Protein AF-0000000084991068 (afdb_homodimer)

Sequence (518 aa):
MTVRHVALKVAYDGTAFSGFQRQPGLRTVQGVLEEALARLTKETCQVKGAGRTDAGVHAEGQVVSFRTASSIPTPRLVPALNGLLPPDVAVLAAAEVPEQFHPRYDAVSKVYRYTFFRRAVRCPLTRFYALHVPEPLDVERMREAAAYLGGRHDFRAFQNTGRPVKSSVRTVFSCRLEEAGPFLYFWIEADGFLYQMVRVIAGTLLEIGRGKLEPSVILAALEKGERQLLGPTAPPHGLCLVQVKYPQDPFGEDDAPCRMTVRHVALKVAYDGTAFSGFQRQPGLRTVQGVLEEALARLTKETCQVKGAGRTDAGVHAEGQVVSFRTASSIPTPRLVPALNGLLPPDVAVLAAAEVPEQFHPRYDAVSKVYRYTFFRRAVRCPLTRFYALHVPEPLDVERMREAAAYLGGRHDFRAFQNTGRPVKSSVRTVFSCRLEEAGPFLYFWIEADGFLYQMVRVIAGTLLEIGRGKLEPSVILAALEKGERQLLGPTAPPHGLCLVQVKYPQDPFGEDDAPCR

Foldseek 3Di:
DDKFKKKWWKWFQLQQFQKADDDPPGHHVQVLQQVLCCVQQVDRWRKAWQDIAHRLATAQTIMIMTIGPGPPDFQVCQVSSQVRGDPRMHTDFMFTDDPPDHNNPQFQKWKKKFKAFEDLDDDPVCVQAHHYDPDFFPVVQLFLLQVLLAAWFQLLLLADPDDDDPGSIKHKHDWGWDDDVRMIMTMTMIRDAHHLNVQQSVQQSRCRRVVNAGSCLSVVCRVVVHNVSGGDRHDNSRMYGFHTHGPDDRGDDPRGGPD/DDKFKKKWWKWFQLQQFQKADDDPPGHHVQVLQQVLCCVQQVDRWRKAWQDIAHRLATAQTIMIMTIGPGPPDFQVCQVSSQVRGDPRMHTDFMFTDDPPDHNNPQFQKWKKKFKAFEDLDDDPVCVQAHHYDPDFFPVVQLFLLQVVLAAWFQLLLLADPDDDDPGSIKHKHDWGWDDDVRMIMTMTMIRDHHHLNVQQSVQQSRCRRVVNAGSCLSVVCRVVVHNVSGGDRHDNSRMYGFHTHGPDDRGDDPRGGPD

Organism: Ammonifex degensii (strain DSM 10501 / KC4) (NCBI:txid429009)

Solvent-accessible surface area (backbone atoms only — not comparable to full-atom values): 26486 Å² total; per-residue (Å²): 115,76,70,41,34,39,35,35,32,32,24,28,41,17,73,82,25,66,12,27,57,66,44,91,96,50,57,14,50,46,42,54,50,31,52,35,46,23,70,72,58,73,41,90,38,68,74,43,52,41,65,76,45,52,50,22,26,27,27,38,25,40,35,31,30,34,58,42,53,56,80,71,53,52,76,53,45,28,64,56,45,44,71,59,39,58,76,45,39,27,48,71,38,46,25,74,45,62,83,80,65,41,51,44,82,54,33,54,28,38,32,37,38,36,30,36,32,55,39,78,54,74,44,27,80,41,60,69,53,26,40,72,37,53,65,80,62,42,60,67,49,27,45,57,27,38,52,67,57,51,40,77,43,47,45,55,20,39,36,59,89,88,66,93,69,95,65,50,62,36,40,27,78,42,49,50,72,46,79,55,88,50,32,38,36,40,38,39,30,20,54,56,78,56,59,60,20,68,31,22,49,52,22,25,40,49,35,25,17,62,64,77,41,61,43,64,45,51,57,49,23,48,72,70,42,43,47,84,70,50,40,59,69,38,74,37,37,16,32,30,38,39,36,62,39,41,91,66,60,72,73,51,90,82,76,68,45,65,117,118,77,70,41,34,39,35,36,32,32,22,30,42,17,73,83,26,67,14,27,56,67,46,92,95,50,57,14,51,47,45,55,52,31,52,35,44,22,70,71,58,72,41,90,40,67,72,43,52,40,65,77,45,51,49,23,25,28,27,39,24,40,35,30,30,35,57,41,54,56,79,72,52,52,78,53,45,28,63,55,44,44,71,60,40,58,78,45,38,28,48,72,38,45,26,74,45,61,86,82,65,41,52,43,81,53,35,54,31,37,30,37,39,36,31,34,32,54,40,81,53,73,44,27,82,40,60,70,54,26,40,72,36,54,66,80,61,42,59,66,50,28,46,57,27,38,53,68,57,51,41,77,44,48,46,55,21,40,36,58,88,90,65,94,68,96,65,50,62,37,40,26,79,42,45,50,71,45,81,55,87,51,31,40,36,40,37,40,28,21,53,55,78,56,59,61,19,69,30,22,50,50,20,24,38,50,35,24,16,62,66,76,40,62,45,64,45,52,58,48,23,48,72,68,42,41,48,84,71,51,39,58,68,39,73,38,35,16,32,29,37,40,36,63,38,40,93,67,59,71,72,50,88,82,76,67,46,65,115

Structure (mmCIF, N/CA/C/O backbone):
data_AF-0000000084991068-model_v1
#
loop_
_entity.id
_entity.type
_entity.pdbx_description
1 polymer 'tRNA pseudouridine synthase A'
#
loop_
_atom_site.group_PDB
_atom_site.id
_atom_site.type_symbol
_atom_site.label_atom_id
_atom_site.label_alt_id
_atom_site.label_comp_id
_atom_site.label_asym_id
_atom_site.label_entity_id
_atom_site.label_seq_id
_atom_site.pdbx_PDB_ins_code
_atom_site.Cartn_x
_atom_site.Cartn_y
_atom_site.Cartn_z
_atom_site.occupancy
_atom_site.B_iso_or_equiv
_atom_site.auth_seq_id
_atom_site.auth_comp_id
_atom_site.auth_asym_id
_atom_site.auth_atom_id
_atom_site.pdbx_PDB_model_num
ATOM 1 N N . MET A 1 1 ? -21.078 -38.656 -0.832 1 59.78 1 MET A N 1
ATOM 2 C CA . MET A 1 1 ? -21.125 -37.312 -1.342 1 59.78 1 MET A CA 1
ATOM 3 C C . MET A 1 1 ? -20.094 -37.094 -2.439 1 59.78 1 MET A C 1
ATOM 5 O O . MET A 1 1 ? -19 -37.656 -2.381 1 59.78 1 MET A O 1
ATOM 9 N N . THR A 1 2 ? -20.516 -36.656 -3.689 1 84.88 2 THR A N 1
ATOM 10 C CA . THR A 1 2 ? -19.641 -36.594 -4.852 1 84.88 2 THR A CA 1
ATOM 11 C C . THR A 1 2 ? -18.562 -35.531 -4.668 1 84.88 2 THR A C 1
ATOM 13 O O . THR A 1 2 ? -18.844 -34.406 -4.258 1 84.88 2 THR A O 1
ATOM 16 N N . VAL A 1 3 ? -17.344 -36.062 -4.625 1 93.19 3 VAL A N 1
ATOM 17 C CA . VAL A 1 3 ? -16.172 -35.188 -4.477 1 93.19 3 VAL A CA 1
ATOM 18 C C . VAL A 1 3 ? -16.047 -34.281 -5.688 1 93.19 3 VAL A C 1
ATOM 20 O O . VAL A 1 3 ? -16.109 -34.719 -6.832 1 93.19 3 VAL A O 1
ATOM 23 N N . ARG A 1 4 ? -16.062 -32.969 -5.434 1 95.5 4 ARG A N 1
ATOM 24 C CA . ARG A 1 4 ? -15.891 -32.031 -6.52 1 95.5 4 ARG A CA 1
ATOM 25 C C . ARG A 1 4 ? -14.523 -31.344 -6.438 1 95.5 4 ARG A C 1
ATOM 27 O O . ARG A 1 4 ? -13.859 -31.406 -5.402 1 95.5 4 ARG A O 1
ATOM 34 N N . HIS A 1 5 ? -14.094 -30.875 -7.566 1 97.81 5 HIS A N 1
ATOM 35 C CA . HIS A 1 5 ? -12.828 -30.156 -7.707 1 97.81 5 HIS A CA 1
ATOM 36 C C . HIS A 1 5 ? -13.062 -28.656 -7.863 1 97.81 5 HIS A C 1
ATOM 38 O O . HIS A 1 5 ? -13.805 -28.234 -8.75 1 97.81 5 HIS A O 1
ATOM 44 N N . VAL A 1 6 ? -12.469 -27.844 -6.926 1 97.94 6 VAL A N 1
ATOM 45 C CA . VAL A 1 6 ? -12.727 -26.422 -6.883 1 97.94 6 VAL A CA 1
ATOM 46 C C . VAL A 1 6 ? -11.414 -25.656 -7.027 1 97.94 6 VAL A C 1
ATOM 48 O O . VAL A 1 6 ? -10.398 -26.047 -6.457 1 97.94 6 VAL A O 1
ATOM 51 N N . ALA A 1 7 ? -11.43 -24.594 -7.836 1 98.12 7 ALA A N 1
ATOM 52 C CA . ALA A 1 7 ? -10.344 -23.625 -7.898 1 98.12 7 ALA A CA 1
ATOM 53 C C . ALA A 1 7 ? -10.719 -22.328 -7.188 1 98.12 7 ALA A C 1
ATOM 55 O O . ALA A 1 7 ? -11.875 -21.906 -7.234 1 98.12 7 ALA A O 1
ATOM 56 N N . LEU A 1 8 ? -9.766 -21.781 -6.492 1 97.94 8 LEU A N 1
ATOM 57 C CA . LEU A 1 8 ? -9.914 -20.469 -5.879 1 97.94 8 LEU A CA 1
ATOM 58 C C . LEU A 1 8 ? -8.875 -19.484 -6.43 1 97.94 8 LEU A C 1
ATOM 60 O O . LEU A 1 8 ? -7.723 -19.859 -6.645 1 97.94 8 LEU A O 1
ATOM 64 N N . LYS A 1 9 ? -9.258 -18.266 -6.727 1 97.56 9 LYS A N 1
ATOM 65 C CA . LYS A 1 9 ? -8.328 -17.156 -6.883 1 97.56 9 LYS A CA 1
ATOM 66 C C . LYS A 1 9 ? -8.055 -16.484 -5.543 1 97.56 9 LYS A C 1
ATOM 68 O O . LYS A 1 9 ? -8.984 -16.109 -4.824 1 97.56 9 LYS A O 1
ATOM 73 N N . VAL A 1 10 ? -6.797 -16.312 -5.223 1 98.12 10 VAL A N 1
ATOM 74 C CA . VAL A 1 10 ? -6.441 -15.898 -3.867 1 98.12 10 VAL A CA 1
ATOM 75 C C . VAL A 1 10 ? -5.457 -14.734 -3.922 1 98.12 10 VAL A C 1
ATOM 77 O O . VAL A 1 10 ? -4.52 -14.742 -4.723 1 98.12 10 VAL A O 1
ATOM 80 N N . ALA A 1 11 ? -5.711 -13.727 -3.107 1 98.44 11 ALA A N 1
ATOM 81 C CA . ALA A 1 11 ? -4.762 -12.641 -2.857 1 98.44 11 ALA A CA 1
ATOM 82 C C . ALA A 1 11 ? -4.23 -12.695 -1.429 1 98.44 11 ALA A C 1
ATOM 84 O O . ALA A 1 11 ? -4.934 -13.125 -0.513 1 98.44 11 ALA A O 1
ATOM 85 N N . TYR A 1 12 ? -2.977 -12.344 -1.263 1 98.75 12 TYR A N 1
ATOM 86 C CA . TYR A 1 12 ? -2.438 -12.305 0.092 1 98.75 12 TYR A CA 1
ATOM 87 C C . TYR A 1 12 ? -1.282 -11.312 0.187 1 98.75 12 TYR A C 1
ATOM 89 O O . TYR A 1 12 ? -0.557 -11.102 -0.788 1 98.75 12 TYR A O 1
ATOM 97 N N . ASP A 1 13 ? -1.207 -10.633 1.293 1 98.69 13 ASP A N 1
ATOM 98 C CA . ASP A 1 13 ? -0.021 -9.914 1.751 1 98.69 13 ASP A CA 1
ATOM 99 C C . ASP A 1 13 ? 1.003 -10.875 2.354 1 98.69 13 ASP A C 1
ATOM 101 O O . ASP A 1 13 ? 0.815 -11.375 3.465 1 98.69 13 ASP A O 1
ATOM 105 N N . GLY A 1 14 ? 2.084 -11.086 1.63 1 98.75 14 GLY A N 1
ATOM 106 C CA . GLY A 1 14 ? 3.045 -12.117 1.996 1 98.75 14 GLY A CA 1
ATOM 107 C C . GLY A 1 14 ? 3.973 -11.695 3.119 1 98.75 14 GLY A C 1
ATOM 108 O O . GLY A 1 14 ? 4.805 -12.477 3.572 1 98.75 14 GLY A O 1
ATOM 109 N N . THR A 1 15 ? 3.82 -10.555 3.703 1 98.44 15 THR A N 1
ATOM 110 C CA . THR A 1 15 ? 4.762 -9.93 4.625 1 98.44 15 THR A CA 1
ATOM 111 C C . THR A 1 15 ? 5.031 -10.836 5.82 1 98.44 15 THR A C 1
ATOM 113 O O . THR A 1 15 ? 6.18 -10.992 6.242 1 98.44 15 THR A O 1
ATOM 116 N N . ALA A 1 16 ? 4.027 -11.461 6.355 1 98.25 16 ALA A N 1
ATOM 117 C CA . ALA A 1 16 ? 4.168 -12.211 7.602 1 98.25 16 ALA A CA 1
ATOM 118 C C . ALA A 1 16 ? 4.105 -13.711 7.352 1 98.25 16 ALA A C 1
ATOM 120 O O . ALA A 1 16 ? 3.797 -14.484 8.258 1 98.25 16 ALA A O 1
ATOM 121 N N . PHE A 1 17 ? 4.34 -14.117 6.098 1 98.75 17 PHE A N 1
ATOM 122 C CA . PHE A 1 17 ? 4.27 -15.539 5.77 1 98.75 17 PHE A CA 1
ATOM 123 C C . PHE A 1 17 ? 5.66 -16.094 5.484 1 98.75 17 PHE A C 1
ATOM 125 O O . PHE A 1 17 ? 6.508 -15.406 4.91 1 98.75 17 PHE A O 1
ATOM 132 N N . SER A 1 18 ? 5.859 -17.297 5.816 1 98.56 18 SER A N 1
ATOM 133 C CA . SER A 1 18 ? 7.07 -18.047 5.484 1 98.56 18 SER A CA 1
ATOM 134 C C . SER A 1 18 ? 6.945 -18.734 4.125 1 98.56 18 SER A C 1
ATOM 136 O O . SER A 1 18 ? 7.348 -19.891 3.963 1 98.56 18 SER A O 1
ATOM 138 N N . GLY A 1 19 ? 6.277 -18.016 3.191 1 98.12 19 GLY A N 1
ATOM 139 C CA . GLY A 1 19 ? 6.082 -18.547 1.853 1 98.12 19 GLY A CA 1
ATOM 140 C C . GLY A 1 19 ? 4.703 -19.156 1.646 1 98.12 19 GLY A C 1
ATOM 141 O O . GLY A 1 19 ? 3.846 -19.078 2.527 1 98.12 19 GLY A O 1
ATOM 142 N N . PHE A 1 20 ? 4.516 -19.641 0.467 1 98.44 20 PHE A N 1
ATOM 143 C CA . PHE A 1 20 ? 3.225 -20.234 0.124 1 98.44 20 PHE A CA 1
ATOM 144 C C . PHE A 1 20 ? 3.1 -21.641 0.699 1 98.44 20 PHE A C 1
ATOM 146 O O . PHE A 1 20 ? 2.119 -21.953 1.374 1 98.44 20 PHE A O 1
ATOM 153 N N . GLN A 1 21 ? 4.09 -22.469 0.47 1 97.12 21 GLN A N 1
ATOM 154 C CA . GLN A 1 21 ? 4.039 -23.906 0.743 1 97.12 21 GLN A CA 1
ATOM 155 C C . GLN A 1 21 ? 4.012 -24.172 2.244 1 97.12 21 GLN A C 1
ATOM 157 O O . GLN A 1 21 ? 4.785 -23.578 3.002 1 97.12 21 GLN A O 1
ATOM 162 N N . ARG A 1 22 ? 3.17 -25.078 2.6 1 97 22 ARG A N 1
ATOM 163 C CA . ARG A 1 22 ? 3.037 -25.453 4.004 1 97 22 ARG A CA 1
ATOM 164 C C . ARG A 1 22 ? 4.355 -25.969 4.559 1 97 22 ARG A C 1
ATOM 166 O O . ARG A 1 22 ? 5.035 -26.781 3.908 1 97 22 ARG A O 1
ATOM 173 N N . GLN A 1 23 ? 4.754 -25.484 5.633 1 95.19 23 GLN A N 1
ATOM 174 C CA . GLN A 1 23 ? 5.914 -25.906 6.414 1 95.19 23 GLN A CA 1
ATOM 175 C C . GLN A 1 23 ? 5.551 -26.078 7.883 1 95.19 23 GLN A C 1
ATOM 177 O O . GLN A 1 23 ? 4.93 -25.203 8.484 1 95.19 23 GLN A O 1
ATOM 182 N N . PRO A 1 24 ? 5.941 -27.203 8.445 1 94.5 24 PRO A N 1
ATOM 183 C CA . PRO A 1 24 ? 5.578 -27.438 9.844 1 94.5 24 PRO A CA 1
ATOM 184 C C . PRO A 1 24 ? 6.031 -26.328 10.781 1 94.5 24 PRO A C 1
ATOM 186 O O . PRO A 1 24 ? 7.191 -25.906 10.727 1 94.5 24 PRO A O 1
ATOM 189 N N . GLY A 1 25 ? 5.059 -25.844 11.547 1 96.25 25 GLY A N 1
ATOM 190 C CA . GLY A 1 25 ? 5.371 -24.891 12.602 1 96.25 25 GLY A CA 1
ATOM 191 C C . GLY A 1 25 ? 5.484 -23.469 12.094 1 96.25 25 GLY A C 1
ATOM 192 O O . GLY A 1 25 ? 5.691 -22.531 12.883 1 96.25 25 GLY A O 1
ATOM 193 N N . LEU A 1 26 ? 5.367 -23.281 10.867 1 97.94 26 LEU A N 1
ATOM 194 C CA . LEU A 1 26 ? 5.516 -21.953 10.305 1 97.94 26 LEU A CA 1
ATOM 195 C C . LEU A 1 26 ? 4.203 -21.469 9.695 1 97.94 26 LEU A C 1
ATOM 197 O O . LEU A 1 26 ? 3.395 -22.266 9.234 1 97.94 26 LEU A O 1
ATOM 201 N N . ARG A 1 27 ? 3.984 -20.156 9.742 1 98.5 27 ARG A N 1
ATOM 202 C CA . ARG A 1 27 ? 2.812 -19.562 9.109 1 98.5 27 ARG A CA 1
ATOM 203 C C . ARG A 1 27 ? 3.002 -19.453 7.605 1 98.5 27 ARG A C 1
ATOM 205 O O . ARG A 1 27 ? 3.848 -18.688 7.133 1 98.5 27 ARG A O 1
ATOM 212 N N . THR A 1 28 ? 2.258 -20.234 6.848 1 98.75 28 THR A N 1
ATOM 213 C CA . THR A 1 28 ? 2.328 -20.234 5.391 1 98.75 28 THR A CA 1
ATOM 214 C C . THR A 1 28 ? 0.951 -19.984 4.781 1 98.75 28 THR A C 1
ATOM 216 O O . THR A 1 28 ? -0.07 -20.156 5.449 1 98.75 28 THR A O 1
ATOM 219 N N . VAL A 1 29 ? 0.877 -19.531 3.535 1 98.81 29 VAL A N 1
ATOM 220 C CA . VAL A 1 29 ? -0.391 -19.25 2.875 1 98.81 29 VAL A CA 1
ATOM 221 C C . VAL A 1 29 ? -1.204 -20.531 2.727 1 98.81 29 VAL A C 1
ATOM 223 O O . VAL A 1 29 ? -2.395 -20.562 3.049 1 98.81 29 VAL A O 1
ATOM 226 N N . GLN A 1 30 ? -0.504 -21.562 2.221 1 98.75 30 GLN A N 1
ATOM 227 C CA . GLN A 1 30 ? -1.157 -22.859 2.068 1 98.75 30 GLN A CA 1
ATOM 228 C C . GLN A 1 30 ? -1.759 -23.344 3.389 1 98.75 30 GLN A C 1
ATOM 230 O O . GLN A 1 30 ? -2.9 -23.797 3.426 1 98.75 30 GLN A O 1
ATOM 235 N N . GLY A 1 31 ? -0.967 -23.234 4.465 1 98.44 31 GLY A N 1
ATOM 236 C CA . GLY A 1 31 ? -1.454 -23.625 5.773 1 98.44 31 GLY A CA 1
ATOM 237 C C . GLY A 1 31 ? -2.705 -22.891 6.199 1 98.44 31 GLY A C 1
ATOM 238 O O . GLY A 1 31 ? -3.676 -23.5 6.648 1 98.44 31 GLY A O 1
ATOM 239 N N . VAL A 1 32 ? -2.711 -21.562 6.066 1 98.62 32 VAL A N 1
ATOM 240 C CA . VAL A 1 32 ? -3.832 -20.719 6.449 1 98.62 32 VAL A CA 1
ATOM 241 C C . VAL A 1 32 ? -5.066 -21.078 5.625 1 98.62 32 VAL A C 1
ATOM 243 O O . VAL A 1 32 ? -6.172 -21.156 6.16 1 98.62 32 VAL A O 1
ATOM 246 N N . LEU A 1 33 ? -4.906 -21.344 4.328 1 98.62 33 LEU A N 1
ATOM 247 C CA . LEU A 1 33 ? -6.008 -21.719 3.447 1 98.62 33 LEU A CA 1
ATOM 248 C C . LEU A 1 33 ? -6.586 -23.062 3.857 1 98.62 33 LEU A C 1
ATOM 250 O O . LEU A 1 33 ? -7.809 -23.219 3.953 1 98.62 33 LEU A O 1
ATOM 254 N N . GLU A 1 34 ? -5.707 -24.016 4.086 1 98.62 34 GLU A N 1
ATOM 255 C CA . GLU A 1 34 ? -6.152 -25.359 4.441 1 98.62 34 GLU A CA 1
ATOM 256 C C . GLU A 1 34 ? -6.867 -25.359 5.789 1 98.62 34 GLU A C 1
ATOM 258 O O . GLU A 1 34 ? -7.84 -26.094 5.98 1 98.62 34 GLU A O 1
ATOM 263 N N . GLU A 1 35 ? -6.375 -24.562 6.703 1 98.31 35 GLU A N 1
ATOM 264 C CA . GLU A 1 35 ? -7.043 -24.453 7.996 1 98.31 35 GLU A CA 1
ATOM 265 C C . GLU A 1 35 ? -8.445 -23.875 7.84 1 98.31 35 GLU A C 1
ATOM 267 O O . GLU A 1 35 ? -9.398 -24.375 8.445 1 98.31 35 GLU A O 1
ATOM 272 N N . ALA A 1 36 ? -8.578 -22.812 7.062 1 98.62 36 ALA A N 1
ATOM 273 C CA . ALA A 1 36 ? -9.891 -22.219 6.816 1 98.62 36 ALA A CA 1
ATOM 274 C C . ALA A 1 36 ? -10.828 -23.219 6.141 1 98.62 36 ALA A C 1
ATOM 276 O O . ALA A 1 36 ? -12.008 -23.312 6.496 1 98.62 36 ALA A O 1
ATOM 277 N N . LEU A 1 37 ? -10.336 -23.969 5.152 1 98.31 37 LEU A N 1
ATOM 278 C CA . LEU A 1 37 ? -11.125 -24.969 4.441 1 98.31 37 LEU A CA 1
ATOM 279 C C . LEU A 1 37 ? -11.594 -26.062 5.395 1 98.31 37 LEU A C 1
ATOM 281 O O . LEU A 1 37 ? -12.742 -26.5 5.316 1 98.31 37 LEU A O 1
ATOM 285 N N . ALA A 1 38 ? -10.664 -26.438 6.254 1 98.19 38 ALA A N 1
ATOM 286 C CA . ALA A 1 38 ? -11.008 -27.469 7.219 1 98.19 38 ALA A CA 1
ATOM 287 C C . ALA A 1 38 ? -12.141 -27.016 8.133 1 98.19 38 ALA A C 1
ATOM 289 O O . ALA A 1 38 ? -13.062 -27.781 8.43 1 98.19 38 ALA A O 1
ATOM 290 N N . ARG A 1 39 ? -12.055 -25.797 8.57 1 98.19 39 ARG A N 1
ATOM 291 C CA . ARG A 1 39 ? -13.094 -25.25 9.438 1 98.19 39 ARG A CA 1
ATOM 292 C C . ARG A 1 39 ? -14.43 -25.156 8.703 1 98.19 39 ARG A C 1
ATOM 294 O O . ARG A 1 39 ? -15.484 -25.406 9.289 1 98.19 39 ARG A O 1
ATOM 301 N N . LEU A 1 40 ? -14.352 -24.812 7.461 1 97.88 40 LEU A N 1
ATOM 302 C CA . LEU A 1 40 ? -15.562 -24.578 6.68 1 97.88 40 LEU A CA 1
ATOM 303 C C . LEU A 1 40 ? -16.219 -25.891 6.262 1 97.88 40 LEU A C 1
ATOM 305 O O . LEU A 1 40 ? -17.422 -26.062 6.391 1 97.88 40 LEU A O 1
ATOM 309 N N . THR A 1 41 ? -15.438 -26.891 5.777 1 96.62 41 THR A N 1
ATOM 310 C CA . THR A 1 41 ? -15.969 -28.094 5.141 1 96.62 41 THR A CA 1
ATOM 311 C C . THR A 1 41 ? -15.969 -29.266 6.113 1 96.62 41 THR A C 1
ATOM 313 O O . THR A 1 41 ? -16.594 -30.297 5.855 1 96.62 41 THR A O 1
ATOM 316 N N . LYS A 1 42 ? -15.172 -29.094 7.199 1 95.56 42 LYS A N 1
ATOM 317 C CA . LYS A 1 42 ? -15 -30.141 8.195 1 95.56 42 LYS A CA 1
ATOM 318 C C . LYS A 1 42 ? -14.242 -31.328 7.609 1 95.56 42 LYS A C 1
ATOM 320 O O . LYS A 1 42 ? -14.445 -32.469 8.031 1 95.56 42 LYS A O 1
ATOM 325 N N . GLU A 1 43 ? -13.469 -31 6.531 1 94.5 43 GLU A N 1
ATOM 326 C CA . GLU A 1 43 ? -12.578 -31.969 5.895 1 94.5 43 GLU A CA 1
ATOM 327 C C . GLU A 1 43 ? -11.156 -31.422 5.781 1 94.5 43 GLU A C 1
ATOM 329 O O . GLU A 1 43 ? -10.945 -30.203 5.875 1 94.5 43 GLU A O 1
ATOM 334 N N . THR A 1 44 ? -10.297 -32.375 5.738 1 94.19 44 THR A N 1
ATOM 335 C CA . THR A 1 44 ? -8.938 -31.969 5.402 1 94.19 44 THR A CA 1
ATOM 336 C C . THR A 1 44 ? -8.766 -31.859 3.889 1 94.19 44 THR A C 1
ATOM 338 O O . THR A 1 44 ? -8.859 -32.844 3.174 1 94.19 44 THR A O 1
ATOM 341 N N . CYS A 1 45 ? -8.641 -30.719 3.426 1 94.38 45 CYS A N 1
ATOM 342 C CA . CYS A 1 45 ? -8.43 -30.453 2.004 1 94.38 45 CYS A CA 1
ATOM 343 C C . CYS A 1 45 ? -6.98 -30.078 1.723 1 94.38 45 CYS A C 1
ATOM 345 O O . CYS A 1 45 ? -6.445 -29.156 2.334 1 94.38 45 CYS A O 1
ATOM 347 N N . GLN A 1 46 ? -6.367 -30.844 0.883 1 95.75 46 GLN A N 1
ATOM 348 C CA . GLN A 1 46 ? -5.035 -30.469 0.427 1 95.75 46 GLN A CA 1
ATOM 349 C C . GLN A 1 46 ? -5.105 -29.453 -0.698 1 95.75 46 GLN A C 1
ATOM 351 O O . GLN A 1 46 ? -5.75 -29.688 -1.722 1 95.75 46 GLN A O 1
ATOM 356 N N . VAL A 1 47 ? -4.457 -28.391 -0.515 1 97.69 47 VAL A N 1
ATOM 357 C CA . VAL A 1 47 ? -4.496 -27.281 -1.474 1 97.69 47 VAL A CA 1
ATOM 358 C C . VAL A 1 47 ? -3.264 -27.344 -2.373 1 97.69 47 VAL A C 1
ATOM 360 O O . VAL A 1 47 ? -2.141 -27.5 -1.89 1 97.69 47 VAL A O 1
ATOM 363 N N . LYS A 1 48 ? -3.48 -27.281 -3.658 1 98 48 LYS A N 1
ATOM 364 C CA . LYS A 1 48 ? -2.408 -27.141 -4.641 1 98 48 LYS A CA 1
ATOM 365 C C . LYS A 1 48 ? -2.363 -25.734 -5.211 1 98 48 LYS A C 1
ATOM 367 O O . LYS A 1 48 ? -3.402 -25.156 -5.551 1 98 48 LYS A O 1
ATOM 372 N N . GLY A 1 49 ? -1.244 -25.156 -5.293 1 98.06 49 GLY A N 1
ATOM 373 C CA . GLY A 1 49 ? -1.111 -23.812 -5.824 1 98.06 49 GLY A CA 1
ATOM 374 C C . GLY A 1 49 ? -0.51 -23.781 -7.219 1 98.06 49 GLY A C 1
ATOM 375 O O . GLY A 1 49 ? 0.194 -24.719 -7.617 1 98.06 49 GLY A O 1
ATOM 376 N N . ALA A 1 50 ? -0.809 -22.688 -7.934 1 97.69 50 ALA A N 1
ATOM 377 C CA . ALA A 1 50 ? -0.233 -22.484 -9.258 1 97.69 50 ALA A CA 1
ATOM 378 C C . ALA A 1 50 ? 1.25 -22.125 -9.164 1 97.69 50 ALA A C 1
ATOM 380 O O . ALA A 1 50 ? 1.998 -22.312 -10.133 1 97.69 50 ALA A O 1
ATOM 381 N N . GLY A 1 51 ? 1.603 -21.531 -8.078 1 93.94 51 GLY A N 1
ATOM 382 C CA . GLY A 1 51 ? 2.98 -21.156 -7.809 1 93.94 51 GLY A CA 1
ATOM 383 C C . GLY A 1 51 ? 3.316 -21.141 -6.328 1 93.94 51 GLY A C 1
ATOM 384 O O . GLY A 1 51 ? 2.441 -20.906 -5.492 1 93.94 51 GLY A O 1
ATOM 385 N N . ARG A 1 52 ? 4.586 -21.422 -6.004 1 93.69 52 ARG A N 1
ATOM 386 C CA . ARG A 1 52 ? 5.09 -21.375 -4.637 1 93.69 52 ARG A CA 1
ATOM 387 C C . ARG A 1 52 ? 5.887 -20.094 -4.398 1 93.69 52 ARG A C 1
ATOM 389 O O . ARG A 1 52 ? 7.109 -20.078 -4.57 1 93.69 52 ARG A O 1
ATOM 396 N N . THR A 1 53 ? 5.176 -19.094 -3.949 1 97.12 53 THR A N 1
ATOM 397 C CA . THR A 1 53 ? 5.84 -17.812 -3.697 1 97.12 53 THR A CA 1
ATOM 398 C C . THR A 1 53 ? 6.754 -17.906 -2.479 1 97.12 53 THR A C 1
ATOM 400 O O . THR A 1 53 ? 6.418 -18.578 -1.499 1 97.12 53 THR A O 1
ATOM 403 N N . ASP A 1 54 ? 7.898 -17.219 -2.523 1 96.44 54 ASP A N 1
ATOM 404 C CA . ASP A 1 54 ? 8.844 -17.141 -1.415 1 96.44 54 ASP A CA 1
ATOM 405 C C . ASP A 1 54 ? 8.242 -16.391 -0.225 1 96.44 54 ASP A C 1
ATOM 407 O O . ASP A 1 54 ? 7.215 -15.727 -0.36 1 96.44 54 ASP A O 1
ATOM 411 N N . ALA A 1 55 ? 8.953 -16.672 0.922 1 98.19 55 ALA A N 1
ATOM 412 C CA . ALA A 1 55 ? 8.641 -15.844 2.086 1 98.19 55 ALA A CA 1
ATOM 413 C C . ALA A 1 55 ? 8.703 -14.359 1.738 1 98.19 55 ALA A C 1
ATOM 415 O O . ALA A 1 55 ? 9.656 -13.906 1.095 1 98.19 55 ALA A O 1
ATOM 416 N N . GLY A 1 56 ? 7.633 -13.648 2.092 1 98.56 56 GLY A N 1
ATOM 417 C CA . GLY A 1 56 ? 7.633 -12.203 1.911 1 98.56 56 GLY A CA 1
ATOM 418 C C . GLY A 1 56 ? 7.039 -11.766 0.586 1 98.56 56 GLY A C 1
ATOM 419 O O . GLY A 1 56 ? 6.781 -10.578 0.375 1 98.56 56 GLY A O 1
ATOM 420 N N . VAL A 1 57 ? 6.82 -12.703 -0.349 1 98.88 57 VAL A N 1
ATOM 421 C CA . VAL A 1 57 ? 6.281 -12.367 -1.663 1 98.88 57 VAL A CA 1
ATOM 422 C C . VAL A 1 57 ? 4.758 -12.312 -1.599 1 98.88 57 VAL A C 1
ATOM 424 O O . VAL A 1 57 ? 4.129 -13.133 -0.925 1 98.88 57 VAL A O 1
ATOM 427 N N . HIS A 1 58 ? 4.203 -11.367 -2.299 1 98.81 58 HIS A N 1
ATOM 428 C CA . HIS A 1 58 ? 2.766 -11.125 -2.287 1 98.81 58 HIS A CA 1
ATOM 429 C C . HIS A 1 58 ? 2.086 -11.797 -3.48 1 98.81 58 HIS A C 1
ATOM 431 O O . HIS A 1 58 ? 2.76 -12.281 -4.395 1 98.81 58 HIS A O 1
ATOM 437 N N . ALA A 1 59 ? 0.748 -11.773 -3.416 1 98.69 59 ALA A N 1
ATOM 438 C CA . ALA A 1 59 ? -0.024 -12.203 -4.578 1 98.69 59 ALA A CA 1
ATOM 439 C C . ALA A 1 59 ? -1.341 -11.438 -4.68 1 98.69 59 ALA A C 1
ATOM 441 O O . ALA A 1 59 ? -1.993 -11.18 -3.664 1 98.69 59 ALA A O 1
ATOM 442 N N . GLU A 1 60 ? -1.701 -11.109 -5.887 1 97.88 60 GLU A N 1
ATOM 443 C CA . GLU A 1 60 ? -2.996 -10.508 -6.184 1 97.88 60 GLU A CA 1
ATOM 444 C C . GLU A 1 60 ? -3.896 -11.477 -6.945 1 97.88 60 GLU A C 1
ATOM 446 O O . GLU A 1 60 ? -5.105 -11.25 -7.055 1 97.88 60 GLU A O 1
ATOM 451 N N . GLY A 1 61 ? -3.25 -12.555 -7.449 1 97 61 GLY A N 1
ATOM 452 C CA . GLY A 1 61 ? -4.016 -13.492 -8.258 1 97 61 GLY A CA 1
ATOM 453 C C . GLY A 1 61 ? -3.432 -14.891 -8.266 1 97 61 GLY A C 1
ATOM 454 O O . GLY A 1 61 ? -3.25 -15.484 -9.328 1 97 61 GLY A O 1
ATOM 455 N N . GLN A 1 62 ? -3.029 -15.422 -7.125 1 97.88 62 GLN A N 1
ATOM 456 C CA . GLN A 1 62 ? -2.686 -16.828 -7.004 1 97.88 62 GLN A CA 1
ATOM 457 C C . GLN A 1 62 ? -3.898 -17.719 -7.277 1 97.88 62 GLN A C 1
ATOM 459 O O . GLN A 1 62 ? -5.039 -17.312 -7.047 1 97.88 62 GLN A O 1
ATOM 464 N N . VAL A 1 63 ? -3.672 -18.844 -7.871 1 98.06 63 VAL A N 1
ATOM 465 C CA . VAL A 1 63 ? -4.754 -19.797 -8.07 1 98.06 63 VAL A CA 1
ATOM 466 C C . VAL A 1 63 ? -4.43 -21.109 -7.34 1 98.06 63 VAL A C 1
ATOM 468 O O . VAL A 1 63 ? -3.314 -21.625 -7.449 1 98.06 63 VAL A O 1
ATOM 471 N N . VAL A 1 64 ? -5.359 -21.547 -6.598 1 98.56 64 VAL A N 1
ATOM 472 C CA . VAL A 1 64 ? -5.211 -22.828 -5.91 1 98.56 64 VAL A CA 1
ATOM 473 C C . VAL A 1 64 ? -6.383 -23.734 -6.258 1 98.56 64 VAL A C 1
ATOM 475 O O . VAL A 1 64 ? -7.41 -23.281 -6.762 1 98.56 64 VAL A O 1
ATOM 478 N N . SER A 1 65 ? -6.207 -25 -6.035 1 98.5 65 SER A N 1
ATOM 479 C CA . SER A 1 65 ? -7.301 -25.953 -6.203 1 98.5 65 SER A CA 1
ATOM 480 C C . SER A 1 65 ? -7.309 -27 -5.086 1 98.5 65 SER A C 1
ATOM 482 O O . SER A 1 65 ? -6.289 -27.203 -4.426 1 98.5 65 SER A O 1
ATOM 484 N N . PHE A 1 66 ? -8.422 -27.516 -4.855 1 98.12 66 PHE A N 1
ATOM 485 C CA . PHE A 1 66 ? -8.625 -28.578 -3.867 1 98.12 66 PHE A CA 1
ATOM 486 C C . PHE A 1 66 ? -9.867 -29.391 -4.191 1 98.12 66 PHE A C 1
ATOM 488 O O . PHE A 1 66 ? -10.672 -29 -5.035 1 98.12 66 PHE A O 1
ATOM 495 N N . ARG A 1 67 ? -9.93 -30.547 -3.654 1 97.38 67 ARG A N 1
ATOM 496 C CA . ARG A 1 67 ? -11.102 -31.406 -3.766 1 97.38 67 ARG A CA 1
ATOM 497 C C . ARG A 1 67 ? -11.898 -31.406 -2.465 1 97.38 67 ARG A C 1
ATOM 499 O O . ARG A 1 67 ? -11.32 -31.312 -1.378 1 97.38 67 ARG A O 1
ATOM 506 N N . THR A 1 68 ? -13.188 -31.484 -2.617 1 97.06 68 THR A N 1
ATOM 507 C CA . THR A 1 68 ? -14.039 -31.453 -1.435 1 97.06 68 THR A CA 1
ATOM 508 C C . THR A 1 68 ? -15.359 -32.188 -1.699 1 97.06 68 THR A C 1
ATOM 510 O O . THR A 1 68 ? -15.852 -32.188 -2.828 1 97.06 68 THR A O 1
ATOM 513 N N . ALA A 1 69 ? -15.867 -32.75 -0.645 1 95.94 69 ALA A N 1
ATOM 514 C CA . ALA A 1 69 ? -17.188 -33.375 -0.701 1 95.94 69 ALA A CA 1
ATOM 515 C C . ALA A 1 69 ? -18.266 -32.438 -0.145 1 95.94 69 ALA A C 1
ATOM 517 O O . ALA A 1 69 ? -19.438 -32.781 -0.1 1 95.94 69 ALA A O 1
ATOM 518 N N . SER A 1 70 ? -17.766 -31.203 0.255 1 95.19 70 SER A N 1
ATOM 519 C CA . SER A 1 70 ? -18.703 -30.25 0.841 1 95.19 70 SER A CA 1
ATOM 520 C C . SER A 1 70 ? -19.781 -29.844 -0.155 1 95.19 70 SER A C 1
ATOM 522 O O . SER A 1 70 ? -19.5 -29.656 -1.341 1 95.19 70 SER A O 1
ATOM 524 N N . SER A 1 71 ? -20.984 -29.641 0.324 1 94.25 71 SER A N 1
ATOM 525 C CA . SER A 1 71 ? -22.109 -29.281 -0.523 1 94.25 71 SER A CA 1
ATOM 526 C C . SER A 1 71 ? -22.281 -27.781 -0.62 1 94.25 71 SER A C 1
ATOM 528 O O . SER A 1 71 ? -23.172 -27.281 -1.304 1 94.25 71 SER A O 1
ATOM 530 N N . ILE A 1 72 ? -21.438 -27.078 0.068 1 95.31 72 ILE A N 1
ATOM 531 C CA . ILE A 1 72 ? -21.516 -25.625 -0.016 1 95.31 72 ILE A CA 1
ATOM 532 C C . ILE A 1 72 ? -21.406 -25.188 -1.474 1 95.31 72 ILE A C 1
ATOM 534 O O . ILE A 1 72 ? -20.453 -25.547 -2.162 1 95.31 72 ILE A O 1
ATOM 538 N N . PRO A 1 73 ? -22.391 -24.422 -1.916 1 96.25 73 PRO A N 1
ATOM 539 C CA . PRO A 1 73 ? -22.297 -23.953 -3.301 1 96.25 73 PRO A CA 1
ATOM 540 C C . PRO A 1 73 ? -21.031 -23.141 -3.566 1 96.25 73 PRO A C 1
ATOM 542 O O . PRO A 1 73 ? -20.594 -22.375 -2.703 1 96.25 73 PRO A O 1
ATOM 545 N N . THR A 1 74 ? -20.453 -23.281 -4.738 1 95.31 74 THR A N 1
ATOM 546 C CA . THR A 1 74 ? -19.156 -22.719 -5.094 1 95.31 74 THR A CA 1
ATOM 547 C C . THR A 1 74 ? -19.156 -21.203 -4.891 1 95.31 74 THR A C 1
ATOM 549 O O . THR A 1 74 ? -18.234 -20.656 -4.281 1 95.31 74 THR A O 1
ATOM 552 N N . PRO A 1 75 ? -20.25 -20.469 -5.324 1 92.94 75 PRO A N 1
ATOM 553 C CA . PRO A 1 75 ? -20.219 -19.016 -5.137 1 92.94 75 PRO A CA 1
ATOM 554 C C . PRO A 1 75 ? -20.203 -18.625 -3.664 1 92.94 75 PRO A C 1
ATOM 556 O O . PRO A 1 75 ? -19.766 -17.516 -3.326 1 92.94 75 PRO A O 1
ATOM 559 N N . ARG A 1 76 ? -20.656 -19.5 -2.836 1 97.06 76 ARG A N 1
ATOM 560 C CA . ARG A 1 76 ? -20.75 -19.188 -1.413 1 97.06 76 ARG A CA 1
ATOM 561 C C . ARG A 1 76 ? -19.422 -19.438 -0.71 1 97.06 76 ARG A C 1
ATOM 563 O O . ARG A 1 76 ? -19.234 -19.016 0.433 1 97.06 76 ARG A O 1
ATOM 570 N N . LEU A 1 77 ? -18.547 -20.094 -1.419 1 97.56 77 LEU A N 1
ATOM 571 C CA . LEU A 1 77 ? -17.234 -20.359 -0.843 1 97.56 77 LEU A CA 1
ATOM 572 C C . LEU A 1 77 ? -16.469 -19.062 -0.606 1 97.56 77 LEU A C 1
ATOM 574 O O . LEU A 1 77 ? -15.734 -18.953 0.376 1 97.56 77 LEU A O 1
ATOM 578 N N . VAL A 1 78 ? -16.672 -18.094 -1.452 1 97.44 78 VAL A N 1
ATOM 579 C CA . VAL A 1 78 ? -15.906 -16.859 -1.396 1 97.44 78 VAL A CA 1
ATOM 580 C C . VAL A 1 78 ? -16.234 -16.109 -0.099 1 97.44 78 VAL A C 1
ATOM 582 O O . VAL A 1 78 ? -15.352 -15.93 0.751 1 97.44 78 VAL A O 1
ATOM 585 N N . PRO A 1 79 ? -17.469 -15.781 0.156 1 97.88 79 PRO A N 1
ATOM 586 C CA . PRO A 1 79 ? -17.75 -15.086 1.415 1 97.88 79 PRO A CA 1
ATOM 587 C C . PRO A 1 79 ? -17.516 -15.969 2.639 1 97.88 79 PRO A C 1
ATOM 589 O O . PRO A 1 79 ? -17.109 -15.477 3.691 1 97.88 79 PRO A O 1
ATOM 592 N N . ALA A 1 80 ? -17.812 -17.25 2.537 1 98.44 80 ALA A N 1
ATOM 593 C CA . ALA A 1 80 ? -17.641 -18.156 3.672 1 98.44 80 ALA A CA 1
ATOM 594 C C . ALA A 1 80 ? -16.188 -18.25 4.094 1 98.44 80 ALA A C 1
ATOM 596 O O . ALA A 1 80 ? -15.859 -18.141 5.277 1 98.44 80 ALA A O 1
ATOM 597 N N . LEU A 1 81 ? -15.32 -18.438 3.125 1 98.69 81 LEU A N 1
ATOM 598 C CA . LEU A 1 81 ? -13.898 -18.547 3.43 1 98.69 81 LEU A CA 1
ATOM 599 C C . LEU A 1 81 ? -13.352 -17.203 3.922 1 98.69 81 LEU A C 1
ATOM 601 O O . LEU A 1 81 ? -12.555 -17.172 4.859 1 98.69 81 LEU A O 1
ATOM 605 N N . ASN A 1 82 ? -13.75 -16.125 3.295 1 98.5 82 ASN A N 1
ATOM 606 C CA . ASN A 1 82 ? -13.25 -14.812 3.68 1 98.5 82 ASN A CA 1
ATOM 607 C C . ASN A 1 82 ? -13.695 -14.43 5.09 1 98.5 82 ASN A C 1
ATOM 609 O O . ASN A 1 82 ? -13.055 -13.609 5.746 1 98.5 82 ASN A O 1
ATOM 613 N N . GLY A 1 83 ? -14.758 -15.023 5.539 1 98.38 83 GLY A N 1
ATOM 614 C CA . GLY A 1 83 ? -15.164 -14.859 6.926 1 98.38 83 GLY A CA 1
ATOM 615 C C . GLY A 1 83 ? -14.25 -15.57 7.902 1 98.38 83 GLY A C 1
ATOM 616 O O . GLY A 1 83 ? -14.195 -15.211 9.078 1 98.38 83 GLY A O 1
ATOM 617 N N . LEU A 1 84 ? -13.5 -16.531 7.449 1 98.62 84 LEU A N 1
ATOM 618 C CA . LEU A 1 84 ? -12.656 -17.359 8.297 1 98.62 84 LEU A CA 1
ATOM 619 C C . LEU A 1 84 ? -11.188 -16.984 8.141 1 98.62 84 LEU A C 1
ATOM 621 O O . LEU A 1 84 ? -10.367 -17.281 9.016 1 98.62 84 LEU A O 1
ATOM 625 N N . LEU A 1 85 ? -10.852 -16.406 7.039 1 98.81 85 LEU A N 1
ATOM 626 C CA . LEU A 1 85 ? -9.461 -16.094 6.727 1 98.81 85 LEU A CA 1
ATOM 627 C C . LEU A 1 85 ? -9.023 -14.82 7.449 1 98.81 85 LEU A C 1
ATOM 629 O O . LEU A 1 85 ? -9.836 -13.914 7.672 1 98.81 85 LEU A O 1
ATOM 633 N N . PRO A 1 86 ? -7.746 -14.781 7.84 1 98.69 86 PRO A N 1
ATOM 634 C CA . PRO A 1 86 ? -7.23 -13.523 8.391 1 98.69 86 PRO A CA 1
ATOM 635 C C . PRO A 1 86 ? -7.227 -12.391 7.367 1 98.69 86 PRO A C 1
ATOM 637 O O . PRO A 1 86 ? -7.391 -12.641 6.168 1 98.69 86 PRO A O 1
ATOM 640 N N . PRO A 1 87 ? -7.02 -11.125 7.785 1 98.25 87 PRO A N 1
ATOM 641 C CA . PRO A 1 87 ? -7.148 -9.977 6.887 1 98.25 87 PRO A CA 1
ATOM 642 C C . PRO A 1 87 ? -6.074 -9.945 5.805 1 98.25 87 PRO A C 1
ATOM 644 O O . PRO A 1 87 ? -6.219 -9.234 4.805 1 98.25 87 PRO A O 1
A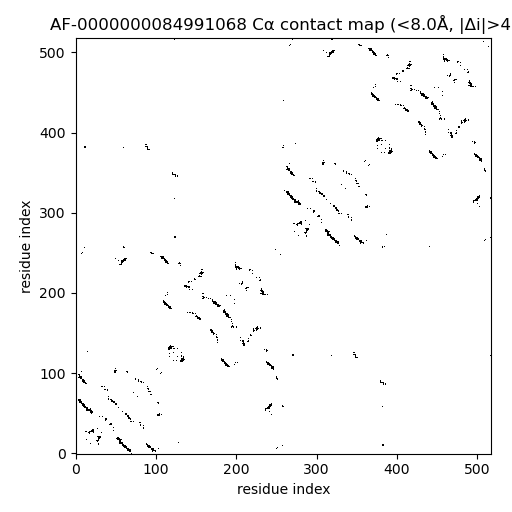TOM 647 N N . ASP A 1 88 ? -5.012 -10.711 6.027 1 98.69 88 ASP A N 1
ATOM 648 C CA . ASP A 1 88 ? -3.912 -10.648 5.066 1 98.69 88 ASP A CA 1
ATOM 649 C C . ASP A 1 88 ? -4.047 -11.734 4.004 1 98.69 88 ASP A C 1
ATOM 651 O O . ASP A 1 88 ? -3.119 -11.977 3.23 1 98.69 88 ASP A O 1
ATOM 655 N N . VAL A 1 89 ? -5.156 -12.422 3.918 1 98.81 89 VAL A N 1
ATOM 656 C CA . VAL A 1 89 ? -5.492 -13.375 2.863 1 98.81 89 VAL A CA 1
ATOM 657 C C . VAL A 1 89 ? -6.949 -13.188 2.449 1 98.81 89 VAL A C 1
ATOM 659 O O . VAL A 1 89 ? -7.824 -13 3.299 1 98.81 89 VAL A O 1
ATOM 662 N N . ALA A 1 90 ? -7.242 -13.281 1.144 1 98.44 90 ALA A N 1
ATOM 663 C CA . ALA A 1 90 ? -8.617 -13.188 0.664 1 98.44 90 ALA A CA 1
ATOM 664 C C . ALA A 1 90 ? -8.844 -14.094 -0.541 1 98.44 90 ALA A C 1
ATOM 666 O O . ALA A 1 90 ? -7.988 -14.188 -1.426 1 98.44 90 ALA A O 1
ATOM 667 N N . VAL A 1 91 ? -9.93 -14.781 -0.534 1 98 91 VAL A N 1
ATOM 668 C CA . VAL A 1 91 ? -10.414 -15.492 -1.715 1 98 91 VAL A CA 1
ATOM 669 C C . VAL A 1 91 ? -11.219 -14.539 -2.596 1 98 91 VAL A C 1
ATOM 671 O O . VAL A 1 91 ? -12.219 -13.969 -2.148 1 98 91 VAL A O 1
ATOM 674 N N . LEU A 1 92 ? -10.828 -14.43 -3.811 1 96.81 92 LEU A N 1
ATOM 675 C CA . LEU A 1 92 ? -11.422 -13.445 -4.711 1 96.81 92 LEU A CA 1
ATOM 676 C C . LEU A 1 92 ? -12.516 -14.086 -5.559 1 96.81 92 LEU A C 1
ATOM 678 O O . LEU A 1 92 ? -13.492 -13.422 -5.926 1 96.81 92 LEU A O 1
ATOM 682 N N . ALA A 1 93 ? -12.32 -15.305 -5.891 1 96.62 93 ALA A N 1
ATOM 683 C CA . ALA A 1 93 ? -13.25 -16.031 -6.746 1 96.62 93 ALA A CA 1
ATOM 684 C C . ALA A 1 93 ? -13.133 -17.547 -6.52 1 96.62 93 ALA A C 1
ATOM 686 O O . ALA A 1 93 ? -12.109 -18.031 -6.023 1 96.62 93 ALA A O 1
ATOM 687 N N . ALA A 1 94 ? -14.164 -18.234 -6.859 1 97.06 94 ALA A N 1
ATOM 688 C CA . ALA A 1 94 ? -14.211 -19.688 -6.785 1 97.06 94 ALA A CA 1
ATOM 689 C C . ALA A 1 94 ? -14.914 -20.266 -8.008 1 97.06 94 ALA A C 1
ATOM 691 O O . ALA A 1 94 ? -15.844 -19.672 -8.547 1 97.06 94 ALA A O 1
ATOM 692 N N . ALA A 1 95 ? -14.43 -21.391 -8.43 1 97.19 95 ALA A N 1
ATOM 693 C CA . ALA A 1 95 ? -15.039 -22.078 -9.57 1 97.19 95 ALA A CA 1
ATOM 694 C C . ALA A 1 95 ? -14.852 -23.578 -9.469 1 97.19 95 ALA A C 1
ATOM 696 O O . ALA A 1 95 ? -13.805 -24.062 -9.023 1 97.19 95 ALA A O 1
ATOM 697 N N . GLU A 1 96 ? -15.867 -24.281 -9.922 1 96.56 96 GLU A N 1
ATOM 698 C CA . GLU A 1 96 ? -15.656 -25.703 -10.133 1 96.56 96 GLU A CA 1
ATOM 699 C C . GLU A 1 96 ? -14.828 -25.969 -11.391 1 96.56 96 GLU A C 1
ATOM 701 O O . GLU A 1 96 ? -15.047 -25.312 -12.422 1 96.56 96 GLU A O 1
ATOM 706 N N . VAL A 1 97 ? -13.961 -26.859 -11.273 1 97.19 97 VAL A N 1
ATOM 707 C CA . VAL A 1 97 ? -13.078 -27.172 -12.391 1 97.19 97 VAL A CA 1
ATOM 708 C C . VAL A 1 97 ? -13.086 -28.672 -12.664 1 97.19 97 VAL A C 1
ATOM 710 O O . VAL A 1 97 ? -13.523 -29.453 -11.828 1 97.19 97 VAL A O 1
ATOM 713 N N . PRO A 1 98 ? -12.68 -29.062 -13.891 1 96.38 98 PRO A N 1
ATOM 714 C CA . PRO A 1 98 ? -12.602 -30.484 -14.195 1 96.38 98 PRO A CA 1
ATOM 715 C C . PRO A 1 98 ? -11.711 -31.25 -13.219 1 96.38 98 PRO A C 1
ATOM 717 O O . PRO A 1 98 ? -10.789 -30.672 -12.633 1 96.38 98 PRO A O 1
ATOM 720 N N . GLU A 1 99 ? -11.938 -32.5 -13.117 1 95.25 99 GLU A N 1
ATOM 721 C CA . GLU A 1 99 ? -11.203 -33.375 -12.195 1 95.25 99 GLU A CA 1
ATOM 722 C C . GLU A 1 99 ? -9.703 -33.344 -12.492 1 95.25 99 GLU A C 1
ATOM 724 O O . GLU A 1 99 ? -8.883 -33.438 -11.578 1 95.25 99 GLU A O 1
ATOM 729 N N . GLN A 1 100 ? -9.383 -33.188 -13.703 1 96.06 100 GLN A N 1
ATOM 730 C CA . GLN A 1 100 ? -7.988 -33.281 -14.125 1 96.06 100 GLN A CA 1
ATOM 731 C C . GLN A 1 100 ? -7.285 -31.938 -14.055 1 96.06 100 GLN A C 1
ATOM 733 O O . GLN A 1 100 ? -6.078 -31.844 -14.297 1 96.06 100 GLN A O 1
ATOM 738 N N . PHE A 1 101 ? -8.039 -30.938 -13.695 1 97.25 101 PHE A N 1
ATOM 739 C CA . PHE A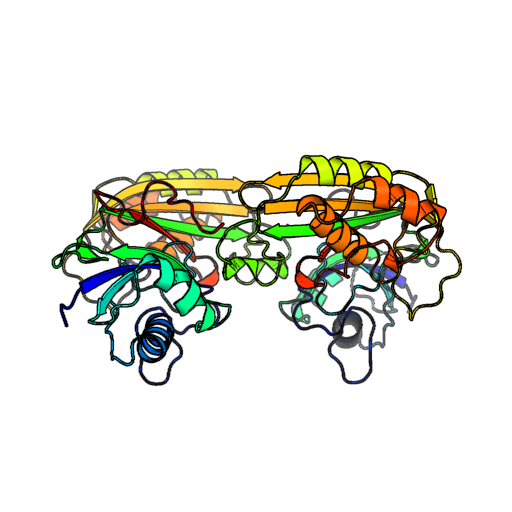 1 101 ? -7.469 -29.594 -13.633 1 97.25 101 PHE A CA 1
ATOM 740 C C . PHE A 1 101 ? -6.332 -29.531 -12.625 1 97.25 101 PHE A C 1
ATOM 742 O O . PHE A 1 101 ? -6.461 -30.031 -11.508 1 97.25 101 PHE A O 1
ATOM 749 N N . HIS A 1 102 ? -5.203 -29.031 -13.031 1 97.62 102 HIS A N 1
ATOM 750 C CA . HIS A 1 102 ? -4.078 -28.75 -12.148 1 97.62 102 HIS A CA 1
ATOM 751 C C . HIS A 1 102 ? -3.67 -27.281 -12.227 1 97.62 102 HIS A C 1
ATOM 753 O O . HIS A 1 102 ? -3.318 -26.781 -13.297 1 97.62 102 HIS A O 1
ATOM 759 N N . PRO A 1 103 ? -3.727 -26.562 -11.086 1 97.75 103 PRO A N 1
ATOM 760 C CA . PRO A 1 103 ? -3.482 -25.109 -11.133 1 97.75 103 PRO A CA 1
ATOM 761 C C . PRO A 1 103 ? -2.098 -24.766 -11.672 1 97.75 103 PRO A C 1
ATOM 763 O O . PRO A 1 103 ? -1.932 -23.75 -12.344 1 97.75 103 PRO A O 1
ATOM 766 N N . ARG A 1 104 ? -1.104 -25.547 -11.398 1 96.31 104 ARG A N 1
ATOM 767 C CA . ARG A 1 104 ? 0.266 -25.266 -11.812 1 96.31 104 ARG A CA 1
ATOM 768 C C . ARG A 1 104 ? 0.504 -25.688 -13.258 1 96.31 104 ARG A C 1
ATOM 770 O O . ARG A 1 104 ? 0.967 -24.891 -14.078 1 96.31 104 ARG A O 1
ATOM 777 N N . TYR A 1 105 ? 0.066 -26.922 -13.609 1 95.69 105 TYR A N 1
ATOM 778 C CA . TYR A 1 105 ? 0.482 -27.531 -14.867 1 95.69 105 TYR A CA 1
ATOM 779 C C . TYR A 1 105 ? -0.426 -27.109 -16.016 1 95.69 105 TYR A C 1
ATOM 781 O O . TYR A 1 105 ? -0.037 -27.172 -17.172 1 95.69 105 TYR A O 1
ATOM 789 N N . ASP A 1 106 ? -1.604 -26.703 -15.703 1 97.12 106 ASP A N 1
ATOM 790 C CA . ASP A 1 106 ? -2.539 -26.266 -16.734 1 97.12 106 ASP A CA 1
ATOM 791 C C . ASP A 1 106 ? -2.4 -24.766 -17.016 1 97.12 106 ASP A C 1
ATOM 793 O O . ASP A 1 106 ? -3.006 -24.25 -17.953 1 97.12 106 ASP A O 1
ATOM 797 N N . ALA A 1 107 ? -1.639 -24.094 -16.156 1 97.12 107 ALA A N 1
ATOM 798 C CA . ALA A 1 107 ? -1.41 -22.672 -16.391 1 97.12 107 ALA A CA 1
ATOM 799 C C . ALA A 1 107 ? -0.646 -22.453 -17.688 1 97.12 107 ALA A C 1
ATOM 801 O O . ALA A 1 107 ? 0.297 -23.172 -18 1 97.12 107 ALA A O 1
ATOM 802 N N . VAL A 1 108 ? -1.06 -21.438 -18.422 1 97.62 108 VAL A N 1
ATOM 803 C CA . VAL A 1 108 ? -0.394 -21.047 -19.672 1 97.62 108 VAL A CA 1
ATOM 804 C C . VAL A 1 108 ? 0.697 -20.016 -19.375 1 97.62 108 VAL A C 1
ATOM 806 O O . VAL A 1 108 ? 1.757 -20.031 -20 1 97.62 108 VAL A O 1
ATOM 809 N N . SER A 1 109 ? 0.429 -19.172 -18.484 1 97.94 109 SER A N 1
ATOM 810 C CA . SER A 1 109 ? 1.424 -18.172 -18.109 1 97.94 109 SER A CA 1
ATOM 811 C C . SER A 1 109 ? 1.157 -17.625 -16.719 1 97.94 109 SER A C 1
ATOM 813 O O . SER A 1 109 ? 0.077 -17.828 -16.156 1 97.94 109 SER A O 1
ATOM 815 N N . LYS A 1 110 ? 2.145 -17.078 -16.172 1 98 110 LYS A N 1
ATOM 816 C CA . LYS A 1 110 ? 2.104 -16.328 -14.922 1 98 110 LYS A CA 1
ATOM 817 C C . LYS A 1 110 ? 2.684 -14.93 -15.094 1 98 110 LYS A C 1
ATOM 819 O O . LYS A 1 110 ? 3.678 -14.75 -15.805 1 98 110 LYS A O 1
ATOM 824 N N . VAL A 1 111 ? 2.045 -14 -14.477 1 98.25 111 VAL A N 1
ATOM 825 C CA . VAL A 1 111 ? 2.479 -12.609 -14.547 1 98.25 111 VAL A CA 1
ATOM 826 C C . VAL A 1 111 ? 2.957 -12.141 -13.18 1 98.25 111 VAL A C 1
ATOM 828 O O . VAL A 1 111 ? 2.229 -12.25 -12.188 1 98.25 111 VAL A O 1
ATOM 831 N N . TYR A 1 112 ? 4.145 -11.672 -13.203 1 98.69 112 TYR A N 1
ATOM 832 C CA . TYR A 1 112 ? 4.703 -11.094 -11.992 1 98.69 112 TYR A CA 1
ATOM 833 C C . TYR A 1 112 ? 5.004 -9.609 -12.188 1 98.69 112 TYR A C 1
ATOM 835 O O . TYR A 1 112 ? 5.242 -9.164 -13.305 1 98.69 112 TYR A O 1
ATOM 843 N N . ARG A 1 113 ? 4.938 -8.883 -11.07 1 98.75 113 ARG A N 1
ATOM 844 C CA . ARG A 1 113 ? 5.363 -7.488 -11.016 1 98.75 113 ARG A CA 1
ATOM 845 C C . ARG A 1 113 ? 6.32 -7.25 -9.852 1 98.75 113 ARG A C 1
ATOM 847 O O . ARG A 1 113 ? 6.031 -7.641 -8.719 1 98.75 113 ARG A O 1
ATOM 854 N N . TYR A 1 114 ? 7.461 -6.758 -10.117 1 98.88 114 TYR A N 1
ATOM 855 C CA . TYR A 1 114 ? 8.352 -6.258 -9.078 1 98.88 114 TYR A CA 1
ATOM 856 C C . TYR A 1 114 ? 8.312 -4.734 -9.008 1 98.88 114 TYR A C 1
ATOM 858 O O . TYR A 1 114 ? 8.477 -4.059 -10.031 1 98.88 114 TYR A O 1
ATOM 866 N N . THR A 1 115 ? 8.133 -4.188 -7.812 1 98.81 115 THR A N 1
ATOM 867 C CA . THR A 1 115 ? 7.941 -2.75 -7.656 1 98.81 115 THR A CA 1
ATOM 868 C C . THR A 1 115 ? 9.164 -2.113 -6.996 1 98.81 115 THR A C 1
ATOM 870 O O . THR A 1 115 ? 9.562 -2.518 -5.906 1 98.81 115 THR A O 1
ATOM 873 N N . PHE A 1 116 ? 9.758 -1.138 -7.711 1 98.69 116 PHE A N 1
ATOM 874 C CA . PHE A 1 116 ? 10.812 -0.297 -7.16 1 98.69 116 PHE A CA 1
ATOM 875 C C . PHE A 1 116 ? 10.273 1.081 -6.793 1 98.69 116 PHE A C 1
ATOM 877 O O . PHE A 1 116 ? 9.461 1.652 -7.531 1 98.69 116 PHE A O 1
ATOM 884 N N . PHE A 1 117 ? 10.664 1.607 -5.684 1 98.44 117 PHE A N 1
ATOM 885 C CA . PHE A 1 117 ? 10.375 2.975 -5.266 1 98.44 117 PHE A CA 1
ATOM 886 C C . PHE A 1 117 ? 11.633 3.838 -5.336 1 98.44 117 PHE A C 1
ATOM 888 O O . PHE A 1 117 ? 12.586 3.623 -4.582 1 98.44 117 PHE A O 1
ATOM 895 N N . ARG A 1 118 ? 11.547 4.926 -6.277 1 96.88 118 ARG A N 1
ATOM 896 C CA . ARG A 1 118 ? 12.773 5.637 -6.633 1 96.88 118 ARG A CA 1
ATOM 897 C C . ARG A 1 118 ? 12.758 7.059 -6.086 1 96.88 118 ARG A C 1
ATOM 899 O O . ARG A 1 118 ? 12.445 8.008 -6.809 1 96.88 118 ARG A O 1
ATOM 906 N N . ARG A 1 119 ? 13.102 7.262 -4.84 1 95.25 119 ARG A N 1
ATOM 907 C CA . ARG A 1 119 ? 13.344 8.555 -4.203 1 95.25 119 ARG A CA 1
ATOM 908 C C . ARG A 1 119 ? 14.547 8.492 -3.268 1 95.25 119 ARG A C 1
ATOM 910 O O . ARG A 1 119 ? 14.961 7.406 -2.857 1 95.25 119 ARG A O 1
ATOM 917 N N . ALA A 1 120 ? 15.094 9.617 -2.992 1 94.06 120 ALA A N 1
ATOM 918 C CA . ALA A 1 120 ? 16.281 9.68 -2.148 1 94.06 120 ALA A CA 1
ATOM 919 C C . ALA A 1 120 ? 15.992 9.148 -0.749 1 94.06 120 ALA A C 1
ATOM 921 O O . ALA A 1 120 ? 16.859 8.547 -0.113 1 94.06 120 ALA A O 1
ATOM 922 N N . VAL A 1 121 ? 14.742 9.375 -0.315 1 95.69 121 VAL A N 1
ATOM 923 C CA . VAL A 1 121 ? 14.328 8.938 1.015 1 95.69 121 VAL A CA 1
ATOM 924 C C . VAL A 1 121 ? 13.211 7.902 0.896 1 95.69 121 VAL A C 1
ATOM 926 O O . VAL A 1 121 ? 12.352 8.008 0.015 1 95.69 121 VAL A O 1
ATOM 929 N N . ARG A 1 122 ? 13.211 6.945 1.785 1 96.81 122 ARG A N 1
ATOM 930 C CA . ARG A 1 122 ? 12.18 5.91 1.807 1 96.81 122 ARG A CA 1
ATOM 931 C C . ARG A 1 122 ? 10.805 6.512 2.07 1 96.81 122 ARG A C 1
ATOM 933 O O . ARG A 1 122 ? 10.695 7.602 2.635 1 96.81 122 ARG A O 1
ATOM 940 N N . CYS A 1 123 ? 9.789 5.812 1.657 1 96.81 123 CYS A N 1
ATOM 941 C CA . CYS A 1 123 ? 8.406 6.082 2.035 1 96.81 123 CYS A CA 1
ATOM 942 C C . CYS A 1 123 ? 7.867 4.98 2.941 1 96.81 123 CYS A C 1
ATOM 944 O O . CYS A 1 123 ? 7.734 3.832 2.52 1 96.81 123 CYS A O 1
ATOM 946 N N . PRO A 1 124 ? 7.555 5.367 4.168 1 98.19 124 PRO A N 1
ATOM 947 C CA . PRO A 1 124 ? 7.047 4.363 5.105 1 98.19 124 PRO A CA 1
ATOM 948 C C . PRO A 1 124 ? 5.824 3.621 4.574 1 98.19 124 PRO A C 1
ATOM 950 O O . PRO A 1 124 ? 5.613 2.449 4.902 1 98.19 124 PRO A O 1
ATOM 953 N N . LEU A 1 125 ? 5.02 4.23 3.732 1 97.81 125 LEU A N 1
ATOM 954 C CA . LEU A 1 125 ? 3.746 3.678 3.283 1 97.81 125 LEU A CA 1
ATOM 955 C C . LEU A 1 125 ? 3.955 2.67 2.158 1 97.81 125 LEU A C 1
ATOM 957 O O . LEU A 1 125 ? 3.029 1.942 1.791 1 97.81 125 LEU A O 1
ATOM 961 N N . THR A 1 126 ? 5.156 2.582 1.61 1 97.25 126 THR A N 1
ATOM 962 C CA . THR A 1 126 ? 5.426 1.659 0.514 1 97.25 126 THR A CA 1
ATOM 963 C C . THR A 1 126 ? 6.34 0.526 0.976 1 97.25 126 THR A C 1
ATOM 965 O O . THR A 1 126 ? 6.637 -0.391 0.207 1 97.25 126 THR A O 1
ATOM 968 N N . ARG A 1 127 ? 6.688 0.526 2.205 1 97.25 127 ARG A N 1
ATOM 969 C CA . ARG A 1 127 ? 7.809 -0.264 2.709 1 97.25 127 ARG A CA 1
ATOM 970 C C . ARG A 1 127 ? 7.523 -1.758 2.582 1 97.25 127 ARG A C 1
ATOM 972 O O . ARG A 1 127 ? 8.453 -2.566 2.508 1 97.25 127 ARG A O 1
ATOM 979 N N . PHE A 1 128 ? 6.293 -2.135 2.484 1 97.75 128 PHE A N 1
ATOM 980 C CA . PHE A 1 128 ? 5.965 -3.555 2.43 1 97.75 128 PHE A CA 1
ATOM 981 C C . PHE A 1 128 ? 5.805 -4.02 0.987 1 97.75 128 PHE A C 1
ATOM 983 O O . PHE A 1 128 ? 5.777 -5.219 0.715 1 97.75 128 PHE A O 1
ATOM 990 N N . TYR A 1 129 ? 5.797 -3.096 0.023 1 98.06 129 TYR A N 1
ATOM 991 C CA . TYR A 1 129 ? 5.293 -3.5 -1.285 1 98.06 129 TYR A CA 1
ATOM 992 C C . TYR A 1 129 ? 6.219 -3.018 -2.398 1 98.06 129 TYR A C 1
ATOM 994 O O . TYR A 1 129 ? 5.977 -3.295 -3.576 1 98.06 129 TYR A O 1
ATOM 1002 N N . ALA A 1 130 ? 7.258 -2.281 -2.027 1 98.56 130 ALA A N 1
ATOM 1003 C CA . ALA A 1 130 ? 8.203 -1.753 -3.006 1 98.56 130 ALA A CA 1
ATOM 1004 C C . ALA A 1 130 ? 9.625 -1.719 -2.434 1 98.56 130 ALA A C 1
ATOM 1006 O O . ALA A 1 130 ? 9.812 -1.405 -1.258 1 98.56 130 ALA A O 1
ATOM 1007 N N . LEU A 1 131 ? 10.539 -2.064 -3.256 1 98.75 131 LEU A N 1
ATOM 1008 C CA . LEU A 1 131 ? 11.938 -1.938 -2.863 1 98.75 131 LEU A CA 1
ATOM 1009 C C . LEU A 1 131 ? 12.422 -0.501 -3.033 1 98.75 131 LEU A C 1
ATOM 1011 O O . LEU A 1 131 ? 12.383 0.044 -4.137 1 98.75 131 LEU A O 1
ATOM 1015 N N . HIS A 1 132 ? 12.82 0.118 -1.979 1 98.38 132 HIS A N 1
ATOM 1016 C CA . HIS A 1 132 ? 13.367 1.472 -2.023 1 98.38 132 HIS A CA 1
ATOM 1017 C C . HIS A 1 132 ? 14.719 1.501 -2.721 1 98.38 132 HIS A C 1
ATOM 1019 O O . HIS A 1 132 ? 15.617 0.736 -2.369 1 98.38 132 HIS A O 1
ATOM 1025 N N . VAL A 1 133 ? 14.844 2.312 -3.703 1 98.12 133 VAL A N 1
ATOM 1026 C CA . VAL A 1 133 ? 16.062 2.488 -4.48 1 98.12 133 VAL A CA 1
ATOM 1027 C C . VAL A 1 133 ? 16.438 3.969 -4.543 1 98.12 133 VAL A C 1
ATOM 1029 O O . VAL A 1 133 ? 15.984 4.691 -5.434 1 98.12 133 VAL A O 1
ATOM 1032 N N . PRO A 1 134 ? 17.328 4.41 -3.645 1 96.12 134 PRO A N 1
ATOM 1033 C CA . PRO A 1 134 ? 17.625 5.844 -3.543 1 96.12 134 PRO A CA 1
ATOM 1034 C C . PRO A 1 134 ? 18.5 6.352 -4.68 1 96.12 134 PRO A C 1
ATOM 1036 O O . PRO A 1 134 ? 18.547 7.559 -4.941 1 96.12 134 PRO A O 1
ATOM 1039 N N . GLU A 1 135 ? 19.203 5.508 -5.387 1 95.44 135 GLU A N 1
ATOM 1040 C CA . GLU A 1 135 ? 20.141 5.906 -6.434 1 95.44 135 GLU A CA 1
ATOM 1041 C C . GLU A 1 135 ? 19.422 6.086 -7.773 1 95.44 135 GLU A C 1
ATOM 1043 O O . GLU A 1 135 ? 18.469 5.379 -8.07 1 95.44 135 GLU A O 1
ATOM 1048 N N . PRO A 1 136 ? 19.906 7.059 -8.539 1 96 136 PRO A N 1
ATOM 1049 C CA . PRO A 1 136 ? 19.359 7.156 -9.898 1 96 136 PRO A CA 1
ATOM 1050 C C . PRO A 1 136 ? 19.625 5.898 -10.727 1 96 136 PRO A C 1
ATOM 1052 O O . PRO A 1 136 ? 20.672 5.262 -10.586 1 96 136 PRO A O 1
ATOM 1055 N N . LEU A 1 137 ? 18.656 5.562 -11.531 1 98.25 137 LEU A N 1
ATOM 1056 C CA . LEU A 1 137 ? 18.766 4.383 -12.391 1 98.25 137 LEU A CA 1
ATOM 1057 C C . LEU A 1 137 ? 18.703 4.77 -13.859 1 98.25 137 LEU A C 1
ATOM 1059 O O . LEU A 1 137 ? 17.938 5.645 -14.242 1 98.25 137 LEU A O 1
ATOM 1063 N N . ASP A 1 138 ? 19.562 4.199 -14.648 1 98.62 138 ASP A N 1
ATOM 1064 C CA . ASP A 1 138 ? 19.391 4.27 -16.094 1 98.62 138 ASP A CA 1
ATOM 1065 C C . ASP A 1 138 ? 18.344 3.277 -16.594 1 98.62 138 ASP A C 1
ATOM 1067 O O . ASP A 1 138 ? 18.672 2.137 -16.922 1 98.62 138 ASP A O 1
ATOM 1071 N N . VAL A 1 139 ? 17.109 3.738 -16.703 1 98.75 139 VAL A N 1
ATOM 1072 C CA . VAL A 1 139 ? 15.969 2.869 -16.984 1 98.75 139 VAL A CA 1
ATOM 1073 C C . VAL A 1 139 ? 16.062 2.348 -18.422 1 98.75 139 VAL A C 1
ATOM 1075 O O . VAL A 1 139 ? 15.617 1.235 -18.703 1 98.75 139 VAL A O 1
ATOM 1078 N N . GLU A 1 140 ? 16.641 3.111 -19.312 1 98.56 140 GLU A N 1
ATOM 1079 C CA . GLU A 1 140 ? 16.781 2.67 -20.703 1 98.56 140 GLU A CA 1
ATOM 1080 C C . GLU A 1 140 ? 17.703 1.462 -20.797 1 98.56 140 GLU A C 1
ATOM 1082 O O . GLU A 1 140 ? 17.438 0.542 -21.578 1 98.56 140 GLU A O 1
ATOM 1087 N N . ARG A 1 141 ? 18.766 1.476 -20.031 1 98.69 141 ARG A N 1
ATOM 1088 C CA . ARG A 1 141 ? 19.641 0.309 -19.984 1 98.69 141 ARG A CA 1
ATOM 1089 C C . ARG A 1 141 ? 18.922 -0.902 -19.422 1 98.69 141 ARG A C 1
ATOM 1091 O O . ARG A 1 141 ? 19.109 -2.027 -19.891 1 98.69 141 ARG A O 1
ATOM 1098 N N . MET A 1 142 ? 18.125 -0.644 -18.422 1 98.88 142 MET A N 1
ATOM 1099 C CA . MET A 1 142 ? 17.312 -1.717 -17.859 1 98.88 142 MET A CA 1
ATOM 1100 C C . MET A 1 142 ? 16.344 -2.275 -18.891 1 98.88 142 MET A C 1
ATOM 1102 O O . MET A 1 142 ? 16.172 -3.49 -18.984 1 98.88 142 MET A O 1
ATOM 1106 N N . ARG A 1 143 ? 15.727 -1.35 -19.656 1 98.81 143 ARG A N 1
ATOM 1107 C CA . ARG A 1 143 ? 14.789 -1.749 -20.703 1 98.81 143 ARG A CA 1
ATOM 1108 C C . ARG A 1 143 ? 15.477 -2.6 -21.766 1 98.81 143 ARG A C 1
ATOM 1110 O O . ARG A 1 143 ? 14.93 -3.607 -22.203 1 98.81 143 ARG A O 1
ATOM 1117 N N . GLU A 1 144 ? 16.609 -2.17 -22.156 1 98.62 144 GLU A N 1
ATOM 1118 C CA . GLU A 1 144 ? 17.406 -2.936 -23.109 1 98.62 144 GLU A CA 1
ATOM 1119 C C . GLU A 1 144 ? 17.672 -4.348 -22.594 1 98.62 144 GLU A C 1
ATOM 1121 O O . GLU A 1 144 ? 17.453 -5.324 -23.312 1 98.62 144 GLU A O 1
ATOM 1126 N N . ALA A 1 145 ? 18.109 -4.453 -21.375 1 98.75 145 ALA A N 1
ATOM 1127 C CA . ALA A 1 145 ? 18.422 -5.746 -20.766 1 98.75 145 ALA A CA 1
ATOM 1128 C C . ALA A 1 145 ? 17.172 -6.625 -20.703 1 98.75 145 ALA A C 1
ATOM 1130 O O . ALA A 1 145 ? 17.219 -7.812 -21.031 1 98.75 145 ALA A O 1
ATOM 1131 N N . ALA A 1 146 ? 16.062 -6.039 -20.25 1 98.75 146 ALA A N 1
ATOM 1132 C CA . ALA A 1 146 ? 14.797 -6.766 -20.125 1 98.75 146 ALA A CA 1
ATOM 1133 C C . ALA A 1 146 ? 14.367 -7.359 -21.469 1 98.75 146 ALA A C 1
ATOM 1135 O O . ALA A 1 146 ? 13.82 -8.461 -21.516 1 98.75 146 ALA A O 1
ATOM 1136 N N . ALA A 1 147 ? 14.609 -6.648 -22.516 1 98.38 147 ALA A N 1
ATOM 1137 C CA . ALA A 1 147 ? 14.227 -7.086 -23.859 1 98.38 147 ALA A CA 1
ATOM 1138 C C . ALA A 1 147 ? 14.938 -8.383 -24.234 1 98.38 147 ALA A C 1
ATOM 1140 O O . ALA A 1 147 ? 14.398 -9.203 -24.969 1 98.38 147 ALA A O 1
ATOM 1141 N N . TYR A 1 148 ? 16.109 -8.594 -23.719 1 98.69 148 TYR A N 1
ATOM 1142 C CA . TYR A 1 148 ? 16.906 -9.773 -24.047 1 98.69 148 TYR A CA 1
ATOM 1143 C C . TYR A 1 148 ? 16.297 -11.031 -23.438 1 98.69 148 TYR A C 1
ATOM 1145 O O . TYR A 1 148 ? 16.625 -12.148 -23.828 1 98.69 148 TYR A O 1
ATOM 1153 N N . LEU A 1 149 ? 15.438 -10.836 -22.453 1 98.75 149 LEU A N 1
ATOM 1154 C CA . LEU A 1 149 ? 14.844 -11.961 -21.734 1 98.75 149 LEU A CA 1
ATOM 1155 C C . LEU A 1 149 ? 13.711 -12.586 -22.531 1 98.75 149 LEU A C 1
ATOM 1157 O O . LEU A 1 149 ? 13.281 -13.703 -22.25 1 98.75 149 LEU A O 1
ATOM 1161 N N . GLY A 1 150 ? 13.227 -11.82 -23.469 1 98.56 150 GLY A N 1
ATOM 1162 C CA . GLY A 1 150 ? 12.086 -12.273 -24.25 1 98.56 150 GLY A CA 1
ATOM 1163 C C . GLY A 1 150 ? 12.383 -13.5 -25.078 1 98.56 150 GLY A C 1
ATOM 1164 O O . GLY A 1 150 ? 13.445 -13.586 -25.703 1 98.56 150 GLY A O 1
ATOM 1165 N N . GLY A 1 151 ? 11.383 -14.492 -25.094 1 98.44 151 GLY A N 1
ATOM 1166 C CA . GLY A 1 151 ? 11.531 -15.695 -25.906 1 98.44 151 GLY A CA 1
ATOM 1167 C C . GLY A 1 151 ? 11.891 -16.922 -25.078 1 98.44 151 GLY A C 1
ATOM 1168 O O . GLY A 1 151 ? 11.75 -16.906 -23.859 1 98.44 151 GLY A O 1
ATOM 1169 N N . ARG A 1 152 ? 12.117 -18.016 -25.781 1 98.62 152 ARG A N 1
ATOM 1170 C CA . ARG A 1 152 ? 12.438 -19.297 -25.172 1 98.62 152 ARG A CA 1
ATOM 1171 C C . ARG A 1 152 ? 13.938 -19.438 -24.922 1 98.62 152 ARG A C 1
ATOM 1173 O O . ARG A 1 152 ? 14.734 -19.375 -25.859 1 98.62 152 ARG A O 1
ATOM 1180 N N . HIS A 1 153 ? 14.344 -19.516 -23.672 1 98.62 153 HIS A N 1
ATOM 1181 C CA . HIS A 1 153 ? 15.75 -19.609 -23.297 1 98.62 153 HIS A CA 1
ATOM 1182 C C . HIS A 1 153 ? 15.961 -20.609 -22.172 1 98.62 153 HIS A C 1
ATOM 1184 O O . HIS A 1 153 ? 14.992 -21.062 -21.547 1 98.62 153 HIS A O 1
ATOM 1190 N N . ASP A 1 154 ? 17.172 -21.078 -22.031 1 98.12 154 ASP A N 1
ATOM 1191 C CA . ASP A 1 154 ? 17.594 -21.766 -20.828 1 98.12 154 ASP A CA 1
ATOM 1192 C C . ASP A 1 154 ? 17.922 -20.781 -19.703 1 98.12 154 ASP A C 1
ATOM 1194 O O . ASP A 1 154 ? 18.906 -20.047 -19.781 1 98.12 154 ASP A O 1
ATOM 1198 N N . PHE A 1 155 ? 17.125 -20.75 -18.656 1 98.31 155 PHE A N 1
ATOM 1199 C CA . PHE A 1 155 ? 17.25 -19.75 -17.609 1 98.31 155 PHE A CA 1
ATOM 1200 C C . PHE A 1 155 ? 18 -20.312 -16.406 1 98.31 155 PHE A C 1
ATOM 1202 O O . PHE A 1 155 ? 17.812 -19.844 -15.281 1 98.31 155 PHE A O 1
ATOM 1209 N N . ARG A 1 156 ? 18.828 -21.297 -16.547 1 96.38 156 ARG A N 1
ATOM 1210 C CA . ARG A 1 156 ? 19.5 -21.984 -15.438 1 96.38 156 ARG A CA 1
ATOM 1211 C C . ARG A 1 156 ? 20.359 -21 -14.633 1 96.38 156 ARG A C 1
ATOM 1213 O O . ARG A 1 156 ? 20.547 -21.188 -13.43 1 96.38 156 ARG A O 1
ATOM 1220 N N . ALA A 1 157 ? 20.922 -19.906 -15.281 1 97.19 157 ALA A N 1
ATOM 1221 C CA . ALA A 1 157 ? 21.719 -18.922 -14.578 1 97.19 157 ALA A CA 1
ATOM 1222 C C . ALA A 1 157 ? 20.859 -18.078 -13.625 1 97.19 157 ALA A C 1
ATOM 1224 O O . ALA A 1 157 ? 21.375 -17.422 -12.727 1 97.19 157 ALA A O 1
ATOM 1225 N N . PHE A 1 158 ? 19.562 -18.062 -13.867 1 97.75 158 PHE A N 1
ATOM 1226 C CA . PHE A 1 158 ? 18.672 -17.156 -13.156 1 97.75 158 PHE A CA 1
ATOM 1227 C C . PHE A 1 158 ? 17.969 -17.875 -12.008 1 97.75 158 PHE A C 1
ATOM 1229 O O . PHE A 1 158 ? 16.953 -17.406 -11.492 1 97.75 158 PHE A O 1
ATOM 1236 N N . GLN A 1 159 ? 18.375 -18.969 -11.68 1 94.25 159 GLN A N 1
ATOM 1237 C CA . GLN A 1 159 ? 17.797 -19.75 -10.602 1 94.25 159 GLN A CA 1
ATOM 1238 C C . GLN A 1 159 ? 18.781 -19.875 -9.43 1 94.25 159 GLN A C 1
ATOM 1240 O O . GLN A 1 159 ? 19.984 -20.062 -9.633 1 94.25 159 GLN A O 1
ATOM 1245 N N . ASN A 1 160 ? 18.25 -19.672 -8.211 1 88.88 160 ASN A N 1
ATOM 1246 C CA . ASN A 1 160 ? 19.062 -19.984 -7.043 1 88.88 160 ASN A CA 1
ATOM 1247 C C . ASN A 1 160 ? 19.062 -21.484 -6.75 1 88.88 160 ASN A C 1
ATOM 1249 O O . ASN A 1 160 ? 18.172 -22.203 -7.215 1 88.88 160 ASN A O 1
ATOM 1253 N N . THR A 1 161 ? 20.203 -21.922 -6.078 1 77.06 161 THR A N 1
ATOM 1254 C CA . THR A 1 161 ? 20.375 -23.344 -5.809 1 77.06 161 THR A CA 1
ATOM 1255 C C . THR A 1 161 ? 19.375 -23.812 -4.754 1 77.06 161 THR A C 1
ATOM 1257 O O . THR A 1 161 ? 18.891 -23.016 -3.955 1 77.06 161 THR A O 1
ATOM 1260 N N . GLY A 1 162 ? 18.984 -25.062 -4.832 1 67.44 162 GLY A N 1
ATOM 1261 C CA . GLY A 1 162 ? 18.219 -25.656 -3.75 1 67.44 162 GLY A CA 1
ATOM 1262 C C . GLY A 1 162 ? 16.953 -26.344 -4.219 1 67.44 162 GLY A C 1
ATOM 1263 O O . GLY A 1 162 ? 16.344 -27.109 -3.475 1 67.44 162 GLY A O 1
ATOM 1264 N N . ARG A 1 163 ? 16.531 -26.016 -5.484 1 69.56 163 ARG A N 1
ATOM 1265 C CA . ARG A 1 163 ? 15.305 -26.672 -5.934 1 69.56 163 ARG A CA 1
ATOM 1266 C C . ARG A 1 163 ? 15.523 -27.375 -7.27 1 69.56 163 ARG A C 1
ATOM 1268 O O . ARG A 1 163 ? 15.617 -26.719 -8.312 1 69.56 163 ARG A O 1
ATOM 1275 N N . PRO A 1 164 ? 15.672 -28.703 -7.215 1 73.5 164 PRO A N 1
ATOM 1276 C CA . PRO A 1 164 ? 15.852 -29.438 -8.469 1 73.5 164 PRO A CA 1
ATOM 1277 C C . PRO A 1 164 ? 14.664 -29.281 -9.422 1 73.5 164 PRO A C 1
ATOM 1279 O O . PRO A 1 164 ? 13.523 -29.203 -8.969 1 73.5 164 PRO A O 1
ATOM 1282 N N . VAL A 1 165 ? 14.961 -28.906 -10.68 1 81 165 VAL A N 1
ATOM 1283 C CA . VAL A 1 165 ? 13.914 -28.766 -11.688 1 81 165 VAL A CA 1
ATOM 1284 C C . VAL A 1 165 ? 14.172 -29.734 -12.844 1 81 165 VAL A C 1
ATOM 1286 O O . VAL A 1 165 ? 15.312 -30.141 -13.062 1 81 165 VAL A O 1
ATOM 1289 N N . LYS A 1 166 ? 13.18 -30.094 -13.523 1 86.12 166 LYS A N 1
ATOM 1290 C CA . LYS A 1 166 ? 13.281 -30.969 -14.688 1 86.12 166 LYS A CA 1
ATOM 1291 C C . LYS A 1 166 ? 13.914 -30.234 -15.867 1 86.12 166 LYS A C 1
ATOM 1293 O O . LYS A 1 166 ? 14.703 -30.828 -16.625 1 86.12 166 LYS A O 1
ATOM 1298 N N . SER A 1 167 ? 13.555 -29.016 -16.062 1 93.44 167 SER A N 1
ATOM 1299 C CA . SER A 1 167 ? 14.07 -28.172 -17.141 1 93.44 167 SER A CA 1
ATOM 1300 C C . SER A 1 167 ? 14.156 -26.719 -16.703 1 93.44 167 SER A C 1
ATOM 1302 O O . SER A 1 167 ? 13.266 -26.219 -16.016 1 93.44 167 SER A O 1
ATOM 1304 N N . SER A 1 168 ? 15.172 -26.141 -17.078 1 96.12 168 SER A N 1
ATOM 1305 C CA . SER A 1 168 ? 15.352 -24.719 -16.781 1 96.12 168 SER A CA 1
ATOM 1306 C C . SER A 1 168 ? 14.93 -23.859 -17.969 1 96.12 168 SER A C 1
ATOM 1308 O O . SER A 1 168 ? 15.125 -22.641 -17.953 1 96.12 168 SER A O 1
ATOM 1310 N N . VAL A 1 169 ? 14.422 -24.531 -18.953 1 97.94 169 VAL A N 1
ATOM 1311 C CA . VAL A 1 169 ? 13.977 -23.812 -20.141 1 97.94 169 VAL A CA 1
ATOM 1312 C C . VAL A 1 169 ? 12.609 -23.188 -19.891 1 97.94 169 VAL A C 1
ATOM 1314 O O . VAL A 1 169 ? 11.703 -23.859 -19.391 1 97.94 169 VAL A O 1
ATOM 1317 N N . ARG A 1 170 ? 12.5 -21.922 -20.109 1 98.25 170 ARG A N 1
ATOM 1318 C CA . ARG A 1 170 ? 11.242 -21.188 -20.016 1 98.25 170 ARG A CA 1
ATOM 1319 C C . ARG A 1 170 ? 11.039 -20.297 -21.234 1 98.25 170 ARG A C 1
ATOM 1321 O O . ARG A 1 170 ? 12 -19.969 -21.938 1 98.25 170 ARG A O 1
ATOM 1328 N N . THR A 1 171 ? 9.812 -19.953 -21.484 1 98.75 171 THR A N 1
ATOM 1329 C CA . THR A 1 171 ? 9.469 -18.969 -22.516 1 98.75 171 THR A CA 1
ATOM 1330 C C . THR A 1 171 ? 8.898 -17.703 -21.875 1 98.75 171 THR A C 1
ATOM 1332 O O . THR A 1 171 ? 7.828 -17.734 -21.25 1 98.75 171 THR A O 1
ATOM 1335 N N . VAL A 1 172 ? 9.594 -16.609 -22.016 1 98.81 172 VAL A N 1
ATOM 1336 C CA . VAL A 1 172 ? 9.133 -15.312 -21.562 1 98.81 172 VAL A CA 1
ATOM 1337 C C . VAL A 1 172 ? 8.336 -14.625 -22.672 1 98.81 172 VAL A C 1
ATOM 1339 O O . VAL A 1 172 ? 8.867 -14.352 -23.75 1 98.81 172 VAL A O 1
ATOM 1342 N N . PHE A 1 173 ? 7.098 -14.352 -22.391 1 98.75 173 PHE A N 1
ATOM 1343 C CA . PHE A 1 173 ? 6.188 -13.781 -23.375 1 98.75 173 PHE A CA 1
ATOM 1344 C C . PHE A 1 173 ? 6.285 -12.258 -23.375 1 98.75 173 PHE A C 1
ATOM 1346 O O . PHE A 1 173 ? 6.125 -11.625 -24.422 1 98.75 173 PHE A O 1
ATOM 1353 N N . SER A 1 174 ? 6.465 -11.695 -22.266 1 98.5 174 SER A N 1
ATOM 1354 C CA . SER A 1 174 ? 6.574 -10.25 -22.141 1 98.5 174 SER A CA 1
ATOM 1355 C C . SER A 1 174 ? 7.441 -9.867 -20.938 1 98.5 174 SER A C 1
ATOM 1357 O O . SER A 1 174 ? 7.422 -10.547 -19.906 1 98.5 174 SER A O 1
ATOM 1359 N N . CYS A 1 175 ? 8.227 -8.891 -21.094 1 98.44 175 CYS A N 1
ATOM 1360 C CA . CYS A 1 175 ? 9.07 -8.305 -20.047 1 98.44 175 CYS A CA 1
ATOM 1361 C C . CYS A 1 175 ? 9.242 -6.805 -20.266 1 98.44 175 CYS A C 1
ATOM 1363 O O . CYS A 1 175 ? 9.836 -6.383 -21.266 1 98.44 175 CYS A O 1
ATOM 1365 N N . ARG A 1 176 ? 8.742 -6.031 -19.359 1 98.19 176 ARG A N 1
ATOM 1366 C CA . ARG A 1 176 ? 8.758 -4.594 -19.609 1 98.19 176 ARG A CA 1
ATOM 1367 C C . ARG A 1 176 ? 8.922 -3.807 -18.312 1 98.19 176 ARG A C 1
ATOM 1369 O O . ARG A 1 176 ? 8.633 -4.32 -17.234 1 98.19 176 ARG A O 1
ATOM 1376 N N . LEU A 1 177 ? 9.352 -2.602 -18.453 1 98.69 177 LEU A N 1
ATOM 1377 C CA . LEU A 1 177 ? 9.453 -1.634 -17.359 1 98.69 177 LEU A CA 1
ATOM 1378 C C . LEU A 1 177 ? 8.5 -0.465 -17.578 1 98.69 177 LEU A C 1
ATOM 1380 O O . LEU A 1 177 ? 8.359 0.026 -18.703 1 98.69 177 LEU A O 1
ATOM 1384 N N . GLU A 1 178 ? 7.816 -0.09 -16.531 1 98.31 178 GLU A N 1
ATOM 1385 C CA . GLU A 1 178 ? 6.883 1.031 -16.562 1 98.31 178 GLU A CA 1
ATOM 1386 C C . GLU A 1 178 ? 7.172 2.025 -15.445 1 98.31 178 GLU A C 1
ATOM 1388 O O . GLU A 1 178 ? 7.293 1.638 -14.281 1 98.31 178 GLU A O 1
ATOM 1393 N N . GLU A 1 179 ? 7.328 3.268 -15.891 1 97.62 179 GLU A N 1
ATOM 1394 C CA . GLU A 1 179 ? 7.52 4.316 -14.891 1 97.62 179 GLU A CA 1
ATOM 1395 C C . GLU A 1 179 ? 6.191 4.98 -14.531 1 97.62 179 GLU A C 1
ATOM 1397 O O . GLU A 1 179 ? 5.367 5.25 -15.406 1 97.62 179 GLU A O 1
ATOM 1402 N N . ALA A 1 180 ? 5.941 5.211 -13.25 1 95.75 180 ALA A N 1
ATOM 1403 C CA . ALA A 1 180 ? 4.805 5.961 -12.727 1 95.75 180 ALA A CA 1
ATOM 1404 C C . ALA A 1 180 ? 5.211 6.777 -11.5 1 95.75 180 ALA A C 1
ATOM 1406 O O . ALA A 1 180 ? 5.145 6.285 -10.367 1 95.75 180 ALA A O 1
ATOM 1407 N N . GLY A 1 181 ? 5.473 8.07 -11.742 1 93.5 181 GLY A N 1
ATOM 1408 C CA . GLY A 1 181 ? 5.992 8.859 -10.641 1 93.5 181 GLY A CA 1
ATOM 1409 C C . GLY A 1 181 ? 7.262 8.289 -10.039 1 93.5 181 GLY A C 1
ATOM 1410 O O . GLY A 1 181 ? 8.227 8.023 -10.758 1 93.5 181 GLY A O 1
ATOM 1411 N N . PRO A 1 182 ? 7.223 8.102 -8.734 1 95.44 182 PRO A N 1
ATOM 1412 C CA . PRO A 1 182 ? 8.414 7.543 -8.078 1 95.44 182 PRO A CA 1
ATOM 1413 C C . PRO A 1 182 ? 8.516 6.027 -8.234 1 95.44 182 PRO A C 1
ATOM 1415 O O . PRO A 1 182 ? 9.492 5.422 -7.773 1 95.44 182 PRO A O 1
ATOM 1418 N N . PHE A 1 183 ? 7.605 5.465 -8.906 1 97.75 183 PHE A N 1
ATOM 1419 C CA . PHE A 1 183 ? 7.582 4.012 -9.008 1 97.75 183 PHE A CA 1
ATOM 1420 C C . PHE A 1 183 ? 8.141 3.551 -10.344 1 97.75 183 PHE A C 1
ATOM 1422 O O . PHE A 1 183 ? 7.941 4.211 -11.367 1 97.75 183 PHE A O 1
ATOM 1429 N N . LEU A 1 184 ? 8.898 2.523 -10.297 1 98.56 184 LEU A N 1
ATOM 1430 C CA . LEU A 1 184 ? 9.305 1.74 -11.461 1 98.56 184 LEU A CA 1
ATOM 1431 C C . LEU A 1 184 ? 8.812 0.301 -11.344 1 98.56 184 LEU A C 1
ATOM 1433 O O . LEU A 1 184 ? 9.18 -0.412 -10.414 1 98.56 184 LEU A O 1
ATOM 1437 N N . TYR A 1 185 ? 7.973 -0.06 -12.234 1 98.69 185 TYR A N 1
ATOM 1438 C CA . TYR A 1 185 ? 7.41 -1.405 -12.242 1 98.69 185 TYR A CA 1
ATOM 1439 C C . TYR A 1 185 ? 8.125 -2.293 -13.25 1 98.69 185 TYR A C 1
ATOM 1441 O O . TYR A 1 185 ? 8.281 -1.92 -14.414 1 98.69 185 TYR A O 1
ATOM 1449 N N . PHE A 1 186 ? 8.609 -3.432 -12.797 1 98.81 186 PHE A N 1
ATOM 1450 C CA . PHE A 1 186 ? 9.125 -4.488 -13.656 1 98.81 186 PHE A CA 1
ATOM 1451 C C . PHE A 1 186 ? 8.094 -5.598 -13.82 1 98.81 186 PHE A C 1
ATOM 1453 O O . PHE A 1 186 ? 7.758 -6.293 -12.859 1 98.81 186 PHE A O 1
ATOM 1460 N N . TRP A 1 187 ? 7.574 -5.746 -15.047 1 98.81 187 TRP A N 1
ATOM 1461 C CA . TRP A 1 187 ? 6.582 -6.762 -15.375 1 98.81 187 TRP A CA 1
ATOM 1462 C C . TRP A 1 187 ? 7.215 -7.914 -16.156 1 98.81 187 TRP A C 1
ATOM 1464 O O . TRP A 1 187 ? 7.996 -7.688 -17.078 1 98.81 187 TRP A O 1
ATOM 1474 N N . ILE A 1 188 ? 6.793 -9.117 -15.812 1 98.88 188 ILE A N 1
ATOM 1475 C CA . ILE A 1 188 ? 7.262 -10.258 -16.594 1 98.88 188 ILE A CA 1
ATOM 1476 C C . ILE A 1 188 ? 6.168 -11.328 -16.656 1 98.88 188 ILE A C 1
ATOM 1478 O O . ILE A 1 188 ? 5.504 -11.602 -15.648 1 98.88 188 ILE A O 1
ATOM 1482 N N . GLU A 1 189 ? 5.918 -11.789 -17.812 1 98.81 189 GLU A N 1
ATOM 1483 C CA . GLU A 1 189 ? 5.004 -12.891 -18.062 1 98.81 189 GLU A CA 1
ATOM 1484 C C . GLU A 1 189 ? 5.719 -14.055 -18.75 1 98.81 189 GLU A C 1
ATOM 1486 O O . GLU A 1 189 ? 6.395 -13.867 -19.766 1 98.81 189 GLU A O 1
ATOM 1491 N N . ALA A 1 190 ? 5.602 -15.219 -18.234 1 98.75 190 ALA A N 1
ATOM 1492 C CA . ALA A 1 190 ? 6.242 -16.406 -18.812 1 98.75 190 ALA A CA 1
ATOM 1493 C C . ALA A 1 190 ? 5.41 -17.656 -18.547 1 98.75 190 ALA A C 1
ATOM 1495 O O . ALA A 1 190 ? 4.434 -17.609 -17.781 1 98.75 190 ALA A O 1
ATOM 1496 N N . ASP A 1 191 ? 5.793 -18.766 -19.172 1 98 191 ASP A N 1
ATOM 1497 C CA . ASP A 1 191 ? 5.098 -20.031 -19 1 98 191 ASP A CA 1
ATOM 1498 C C . ASP A 1 191 ? 5.395 -20.641 -17.625 1 98 191 ASP A C 1
ATOM 1500 O O . ASP A 1 191 ? 4.738 -21.594 -17.203 1 98 191 ASP A O 1
ATOM 1504 N N . GLY A 1 192 ? 6.316 -20.141 -17 1 96.88 192 GLY A N 1
ATOM 1505 C CA . GLY A 1 192 ? 6.742 -20.562 -15.68 1 96.88 192 GLY A CA 1
ATOM 1506 C C . GLY A 1 192 ? 8.016 -19.875 -15.211 1 96.88 192 GLY A C 1
ATOM 1507 O O . GLY A 1 192 ? 8.664 -19.172 -15.984 1 96.88 192 GLY A O 1
ATOM 1508 N N . PHE A 1 193 ? 8.297 -20.062 -14.016 1 97.31 193 PHE A N 1
ATOM 1509 C CA . PHE A 1 193 ? 9.492 -19.438 -13.453 1 97.31 193 PHE A CA 1
ATOM 1510 C C . PHE A 1 193 ? 10.242 -20.422 -12.57 1 97.31 193 PHE A C 1
ATOM 1512 O O . PHE A 1 193 ? 9.625 -21.25 -11.891 1 97.31 193 PHE A O 1
ATOM 1519 N N . LEU A 1 194 ? 11.508 -20.312 -12.609 1 96.69 194 LEU A N 1
ATOM 1520 C CA . LEU A 1 194 ? 12.367 -21.078 -11.711 1 96.69 194 LEU A CA 1
ATOM 1521 C C . LEU A 1 194 ? 12.414 -20.422 -10.328 1 96.69 194 LEU A C 1
ATOM 1523 O O . LEU A 1 194 ? 11.883 -19.328 -10.125 1 96.69 194 LEU A O 1
ATOM 1527 N N . TYR A 1 195 ? 13.039 -21.234 -9.352 1 95.81 195 TYR A N 1
ATOM 1528 C CA . TYR A 1 195 ? 13.156 -20.766 -7.98 1 95.81 195 TYR A CA 1
ATOM 1529 C C . TYR A 1 195 ? 13.867 -19.406 -7.934 1 95.81 195 TYR A C 1
ATOM 1531 O O . TYR A 1 195 ? 15.023 -19.297 -8.344 1 95.81 195 TYR A O 1
ATOM 1539 N N . GLN A 1 196 ? 13.188 -18.344 -7.457 1 97.56 196 GLN A N 1
ATOM 1540 C CA . GLN A 1 196 ? 13.664 -16.984 -7.227 1 97.56 196 GLN A CA 1
ATOM 1541 C C . GLN A 1 196 ? 14.078 -16.312 -8.531 1 97.56 196 GLN A C 1
ATOM 1543 O O . GLN A 1 196 ? 14.836 -15.336 -8.523 1 97.56 196 GLN A O 1
ATOM 1548 N N . MET A 1 197 ? 13.633 -16.859 -9.641 1 98.19 197 MET A N 1
ATOM 1549 C CA . MET A 1 197 ? 14.031 -16.391 -10.961 1 98.19 197 MET A CA 1
ATOM 1550 C C . MET A 1 197 ? 13.719 -14.906 -11.133 1 98.19 197 MET A C 1
ATOM 1552 O O . MET A 1 197 ? 14.594 -14.125 -11.516 1 98.19 197 MET A O 1
ATOM 1556 N N . VAL A 1 198 ? 12.484 -14.477 -10.812 1 98.81 198 VAL A N 1
ATOM 1557 C CA . VAL A 1 198 ? 12.062 -13.102 -11.023 1 98.81 198 VAL A CA 1
ATOM 1558 C C . VAL A 1 198 ? 12.891 -12.164 -10.148 1 98.81 198 VAL A C 1
ATOM 1560 O O . VAL A 1 198 ? 13.281 -11.078 -10.578 1 98.81 198 VAL A O 1
ATOM 1563 N N . ARG A 1 199 ? 13.18 -12.578 -8.961 1 98.81 199 ARG A N 1
ATOM 1564 C CA . ARG A 1 199 ? 13.953 -11.758 -8.031 1 98.81 199 ARG A CA 1
ATOM 1565 C C . ARG A 1 199 ? 15.398 -11.633 -8.484 1 98.81 199 ARG A C 1
ATOM 1567 O O . ARG A 1 199 ? 16.031 -10.586 -8.297 1 98.81 199 ARG A O 1
ATOM 1574 N N . VAL A 1 200 ? 15.945 -12.695 -9.039 1 98.69 200 VAL A N 1
ATOM 1575 C CA . VAL A 1 200 ? 17.281 -12.625 -9.617 1 98.69 200 VAL A CA 1
ATOM 1576 C C . VAL A 1 200 ? 17.297 -11.656 -10.789 1 98.69 200 VAL A C 1
ATOM 1578 O O . VAL A 1 200 ? 18.188 -10.812 -10.898 1 98.69 200 VAL A O 1
ATOM 1581 N N . ILE A 1 201 ? 16.281 -11.758 -11.617 1 98.88 201 ILE A N 1
ATOM 1582 C CA . ILE A 1 201 ? 16.172 -10.852 -12.75 1 98.88 201 ILE A CA 1
ATOM 1583 C C . ILE A 1 201 ? 16.062 -9.414 -12.258 1 98.88 201 ILE A C 1
ATOM 1585 O O . ILE A 1 201 ? 16.797 -8.539 -12.727 1 98.88 201 ILE A O 1
ATOM 1589 N N . ALA A 1 202 ? 15.203 -9.172 -11.305 1 98.88 202 ALA A N 1
ATOM 1590 C CA . ALA A 1 202 ? 15 -7.836 -10.758 1 98.88 202 ALA A CA 1
ATOM 1591 C C . ALA A 1 202 ? 16.297 -7.281 -10.18 1 98.88 202 ALA A C 1
ATOM 1593 O O . ALA A 1 202 ? 16.656 -6.125 -10.43 1 98.88 202 ALA A O 1
ATOM 1594 N N . GLY A 1 203 ? 16.969 -8.102 -9.375 1 98.81 203 GLY A N 1
ATOM 1595 C CA . GLY A 1 203 ? 18.25 -7.68 -8.812 1 98.81 203 GLY A CA 1
ATOM 1596 C C . GLY A 1 203 ? 19.281 -7.375 -9.875 1 98.81 203 GLY A C 1
ATOM 1597 O O . GLY A 1 203 ? 20.094 -6.445 -9.711 1 98.81 203 GLY A O 1
ATOM 1598 N N . THR A 1 204 ? 19.312 -8.141 -10.922 1 98.88 204 THR A N 1
ATOM 1599 C CA . THR A 1 204 ? 20.25 -7.926 -12.016 1 98.88 204 THR A CA 1
ATOM 1600 C C . THR A 1 204 ? 19.938 -6.629 -12.758 1 98.88 204 THR A C 1
ATOM 1602 O O . THR A 1 204 ? 20.828 -5.84 -13.047 1 98.88 204 THR A O 1
ATOM 1605 N N . LEU A 1 205 ? 18.656 -6.449 -13.07 1 98.88 205 LEU A N 1
ATOM 1606 C CA . LEU A 1 205 ? 18.25 -5.215 -13.727 1 98.88 205 LEU A CA 1
ATOM 1607 C C . LEU A 1 205 ? 18.641 -3.998 -12.898 1 98.88 205 LEU A C 1
ATOM 1609 O O . LEU A 1 205 ? 19.062 -2.977 -13.453 1 98.88 205 LEU A O 1
ATOM 1613 N N . LEU A 1 206 ? 18.516 -4.105 -11.617 1 98.75 206 LEU A N 1
ATOM 1614 C CA . LEU A 1 206 ? 18.906 -3.018 -10.727 1 98.75 206 LEU A CA 1
ATOM 1615 C C . LEU A 1 206 ? 20.391 -2.689 -10.875 1 98.75 206 LEU A C 1
ATOM 1617 O O . LEU A 1 206 ? 20.766 -1.521 -11.008 1 98.75 206 LEU A O 1
ATOM 1621 N N . GLU A 1 207 ? 21.234 -3.717 -10.906 1 98.69 207 GLU A N 1
ATOM 1622 C CA . GLU A 1 207 ? 22.672 -3.504 -11.07 1 98.69 207 GLU A CA 1
ATOM 1623 C C . GLU A 1 207 ? 22.984 -2.883 -12.422 1 98.69 207 GLU A C 1
ATOM 1625 O O . GLU A 1 207 ? 23.906 -2.074 -12.547 1 98.69 207 GLU A O 1
ATOM 1630 N N . ILE A 1 208 ? 22.234 -3.275 -13.383 1 98.88 208 ILE A N 1
ATOM 1631 C CA . ILE A 1 208 ? 22.391 -2.693 -14.711 1 98.88 208 ILE A CA 1
ATOM 1632 C C . ILE A 1 208 ? 21.984 -1.223 -14.688 1 98.88 208 ILE A C 1
ATOM 1634 O O . ILE A 1 208 ? 22.703 -0.364 -15.203 1 98.88 208 ILE A O 1
ATOM 1638 N N . GLY A 1 209 ? 20.844 -0.945 -14.148 1 98.75 209 GLY A N 1
ATOM 1639 C CA . GLY A 1 209 ? 20.406 0.435 -14.008 1 98.75 209 GLY A CA 1
ATOM 1640 C C . GLY A 1 209 ? 21.391 1.303 -13.258 1 98.75 209 GLY A C 1
ATOM 1641 O O . GLY A 1 209 ? 21.516 2.498 -13.531 1 98.75 209 GLY A O 1
ATOM 1642 N N . ARG A 1 210 ? 22.156 0.711 -12.336 1 98.25 210 ARG A N 1
ATOM 1643 C CA . ARG A 1 210 ? 23.141 1.411 -11.523 1 98.25 210 ARG A CA 1
ATOM 1644 C C . ARG A 1 210 ? 24.453 1.595 -12.281 1 98.25 210 ARG A C 1
ATOM 1646 O O . ARG A 1 210 ? 25.359 2.279 -11.812 1 98.25 210 ARG A O 1
ATOM 1653 N N . GLY A 1 211 ? 24.562 0.939 -13.391 1 98.06 211 GLY A N 1
ATOM 1654 C CA . GLY A 1 211 ? 25.75 1.026 -14.211 1 98.06 211 GLY A CA 1
ATOM 1655 C C . GLY A 1 211 ? 26.844 0.055 -13.789 1 98.06 211 GLY A C 1
ATOM 1656 O O . GLY A 1 211 ? 27.984 0.148 -14.25 1 98.06 211 GLY A O 1
ATOM 1657 N N . LYS A 1 212 ? 26.5 -0.844 -12.938 1 98.19 212 LYS A N 1
ATOM 1658 C CA . LYS A 1 212 ? 27.484 -1.804 -12.438 1 98.19 212 LYS A CA 1
ATOM 1659 C C . LYS A 1 212 ? 27.625 -2.99 -13.383 1 98.19 212 LYS A C 1
ATOM 1661 O O . LYS A 1 212 ? 28.656 -3.68 -13.375 1 98.19 212 LYS A O 1
ATOM 1666 N N . LEU A 1 213 ? 26.594 -3.266 -14.117 1 98.56 213 LEU A N 1
ATOM 1667 C CA . LEU A 1 213 ? 26.578 -4.316 -15.133 1 98.56 213 LEU A CA 1
ATOM 1668 C C . LEU A 1 213 ? 26.141 -3.77 -16.484 1 98.56 213 LEU A C 1
ATOM 1670 O O . LEU A 1 213 ? 25.391 -2.793 -16.547 1 98.56 213 LEU A O 1
ATOM 1674 N N . GLU A 1 214 ? 26.641 -4.383 -17.5 1 98.56 214 GLU A N 1
ATOM 1675 C CA . GLU A 1 214 ? 26.156 -4.066 -18.844 1 98.56 214 GLU A CA 1
ATOM 1676 C C . GLU A 1 214 ? 24.922 -4.879 -19.188 1 98.56 214 GLU A C 1
ATOM 1678 O O . GLU A 1 214 ? 24.797 -6.035 -18.781 1 98.56 214 GLU A O 1
ATOM 1683 N N . PRO A 1 215 ? 23.984 -4.289 -19.984 1 98.69 215 PRO A N 1
ATOM 1684 C CA . PRO A 1 215 ? 22.797 -5.039 -20.391 1 98.69 215 PRO A CA 1
ATOM 1685 C C . PRO A 1 215 ? 23.125 -6.387 -21.031 1 98.69 215 PRO A C 1
ATOM 1687 O O . PRO A 1 215 ? 22.391 -7.359 -20.859 1 98.69 215 PRO A O 1
ATOM 1690 N N . SER A 1 216 ? 24.266 -6.504 -21.719 1 98.5 216 SER A N 1
ATOM 1691 C CA . SER A 1 216 ? 24.672 -7.695 -22.453 1 98.5 216 SER A CA 1
ATOM 1692 C C . SER A 1 216 ? 24.938 -8.867 -21.516 1 98.5 216 SER A C 1
ATOM 1694 O O . SER A 1 216 ? 25.047 -10.016 -21.953 1 98.5 216 SER A O 1
ATOM 1696 N N . VAL A 1 217 ? 25.016 -8.562 -20.234 1 98.56 217 VAL A N 1
ATOM 1697 C CA . VAL A 1 217 ? 25.234 -9.625 -19.266 1 98.56 217 VAL A CA 1
ATOM 1698 C C . VAL A 1 217 ? 24.078 -10.617 -19.312 1 98.56 217 VAL A C 1
ATOM 1700 O O . VAL A 1 217 ? 24.266 -11.812 -19.047 1 98.56 217 VAL A O 1
ATOM 1703 N N . ILE A 1 218 ? 22.906 -10.109 -19.641 1 98.75 218 ILE A N 1
ATOM 1704 C CA . ILE A 1 218 ? 21.719 -10.961 -19.766 1 98.75 218 ILE A CA 1
ATOM 1705 C C . ILE A 1 218 ? 21.953 -12.023 -20.844 1 98.75 218 ILE A C 1
ATOM 1707 O O . ILE A 1 218 ? 21.734 -13.211 -20.609 1 98.75 218 ILE A O 1
ATOM 1711 N N . LEU A 1 219 ? 22.438 -11.633 -21.984 1 98.56 219 LEU A N 1
ATOM 1712 C CA . LEU A 1 219 ? 22.719 -12.539 -23.094 1 98.56 219 LEU A CA 1
ATOM 1713 C C . LEU A 1 219 ? 23.797 -13.547 -22.703 1 98.56 219 LEU A C 1
ATOM 1715 O O . LEU A 1 219 ? 23.672 -14.742 -22.984 1 98.56 219 LEU A O 1
ATOM 1719 N N . ALA A 1 220 ? 24.797 -13.031 -22.078 1 98.62 220 ALA A N 1
ATOM 1720 C CA . ALA A 1 220 ? 25.891 -13.898 -21.625 1 98.62 220 ALA A CA 1
ATOM 1721 C C . ALA A 1 220 ? 25.391 -14.961 -20.656 1 98.62 220 ALA A C 1
ATOM 1723 O O . ALA A 1 220 ? 25.766 -16.125 -20.75 1 98.62 220 ALA A O 1
ATOM 1724 N N . ALA A 1 221 ? 24.594 -14.531 -19.719 1 98.44 221 ALA A N 1
ATOM 1725 C CA . ALA A 1 221 ? 24.062 -15.445 -18.719 1 98.44 221 ALA A CA 1
ATOM 1726 C C . ALA A 1 221 ? 23.172 -16.5 -19.359 1 98.44 221 ALA A C 1
ATOM 1728 O O . ALA A 1 221 ? 23.219 -17.672 -18.984 1 98.44 221 ALA A O 1
ATOM 1729 N N . LEU A 1 222 ? 22.328 -16.109 -20.312 1 98.12 222 LEU A N 1
ATOM 1730 C CA . LEU A 1 222 ? 21.469 -17.047 -21.031 1 98.12 222 LEU A CA 1
ATOM 1731 C C . LEU A 1 222 ? 22.297 -18.078 -21.797 1 98.12 222 LEU A C 1
ATOM 1733 O O . LEU A 1 222 ? 21.906 -19.234 -21.906 1 98.12 222 LEU A O 1
ATOM 1737 N N . GLU A 1 223 ? 23.391 -17.688 -22.281 1 97.75 223 GLU A N 1
ATOM 1738 C CA . GLU A 1 223 ? 24.266 -18.547 -23.078 1 97.75 223 GLU A CA 1
ATOM 1739 C C . GLU A 1 223 ? 25.094 -19.469 -22.188 1 97.75 223 GLU A C 1
ATOM 1741 O O . GLU A 1 223 ? 25.156 -20.672 -22.391 1 97.75 223 GLU A O 1
ATOM 1746 N N . LYS A 1 224 ? 25.703 -18.906 -21.141 1 97.44 224 LYS A N 1
ATOM 1747 C CA . LYS A 1 224 ? 26.703 -19.625 -20.359 1 97.44 224 LYS A CA 1
ATOM 1748 C C . LYS A 1 224 ? 26.047 -20.375 -19.203 1 97.44 224 LYS A C 1
ATOM 1750 O O . LYS A 1 224 ? 26.625 -21.312 -18.656 1 97.44 224 LYS A O 1
ATOM 1755 N N . GLY A 1 225 ? 24.938 -19.875 -18.734 1 96.5 225 GLY A N 1
ATOM 1756 C CA . GLY A 1 225 ? 24.234 -20.5 -17.625 1 96.5 225 GLY A CA 1
ATOM 1757 C C . GLY A 1 225 ? 24.938 -20.312 -16.297 1 96.5 225 GLY A C 1
ATOM 1758 O O . GLY A 1 225 ? 24.844 -21.156 -15.414 1 96.5 225 GLY A O 1
ATOM 1759 N N . GLU A 1 226 ? 25.672 -19.203 -16.141 1 96.19 226 GLU A N 1
ATOM 1760 C CA . GLU A 1 226 ? 26.453 -18.938 -14.938 1 96.19 226 GLU A CA 1
ATOM 1761 C C . GLU A 1 226 ? 25.781 -17.891 -14.047 1 96.19 226 GLU A C 1
ATOM 1763 O O . GLU A 1 226 ? 25.719 -16.719 -14.398 1 96.19 226 GLU A O 1
ATOM 1768 N N . ARG A 1 227 ? 25.391 -18.281 -12.852 1 96.44 227 ARG A N 1
ATOM 1769 C CA . ARG A 1 227 ? 24.656 -17.453 -11.906 1 96.44 227 ARG A CA 1
ATOM 1770 C C . ARG A 1 227 ? 25.5 -16.25 -11.461 1 96.44 227 ARG A C 1
ATOM 1772 O O . ARG A 1 227 ? 24.969 -15.164 -11.234 1 96.44 227 ARG A O 1
ATOM 1779 N N . GLN A 1 228 ? 26.812 -16.344 -11.414 1 96.44 228 GLN A N 1
ATOM 1780 C CA . GLN A 1 228 ? 27.719 -15.336 -10.875 1 96.44 228 GLN A CA 1
ATOM 1781 C C . GLN A 1 228 ? 27.797 -14.117 -11.781 1 96.44 228 GLN A C 1
ATOM 1783 O O . GLN A 1 228 ? 28.297 -13.062 -11.383 1 96.44 228 GLN A O 1
ATOM 1788 N N . LEU A 1 229 ? 27.297 -14.273 -13.008 1 97.5 229 LEU A N 1
ATOM 1789 C CA . LEU A 1 229 ? 27.297 -13.156 -13.938 1 97.5 229 LEU A CA 1
ATOM 1790 C C . LEU A 1 229 ? 26.219 -12.141 -13.578 1 97.5 229 LEU A C 1
ATOM 1792 O O . LEU A 1 229 ? 26.266 -10.992 -14.031 1 97.5 229 LEU A O 1
ATOM 1796 N N . LEU A 1 230 ? 25.266 -12.609 -12.844 1 98.25 230 LEU A N 1
ATOM 1797 C CA . LEU A 1 230 ? 24.062 -11.82 -12.594 1 98.25 230 LEU A CA 1
ATOM 1798 C C . LEU A 1 230 ? 24.141 -11.148 -11.227 1 98.25 230 LEU A C 1
ATOM 1800 O O . LEU A 1 230 ? 25.078 -11.383 -10.453 1 98.25 230 LEU A O 1
ATOM 1804 N N . GLY A 1 231 ? 23.219 -10.242 -11.016 1 97.81 231 GLY A N 1
ATOM 1805 C CA . GLY A 1 231 ? 23.141 -9.5 -9.766 1 97.81 231 GLY A CA 1
ATOM 1806 C C . GLY A 1 231 ? 22.562 -10.305 -8.625 1 97.81 231 GLY A C 1
ATOM 1807 O O . GLY A 1 231 ? 22.188 -11.469 -8.805 1 97.81 231 GLY A O 1
ATOM 1808 N N . PRO A 1 232 ? 22.562 -9.703 -7.43 1 98.12 232 PRO A N 1
ATOM 1809 C CA . PRO A 1 232 ? 22 -10.375 -6.266 1 98.12 232 PRO A CA 1
ATOM 1810 C C . PRO A 1 232 ? 20.5 -10.633 -6.402 1 98.12 232 PRO A C 1
ATOM 1812 O O . PRO A 1 232 ? 19.844 -10.023 -7.254 1 98.12 232 PRO A O 1
ATOM 1815 N N . THR A 1 233 ? 19.953 -11.562 -5.633 1 98.38 233 THR A N 1
ATOM 1816 C CA . THR A 1 233 ? 18.516 -11.805 -5.555 1 98.38 233 THR A CA 1
ATOM 1817 C C . THR A 1 233 ? 17.812 -10.648 -4.852 1 98.38 233 THR A C 1
ATOM 1819 O O . THR A 1 233 ? 18.109 -10.344 -3.697 1 98.38 233 THR A O 1
ATOM 1822 N N . ALA A 1 234 ? 16.938 -9.992 -5.531 1 98.75 234 ALA A N 1
ATOM 1823 C CA . ALA A 1 234 ? 16.234 -8.844 -4.961 1 98.75 234 ALA A CA 1
ATOM 1824 C C . ALA A 1 234 ? 15.344 -9.266 -3.797 1 98.75 234 ALA A C 1
ATOM 1826 O O . ALA A 1 234 ? 14.852 -10.398 -3.76 1 98.75 234 ALA A O 1
ATOM 1827 N N . PRO A 1 235 ? 15.125 -8.367 -2.824 1 98.69 235 PRO A N 1
ATOM 1828 C CA . PRO A 1 235 ? 14.25 -8.672 -1.69 1 98.69 235 PRO A CA 1
ATOM 1829 C C . PRO A 1 235 ? 12.844 -9.078 -2.127 1 98.69 235 PRO A C 1
ATOM 1831 O O . PRO A 1 235 ? 12.367 -8.641 -3.176 1 98.69 235 PRO A O 1
ATOM 1834 N N . PRO A 1 236 ? 12.172 -9.883 -1.314 1 98.75 236 PRO A N 1
ATOM 1835 C CA . PRO A 1 236 ? 10.906 -10.484 -1.75 1 98.75 236 PRO A CA 1
ATOM 1836 C C . PRO A 1 236 ? 9.742 -9.5 -1.704 1 98.75 236 PRO A C 1
ATOM 1838 O O . PRO A 1 236 ? 8.766 -9.656 -2.445 1 98.75 236 PRO A O 1
ATOM 1841 N N . HIS A 1 237 ? 9.812 -8.492 -0.835 1 98.62 237 HIS A N 1
ATOM 1842 C CA . HIS A 1 237 ? 8.641 -7.676 -0.548 1 98.62 237 HIS A CA 1
ATOM 1843 C C . HIS A 1 237 ? 8.242 -6.84 -1.76 1 98.62 237 HIS A C 1
ATOM 1845 O O . HIS A 1 237 ? 7.125 -6.316 -1.817 1 98.62 237 HIS A O 1
ATOM 1851 N N . GLY A 1 238 ? 9.102 -6.652 -2.711 1 98.69 238 GLY A N 1
ATOM 1852 C CA . GLY A 1 238 ? 8.758 -5.934 -3.926 1 98.69 238 GLY A CA 1
ATOM 1853 C C . GLY A 1 238 ? 8.062 -6.801 -4.961 1 98.69 238 GLY A C 1
ATOM 1854 O O . GLY A 1 238 ? 7.559 -6.297 -5.965 1 98.69 238 GLY A O 1
ATOM 1855 N N . LEU A 1 239 ? 8.016 -8.078 -4.773 1 98.88 239 LEU A N 1
ATOM 1856 C CA . LEU A 1 239 ? 7.52 -9.016 -5.773 1 98.88 239 LEU A CA 1
ATOM 1857 C C . LEU A 1 239 ? 6.074 -9.406 -5.488 1 98.88 239 LEU A C 1
ATOM 1859 O O . LEU A 1 239 ? 5.715 -9.664 -4.336 1 98.88 239 LEU A O 1
ATOM 1863 N N . CYS A 1 240 ? 5.277 -9.453 -6.547 1 98.81 240 CYS A N 1
ATOM 1864 C CA . CYS A 1 240 ? 3.871 -9.828 -6.445 1 98.81 240 CYS A CA 1
ATOM 1865 C C . CYS A 1 240 ? 3.455 -10.711 -7.617 1 98.81 240 CYS A C 1
ATOM 1867 O O . CYS A 1 240 ? 3.709 -10.367 -8.773 1 98.81 240 CYS A O 1
ATOM 1869 N N . LEU A 1 241 ? 2.912 -11.883 -7.344 1 98.62 241 LEU A N 1
ATOM 1870 C CA . LEU A 1 241 ? 2.211 -12.656 -8.359 1 98.62 241 LEU A CA 1
ATOM 1871 C C . LEU A 1 241 ? 0.866 -12.023 -8.695 1 98.62 241 LEU A C 1
ATOM 1873 O O . LEU A 1 241 ? -0.075 -12.094 -7.906 1 98.62 241 LEU A O 1
ATOM 1877 N N . VAL A 1 242 ? 0.733 -11.539 -9.898 1 97.81 242 VAL A N 1
ATOM 1878 C CA . VAL A 1 242 ? -0.41 -10.688 -10.219 1 97.81 242 VAL A CA 1
ATOM 1879 C C . VAL A 1 242 ? -1.518 -11.531 -10.844 1 97.81 242 VAL A C 1
ATOM 1881 O O . VAL A 1 242 ? -2.701 -11.297 -10.594 1 97.81 242 VAL A O 1
ATOM 1884 N N . GLN A 1 243 ? -1.045 -12.492 -11.633 1 96.94 243 GLN A N 1
ATOM 1885 C CA . GLN A 1 243 ? -2.051 -13.227 -12.398 1 96.94 243 GLN A CA 1
ATOM 1886 C C . GLN A 1 243 ? -1.518 -14.586 -12.844 1 96.94 243 GLN A C 1
ATOM 1888 O O . GLN A 1 243 ? -0.332 -14.719 -13.156 1 96.94 243 GLN A O 1
ATOM 1893 N N . VAL A 1 244 ? -2.344 -15.531 -12.844 1 97.5 244 VAL A N 1
ATOM 1894 C CA . VAL A 1 244 ? -2.129 -16.828 -13.492 1 97.5 244 VAL A CA 1
ATOM 1895 C C . VAL A 1 244 ? -3.158 -17.031 -14.594 1 97.5 244 VAL A C 1
ATOM 1897 O O . VAL A 1 244 ? -4.359 -16.875 -14.375 1 97.5 244 VAL A O 1
ATOM 1900 N N . LYS A 1 245 ? -2.654 -17.359 -15.734 1 96.75 245 LYS A N 1
ATOM 1901 C CA . LYS A 1 245 ? -3.547 -17.469 -16.891 1 96.75 245 LYS A CA 1
ATOM 1902 C C . LYS A 1 245 ? -3.699 -18.922 -17.328 1 96.75 245 LYS A C 1
ATOM 1904 O O . LYS A 1 245 ? -2.73 -19.688 -17.312 1 96.75 245 LYS A O 1
ATOM 1909 N N . TYR A 1 246 ? -4.855 -19.25 -17.797 1 96.81 246 TYR A N 1
ATOM 1910 C CA . TYR A 1 246 ? -5.215 -20.578 -18.281 1 96.81 246 TYR A CA 1
ATOM 1911 C C . TYR A 1 246 ? -5.832 -20.5 -19.672 1 96.81 246 TYR A C 1
ATOM 1913 O O . TYR A 1 246 ? -6.289 -19.422 -20.094 1 96.81 246 TYR A O 1
ATOM 1921 N N . PRO A 1 247 ? -5.789 -21.641 -20.391 1 94.88 247 PRO A N 1
ATOM 1922 C CA . PRO A 1 247 ? -6.449 -21.594 -21.688 1 94.88 247 PRO A CA 1
ATOM 1923 C C . PRO A 1 247 ? -7.879 -21.062 -21.609 1 94.88 247 PRO A C 1
ATOM 1925 O O . PRO A 1 247 ? -8.266 -20.188 -22.391 1 94.88 247 PRO A O 1
ATOM 1928 N N . GLN A 1 248 ? -8.586 -21.531 -20.656 1 91.69 248 GLN A N 1
ATOM 1929 C CA . GLN A 1 248 ? -9.898 -21.016 -20.281 1 91.69 248 GLN A CA 1
ATOM 1930 C C . GLN A 1 248 ? -9.906 -20.578 -18.812 1 91.69 248 GLN A C 1
ATOM 1932 O O . GLN A 1 248 ? -9.75 -21.406 -17.906 1 91.69 248 GLN A O 1
ATOM 1937 N N . ASP A 1 249 ? -10.086 -19.312 -18.609 1 92.12 249 ASP A N 1
ATOM 1938 C CA . ASP A 1 249 ? -10.109 -18.812 -17.234 1 92.12 249 ASP A CA 1
ATOM 1939 C C . ASP A 1 249 ? -11.242 -19.469 -16.438 1 92.12 249 ASP A C 1
ATOM 1941 O O . ASP A 1 249 ? -12.406 -19.375 -16.812 1 92.12 249 ASP A O 1
ATOM 1945 N N . PRO A 1 250 ? -10.883 -20.031 -15.406 1 93.12 250 PRO A N 1
ATOM 1946 C CA . PRO A 1 250 ? -11.93 -20.734 -14.656 1 93.12 250 PRO A CA 1
ATOM 1947 C C . PRO A 1 250 ? -12.906 -19.781 -13.969 1 93.12 250 PRO A C 1
ATOM 1949 O O . PRO A 1 250 ? -14.023 -20.172 -13.625 1 93.12 250 PRO A O 1
ATOM 1952 N N . PHE A 1 251 ? -12.484 -18.578 -13.711 1 92.56 251 PHE A N 1
ATOM 1953 C CA . PHE A 1 251 ? -13.273 -17.672 -12.883 1 92.56 251 PHE A CA 1
ATOM 1954 C C . PHE A 1 251 ? -14.117 -16.75 -13.758 1 92.56 251 PHE A C 1
ATOM 1956 O O . PHE A 1 251 ? -14.93 -15.969 -13.242 1 92.56 251 PHE A O 1
ATOM 1963 N N . GLY A 1 252 ? -14.086 -16.828 -14.891 1 78.69 252 GLY A N 1
ATOM 1964 C CA . GLY A 1 252 ? -14.859 -15.984 -15.797 1 78.69 252 GLY A CA 1
ATOM 1965 C C . GLY A 1 252 ? -14.156 -14.695 -16.156 1 78.69 252 GLY A C 1
ATOM 1966 O O . GLY A 1 252 ? -12.969 -14.523 -15.883 1 78.69 252 GLY A O 1
ATOM 1967 N N . GLU A 1 253 ? -14.82 -13.703 -16.906 1 61.97 253 GLU A N 1
ATOM 1968 C CA . GLU A 1 253 ? -14.273 -12.57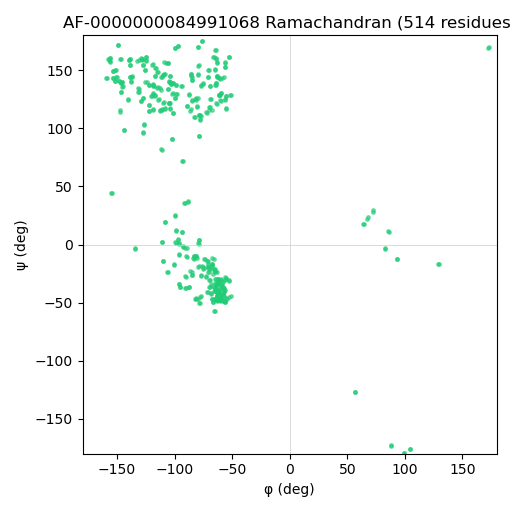 -17.641 1 61.97 253 GLU A CA 1
ATOM 1969 C C . GLU A 1 253 ? -13.633 -11.555 -16.703 1 61.97 253 GLU A C 1
ATOM 1971 O O . GLU A 1 253 ? -12.711 -10.836 -17.094 1 61.97 253 GLU A O 1
ATOM 1976 N N . ASP A 1 254 ? -13.938 -11.445 -15.383 1 59.62 254 ASP A N 1
ATOM 1977 C CA . ASP A 1 254 ? -13.352 -10.328 -14.648 1 59.62 254 ASP A CA 1
ATOM 1978 C C . ASP A 1 254 ? -12.047 -10.75 -13.969 1 59.62 254 ASP A C 1
ATOM 1980 O O . ASP A 1 254 ? -12.047 -11.117 -12.797 1 59.62 254 ASP A O 1
ATOM 1984 N N . ASP A 1 255 ? -10.969 -10.953 -14.758 1 63.72 255 ASP A N 1
ATOM 1985 C CA . ASP A 1 255 ? -9.711 -11.461 -14.211 1 63.72 255 ASP A CA 1
ATOM 1986 C C . ASP A 1 255 ? -8.789 -10.32 -13.797 1 63.72 255 ASP A C 1
ATOM 1988 O O . ASP A 1 255 ? -7.562 -10.445 -13.875 1 63.72 255 ASP A O 1
ATOM 1992 N N . ALA A 1 256 ? -9.438 -9.195 -13.266 1 70.62 256 ALA A N 1
ATOM 1993 C CA . ALA A 1 256 ? -8.586 -8.086 -12.875 1 70.62 256 ALA A CA 1
ATOM 1994 C C . ALA A 1 256 ? -7.887 -8.367 -11.547 1 70.62 256 ALA A C 1
ATOM 1996 O O . ALA A 1 256 ? -8.461 -9 -10.656 1 70.62 256 ALA A O 1
ATOM 1997 N N . PRO A 1 257 ? -6.637 -8.016 -11.586 1 74.56 257 PRO A N 1
ATOM 1998 C CA . PRO A 1 257 ? -5.941 -8.117 -10.297 1 74.56 257 PRO A CA 1
ATOM 1999 C C . PRO A 1 257 ? -6.664 -7.375 -9.172 1 74.56 257 PRO A C 1
ATOM 2001 O O . PRO A 1 257 ? -7.586 -6.602 -9.438 1 74.56 257 PRO A O 1
ATOM 2004 N N . CYS A 1 258 ? -6.305 -7.738 -8.008 1 79.31 258 CYS A N 1
ATOM 2005 C CA . CYS A 1 258 ? -6.941 -7.156 -6.832 1 79.31 258 CYS A CA 1
ATOM 2006 C C . CYS A 1 258 ? -6.797 -5.637 -6.832 1 79.31 258 CYS A C 1
ATOM 2008 O O . CYS A 1 258 ? -7.75 -4.922 -6.516 1 79.31 258 CYS A O 1
ATOM 2010 N N . ARG A 1 259 ? -5.645 -5.254 -7.211 1 76.88 259 ARG A N 1
ATOM 2011 C CA . ARG A 1 259 ? -5.434 -3.811 -7.27 1 76.88 259 ARG A CA 1
ATOM 2012 C C . ARG A 1 259 ? -5.145 -3.359 -8.695 1 76.88 259 ARG A C 1
ATOM 2014 O O . ARG A 1 259 ? -4.695 -4.152 -9.523 1 76.88 259 ARG A O 1
ATOM 2021 N N . MET B 1 1 ? 25.875 28.094 22.422 1 59.94 1 MET B N 1
ATOM 2022 C CA . MET B 1 1 ? 25.562 27.609 21.078 1 59.94 1 MET B CA 1
ATOM 2023 C C . MET B 1 1 ? 24.219 28.156 20.594 1 59.94 1 MET B C 1
ATOM 2025 O O . MET B 1 1 ? 23.297 28.312 21.391 1 59.94 1 MET B O 1
ATOM 2029 N N . THR B 1 2 ? 24.172 28.859 19.391 1 84.81 2 THR B N 1
ATOM 2030 C CA . THR B 1 2 ? 23 29.594 18.953 1 84.81 2 THR B CA 1
ATOM 2031 C C . THR B 1 2 ? 21.875 28.625 18.578 1 84.81 2 THR B C 1
ATOM 2033 O O . THR B 1 2 ? 22.094 27.641 17.875 1 84.81 2 THR B O 1
ATOM 2036 N N . VAL B 1 3 ? 20.812 28.719 19.359 1 93.12 3 VAL B N 1
ATOM 2037 C CA . VAL B 1 3 ? 19.625 27.891 19.156 1 93.12 3 VAL B CA 1
ATOM 2038 C C . VAL B 1 3 ? 19 28.219 17.797 1 93.12 3 VAL B C 1
ATOM 2040 O O . VAL B 1 3 ? 18.797 29.391 17.453 1 93.12 3 VAL B O 1
ATOM 2043 N N . ARG B 1 4 ? 18.906 27.219 16.953 1 95.5 4 ARG B N 1
ATOM 2044 C CA . ARG B 1 4 ? 18.266 27.406 15.656 1 95.5 4 ARG B CA 1
ATOM 2045 C C . ARG B 1 4 ? 16.906 26.719 15.609 1 95.5 4 ARG B C 1
ATOM 2047 O O . ARG B 1 4 ? 16.609 25.875 16.438 1 95.5 4 ARG B O 1
ATOM 2054 N N . HIS B 1 5 ? 16.094 27.219 14.734 1 97.81 5 HIS B N 1
ATOM 2055 C CA . HIS B 1 5 ? 14.75 26.688 14.492 1 97.81 5 HIS B CA 1
ATOM 2056 C C . HIS B 1 5 ? 14.695 25.906 13.188 1 97.81 5 HIS B C 1
ATOM 2058 O O . HIS B 1 5 ? 15.055 26.422 12.133 1 97.81 5 HIS B O 1
ATOM 2064 N N . VAL B 1 6 ? 14.305 24.594 13.297 1 97.94 6 VAL B N 1
ATOM 2065 C CA . VAL B 1 6 ? 14.352 23.688 12.148 1 97.94 6 VAL B CA 1
ATOM 2066 C C . VAL B 1 6 ? 12.953 23.125 11.891 1 97.94 6 VAL B C 1
ATOM 2068 O O . VAL B 1 6 ? 12.227 22.781 12.82 1 97.94 6 VAL B O 1
ATOM 2071 N N . ALA B 1 7 ? 12.57 23.078 10.617 1 98.12 7 ALA B N 1
ATOM 2072 C CA . ALA B 1 7 ? 11.383 22.359 10.172 1 98.12 7 ALA B CA 1
ATOM 2073 C C . ALA B 1 7 ? 11.766 21.047 9.477 1 98.12 7 ALA B C 1
ATOM 2075 O O . ALA B 1 7 ? 12.773 20.984 8.773 1 98.12 7 ALA B O 1
ATOM 2076 N N . LEU B 1 8 ? 11 20.031 9.758 1 97.88 8 LEU B N 1
ATOM 2077 C CA . LEU B 1 8 ? 11.133 18.766 9.055 1 97.88 8 LEU B CA 1
ATOM 2078 C C . LEU B 1 8 ? 9.844 18.422 8.32 1 97.88 8 LEU B C 1
ATOM 2080 O O . LEU B 1 8 ? 8.742 18.641 8.836 1 97.88 8 LEU B O 1
ATOM 2084 N N . LYS B 1 9 ? 9.938 17.922 7.098 1 97.56 9 LYS B N 1
ATOM 2085 C CA . LYS B 1 9 ? 8.852 17.203 6.445 1 97.56 9 LYS B CA 1
ATOM 2086 C C . LYS B 1 9 ? 8.898 15.719 6.777 1 97.56 9 LYS B C 1
ATOM 2088 O O . LYS B 1 9 ? 9.938 15.078 6.629 1 97.56 9 LYS B O 1
ATOM 2093 N N . VAL B 1 10 ? 7.789 15.18 7.219 1 98.06 10 VAL B N 1
ATOM 2094 C CA . VAL B 1 10 ? 7.809 13.836 7.785 1 98.06 10 VAL B CA 1
ATOM 2095 C C . VAL B 1 10 ? 6.695 12.992 7.168 1 98.06 10 VAL B C 1
ATOM 2097 O O . VAL B 1 10 ? 5.57 13.469 7.004 1 98.06 10 VAL B O 1
ATOM 2100 N N . ALA B 1 11 ? 7.031 11.781 6.781 1 98.44 11 ALA B N 1
ATOM 2101 C CA . ALA B 1 11 ? 6.059 10.766 6.383 1 98.44 11 ALA B CA 1
ATOM 2102 C C . ALA B 1 11 ? 6 9.633 7.406 1 98.44 11 ALA B C 1
ATOM 2104 O O . ALA B 1 11 ? 7.008 9.312 8.039 1 98.44 11 ALA B O 1
ATOM 2105 N N . TYR B 1 12 ? 4.828 9.109 7.613 1 98.75 12 TYR B N 1
ATOM 2106 C CA . TYR B 1 12 ? 4.727 7.965 8.516 1 98.75 12 TYR B CA 1
ATOM 2107 C C . TYR B 1 12 ? 3.521 7.102 8.172 1 98.75 12 TYR B C 1
ATOM 2109 O O . TYR B 1 12 ? 2.512 7.602 7.668 1 98.75 12 TYR B O 1
ATOM 2117 N N . ASP B 1 13 ? 3.682 5.805 8.312 1 98.69 13 ASP B N 1
ATOM 2118 C CA . ASP B 1 13 ? 2.6 4.828 8.391 1 98.69 13 ASP B CA 1
ATOM 2119 C C . ASP B 1 13 ? 1.965 4.82 9.781 1 98.69 13 ASP B C 1
ATOM 2121 O O . ASP B 1 13 ? 2.559 4.316 10.734 1 98.69 13 ASP B O 1
ATOM 2125 N N . GLY B 1 14 ? 0.758 5.355 9.859 1 98.75 14 GLY B N 1
ATOM 2126 C CA . GLY B 1 14 ? 0.123 5.582 11.148 1 98.75 14 GLY B CA 1
ATOM 2127 C C . GLY B 1 14 ? -0.474 4.32 11.75 1 98.75 14 GLY B C 1
ATOM 2128 O O . GLY B 1 14 ? -1.006 4.348 12.859 1 98.75 14 GLY B O 1
ATOM 2129 N N . THR B 1 15 ? -0.322 3.184 11.164 1 98.44 15 THR B N 1
ATOM 2130 C CA . THR B 1 15 ? -1.02 1.947 11.5 1 98.44 15 THR B CA 1
ATOM 2131 C C . THR B 1 15 ? -0.78 1.567 12.961 1 98.44 15 THR B C 1
ATOM 2133 O O . THR B 1 15 ? -1.711 1.176 13.664 1 98.44 15 THR B O 1
ATOM 2136 N N . ALA B 1 16 ? 0.424 1.695 13.438 1 98.25 16 ALA B N 1
ATOM 2137 C CA . ALA B 1 16 ? 0.777 1.192 14.766 1 98.25 16 ALA B CA 1
ATOM 2138 C C . ALA B 1 16 ? 0.983 2.34 15.75 1 98.25 16 ALA B C 1
ATOM 2140 O O . ALA B 1 16 ? 1.668 2.18 16.766 1 98.25 16 ALA B O 1
ATOM 2141 N N . PHE B 1 17 ? 0.443 3.52 15.414 1 98.75 17 PHE B N 1
ATOM 2142 C CA . PHE B 1 17 ? 0.619 4.676 16.281 1 98.75 17 PHE B CA 1
ATOM 2143 C C . PHE B 1 17 ? -0.691 5.035 16.984 1 98.75 17 PHE B C 1
ATOM 2145 O O . PHE B 1 17 ? -1.766 4.914 16.391 1 98.75 17 PHE B O 1
ATOM 2152 N N . SER B 1 18 ? -0.594 5.516 18.156 1 98.56 18 SER B N 1
ATOM 2153 C CA . SER B 1 18 ? -1.722 6.059 18.906 1 98.56 18 SER B CA 1
ATOM 2154 C C . SER B 1 18 ? -1.921 7.543 18.609 1 98.56 18 SER B C 1
ATOM 2156 O O . SER B 1 18 ? -2.178 8.336 19.516 1 98.56 18 SER B O 1
ATOM 2158 N N . GLY B 1 19 ? -1.686 7.906 17.328 1 98.06 19 GLY B N 1
ATOM 2159 C CA . GLY B 1 19 ? -1.833 9.289 16.906 1 98.06 19 GLY B CA 1
ATOM 2160 C C . GLY B 1 19 ? -0.512 10.031 16.828 1 98.06 19 GLY B C 1
ATOM 2161 O O . GLY B 1 19 ? 0.553 9.438 17 1 98.06 19 GLY B O 1
ATOM 2162 N N . PHE B 1 20 ? -0.624 11.266 16.469 1 98.44 20 PHE B N 1
ATOM 2163 C CA . PHE B 1 20 ? 0.571 12.086 16.328 1 98.44 20 PHE B CA 1
ATOM 2164 C C . PHE B 1 20 ? 1.072 12.555 17.688 1 98.44 20 PHE B C 1
ATOM 2166 O O . PHE B 1 20 ? 2.25 12.391 18 1 98.44 20 PHE B O 1
ATOM 2173 N N . GLN B 1 21 ? 0.199 13.102 18.484 1 97.06 21 GLN B N 1
ATOM 2174 C CA . GLN B 1 21 ? 0.542 13.805 19.719 1 97.06 21 GLN B CA 1
ATOM 2175 C C . GLN B 1 21 ? 1.064 12.844 20.766 1 97.06 21 GLN B C 1
ATOM 2177 O O . GLN B 1 21 ? 0.482 11.773 20.984 1 97.06 21 GLN B O 1
ATOM 2182 N N . ARG B 1 22 ? 2.098 13.25 21.406 1 96.94 22 ARG B N 1
ATOM 2183 C CA . ARG B 1 22 ? 2.709 12.438 22.453 1 96.94 22 ARG B CA 1
ATOM 2184 C C . ARG B 1 22 ? 1.715 12.156 23.578 1 96.94 22 ARG B C 1
ATOM 2186 O O . ARG B 1 22 ? 0.998 13.055 24.016 1 96.94 22 ARG B O 1
ATOM 2193 N N . GLN B 1 23 ? 1.604 10.969 23.938 1 95.12 23 GLN B N 1
ATOM 2194 C CA . GLN B 1 23 ? 0.812 10.453 25.062 1 95.12 23 GLN B CA 1
ATOM 2195 C C . GLN B 1 23 ? 1.633 9.508 25.922 1 95.12 23 GLN B C 1
ATOM 2197 O O . GLN B 1 23 ? 2.273 8.586 25.406 1 95.12 23 GLN B O 1
ATOM 2202 N N . PRO B 1 24 ? 1.598 9.734 27.219 1 94.44 24 PRO B N 1
ATOM 2203 C CA . PRO B 1 24 ? 2.408 8.883 28.094 1 94.44 24 PRO B CA 1
ATOM 2204 C C . PRO B 1 24 ? 2.107 7.398 27.906 1 94.44 24 PRO B C 1
ATOM 2206 O O . PRO B 1 24 ? 0.94 6.996 27.906 1 94.44 24 PRO B O 1
ATOM 2209 N N . GLY B 1 25 ? 3.191 6.656 27.672 1 96.25 25 GLY B N 1
ATOM 2210 C CA . GLY B 1 25 ? 3.084 5.207 27.641 1 96.25 25 GLY B CA 1
ATOM 2211 C C . GLY B 1 25 ? 2.609 4.672 26.297 1 96.25 25 GLY B C 1
ATOM 2212 O O . GLY B 1 25 ? 2.533 3.459 26.109 1 96.25 25 GLY B O 1
ATOM 2213 N N . LEU B 1 26 ? 2.307 5.512 25.438 1 97.94 26 LEU B N 1
ATOM 2214 C CA . LEU B 1 26 ? 1.796 5.07 24.141 1 97.94 26 LEU B CA 1
ATOM 2215 C C . LEU B 1 26 ? 2.768 5.426 23.016 1 97.94 26 LEU B C 1
ATOM 2217 O O . LEU B 1 26 ? 3.498 6.414 23.125 1 97.94 26 LEU B O 1
ATOM 2221 N N . ARG B 1 27 ? 2.803 4.598 21.984 1 98.5 27 ARG B N 1
ATOM 2222 C CA . ARG B 1 27 ? 3.619 4.879 20.812 1 98.5 27 ARG B CA 1
ATOM 2223 C C . ARG B 1 27 ? 2.961 5.93 19.922 1 98.5 27 ARG B C 1
ATOM 2225 O O . ARG B 1 27 ? 1.905 5.684 19.328 1 98.5 27 ARG B O 1
ATOM 2232 N N . THR B 1 28 ? 3.541 7.117 19.859 1 98.75 28 THR B N 1
ATOM 2233 C CA . THR B 1 28 ? 3.029 8.219 19.047 1 98.75 28 THR B CA 1
ATOM 2234 C C . THR B 1 28 ? 4.102 8.734 18.094 1 98.75 28 THR B C 1
ATOM 2236 O O . THR B 1 28 ? 5.289 8.484 18.281 1 98.75 28 THR B O 1
ATOM 2239 N N . VAL B 1 29 ? 3.723 9.398 17.016 1 98.81 29 VAL B N 1
ATOM 2240 C CA . VAL B 1 29 ? 4.668 9.906 16.031 1 98.81 29 VAL B CA 1
ATOM 2241 C C . VAL B 1 29 ? 5.578 10.953 16.672 1 98.81 29 VAL B C 1
ATOM 2243 O O . VAL B 1 29 ? 6.801 10.906 16.516 1 98.81 29 VAL B O 1
ATOM 2246 N N . GLN B 1 30 ? 4.922 11.891 17.391 1 98.75 30 GLN B N 1
ATOM 2247 C CA . GLN B 1 30 ? 5.684 12.922 18.094 1 98.75 30 GLN B CA 1
ATOM 2248 C C . GLN B 1 30 ? 6.723 12.297 19.016 1 98.75 30 GLN B C 1
ATOM 2250 O O . GLN B 1 30 ? 7.875 12.734 19.047 1 98.75 30 GLN B O 1
ATOM 2255 N N . GLY B 1 31 ? 6.289 11.297 19.781 1 98.44 31 GLY B N 1
ATOM 2256 C CA . GLY B 1 31 ? 7.203 10.625 20.688 1 98.44 31 GLY B CA 1
ATOM 2257 C C . GLY B 1 31 ? 8.406 10.016 19.984 1 98.44 31 GLY B C 1
ATOM 2258 O O . GLY B 1 31 ? 9.547 10.203 20.422 1 98.44 31 GLY B O 1
ATOM 2259 N N . VAL B 1 32 ? 8.164 9.281 18.906 1 98.62 32 VAL B N 1
ATOM 2260 C CA . VAL B 1 32 ? 9.211 8.617 18.141 1 98.62 32 VAL B CA 1
ATOM 2261 C C . VAL B 1 32 ? 10.18 9.656 17.562 1 98.62 32 VAL B C 1
ATOM 2263 O O . VAL B 1 32 ? 11.391 9.469 17.594 1 98.62 32 VAL B O 1
ATOM 2266 N N . LEU B 1 33 ? 9.672 10.789 17.078 1 98.62 33 LEU B N 1
ATOM 2267 C CA . LEU B 1 33 ? 10.492 11.867 16.531 1 98.62 33 LEU B CA 1
ATOM 2268 C C . LEU B 1 33 ? 11.367 12.492 17.609 1 98.62 33 LEU B C 1
ATOM 2270 O O . LEU B 1 33 ? 12.562 12.695 17.406 1 98.62 33 LEU B O 1
ATOM 2274 N N . GLU B 1 34 ? 10.75 12.781 18.734 1 98.62 34 GLU B N 1
ATOM 2275 C CA . GLU B 1 34 ? 11.477 13.422 19.828 1 98.62 34 GLU B CA 1
ATOM 2276 C C . GLU B 1 34 ? 12.555 12.5 20.375 1 98.62 34 GLU B C 1
ATOM 2278 O O . GLU B 1 34 ? 13.641 12.961 20.75 1 98.62 34 GLU B O 1
ATOM 2283 N N . GLU B 1 35 ? 12.258 11.234 20.438 1 98.31 35 GLU B N 1
ATOM 2284 C CA . GLU B 1 35 ? 13.258 10.273 20.891 1 98.31 35 GLU B CA 1
ATOM 2285 C C . GLU B 1 35 ? 14.445 10.242 19.922 1 98.31 35 GLU B C 1
ATOM 2287 O O . GLU B 1 35 ? 15.602 10.227 20.359 1 98.31 35 GLU B O 1
ATOM 2292 N N . ALA B 1 36 ? 14.18 10.188 18.641 1 98.62 36 ALA B N 1
ATOM 2293 C CA . ALA B 1 36 ? 15.25 10.195 17.656 1 98.62 36 ALA B CA 1
ATOM 2294 C C . ALA B 1 36 ? 16.078 11.477 17.734 1 98.62 36 ALA B C 1
ATOM 2296 O O . ALA B 1 36 ? 17.297 11.445 17.656 1 98.62 36 ALA B O 1
ATOM 2297 N N . LEU B 1 37 ? 15.414 12.625 17.891 1 98.31 37 LEU B N 1
ATOM 2298 C CA . LEU B 1 37 ? 16.094 13.914 18.016 1 98.31 37 LEU B CA 1
ATOM 2299 C C . LEU B 1 37 ? 16.984 13.945 19.25 1 98.31 37 LEU B C 1
ATOM 2301 O O . LEU B 1 37 ? 18.109 14.461 19.188 1 98.31 37 LEU B O 1
ATOM 2305 N N . ALA B 1 38 ? 16.422 13.391 20.312 1 98.19 38 ALA B N 1
ATOM 2306 C CA . ALA B 1 38 ? 17.188 13.367 21.547 1 98.19 38 ALA B CA 1
ATOM 2307 C C . ALA B 1 38 ? 18.469 12.547 21.375 1 98.19 38 ALA B C 1
ATOM 2309 O O . ALA B 1 38 ? 19.547 12.945 21.844 1 98.19 38 ALA B O 1
ATOM 2310 N N . ARG B 1 39 ? 18.344 11.438 20.719 1 98.12 39 ARG B N 1
ATOM 2311 C CA . ARG B 1 39 ? 19.5 10.578 20.469 1 98.12 39 ARG B CA 1
ATOM 2312 C C . ARG B 1 39 ? 20.531 11.281 19.578 1 98.12 39 ARG B C 1
ATOM 2314 O O . ARG B 1 39 ? 21.734 11.156 19.781 1 98.12 39 ARG B O 1
ATOM 2321 N N . LEU B 1 40 ? 20.016 12 18.641 1 97.81 40 LEU B N 1
ATOM 2322 C CA . LEU B 1 40 ? 20.875 12.625 17.641 1 97.81 40 LEU B CA 1
ATOM 2323 C C . LEU B 1 40 ? 21.562 13.875 18.203 1 97.81 40 LEU B C 1
ATOM 2325 O O . LEU B 1 40 ? 22.766 14.062 18.031 1 97.81 40 LEU B O 1
ATOM 2329 N N . THR B 1 41 ? 20.828 14.758 18.922 1 96.56 41 THR B N 1
ATOM 2330 C CA . THR B 1 41 ? 21.312 16.078 19.312 1 96.56 41 THR B CA 1
ATOM 2331 C C . THR B 1 41 ? 21.781 16.078 20.766 1 96.56 41 THR B C 1
ATOM 2333 O O . THR B 1 41 ? 22.438 17.016 21.203 1 96.56 41 THR B O 1
ATOM 2336 N N . LYS B 1 42 ? 21.344 15.008 21.5 1 95.44 42 LYS B N 1
ATOM 2337 C CA . LYS B 1 42 ? 21.641 14.875 22.922 1 95.44 42 LYS B CA 1
ATOM 2338 C C . LYS B 1 42 ? 20.922 15.953 23.734 1 95.44 42 LYS B C 1
ATOM 2340 O O . LYS B 1 42 ? 21.422 16.375 24.781 1 95.44 42 LYS B O 1
ATOM 2345 N N . GLU B 1 43 ? 19.828 16.484 23.109 1 94.38 43 GLU B N 1
ATOM 2346 C CA . GLU B 1 43 ? 18.938 17.438 23.781 1 94.38 43 GLU B CA 1
ATOM 2347 C C . GLU B 1 43 ? 17.484 16.984 23.688 1 94.38 43 GLU B C 1
ATOM 2349 O O . GLU B 1 43 ? 17.141 16.141 22.859 1 94.38 43 GLU B O 1
ATOM 2354 N N . THR B 1 44 ? 16.797 17.469 24.656 1 94.12 44 THR B N 1
ATOM 2355 C CA . THR B 1 44 ? 15.352 17.266 24.562 1 94.12 44 THR B CA 1
ATOM 2356 C C . THR B 1 44 ? 14.719 18.328 23.656 1 94.12 44 THR B C 1
ATOM 2358 O O . THR B 1 44 ? 14.734 19.516 23.984 1 94.12 44 THR B O 1
ATOM 2361 N N . CYS B 1 45 ? 14.289 17.953 22.562 1 94.31 45 CYS B N 1
ATOM 2362 C CA . CYS B 1 45 ? 13.617 18.844 21.625 1 94.31 45 CYS B CA 1
ATOM 2363 C C . CYS B 1 45 ? 12.117 18.609 21.609 1 94.31 45 CYS B C 1
ATOM 2365 O O . CYS B 1 45 ? 11.664 17.469 21.422 1 94.31 45 CYS B O 1
ATOM 2367 N N . GLN B 1 46 ? 11.398 19.625 21.906 1 95.56 46 GLN B N 1
ATOM 2368 C CA . GLN B 1 46 ? 9.953 19.547 21.781 1 95.56 46 GLN B CA 1
ATOM 2369 C C . GLN B 1 46 ? 9.523 19.766 20.328 1 95.56 46 GLN B C 1
ATOM 2371 O O . GLN B 1 46 ? 9.852 20.781 19.719 1 95.56 46 GLN B O 1
ATOM 2376 N N . VAL B 1 47 ? 8.812 18.859 19.812 1 97.62 47 VAL B N 1
ATOM 2377 C CA . VAL B 1 47 ? 8.391 18.906 18.422 1 97.62 47 VAL B CA 1
ATOM 2378 C C . VAL B 1 47 ? 6.965 19.453 18.328 1 97.62 47 VAL B C 1
ATOM 2380 O O . VAL B 1 47 ? 6.082 19.016 19.062 1 97.62 47 VAL B O 1
ATOM 2383 N N . LYS B 1 48 ? 6.77 20.422 17.484 1 98 48 LYS B N 1
ATOM 2384 C CA . LYS B 1 48 ? 5.441 20.922 17.141 1 98 48 LYS B CA 1
ATOM 2385 C C . LYS B 1 48 ? 5.016 20.469 15.75 1 98 48 LYS B C 1
ATOM 2387 O O . LYS B 1 48 ? 5.809 20.516 14.812 1 98 48 LYS B O 1
ATOM 2392 N N . GLY B 1 49 ? 3.854 20 15.609 1 98.06 49 GLY B N 1
ATOM 2393 C CA . GLY B 1 49 ? 3.367 19.531 14.32 1 98.06 49 GLY B CA 1
ATOM 2394 C C . GLY B 1 49 ? 2.367 20.484 13.688 1 98.06 49 GLY B C 1
ATOM 2395 O O . GLY B 1 49 ? 1.722 21.266 14.383 1 98.06 49 GLY B O 1
ATOM 2396 N N . ALA B 1 50 ? 2.271 20.375 12.352 1 97.69 50 ALA B N 1
ATOM 2397 C CA . ALA B 1 50 ? 1.293 21.172 11.617 1 97.69 50 ALA B CA 1
ATOM 2398 C C . ALA B 1 50 ? -0.124 20.656 11.859 1 97.69 50 ALA B C 1
ATOM 2400 O O . ALA B 1 50 ? -1.097 21.391 11.672 1 97.69 50 ALA B O 1
ATOM 2401 N N . GLY B 1 51 ? -0.214 19.422 12.148 1 93.81 51 GLY B N 1
ATOM 2402 C CA . GLY B 1 51 ? -1.484 18.766 12.43 1 93.81 51 GLY B CA 1
ATOM 2403 C C . GLY B 1 51 ? -1.353 17.578 13.359 1 93.81 51 GLY B C 1
ATOM 2404 O O . GLY B 1 51 ? -0.308 16.922 13.391 1 93.81 51 GLY B O 1
ATOM 2405 N N . ARG B 1 52 ? -2.408 17.312 14.148 1 93.62 52 ARG B N 1
ATOM 2406 C CA . ARG B 1 52 ? -2.469 16.156 15.039 1 93.62 52 ARG B CA 1
ATOM 2407 C C . ARG B 1 52 ? -3.336 15.055 14.445 1 93.62 52 ARG B C 1
ATOM 2409 O O . ARG B 1 52 ? -4.535 14.984 14.719 1 93.62 52 ARG B O 1
ATOM 2416 N N . THR B 1 53 ? -2.68 14.188 13.719 1 97.06 53 THR B N 1
ATOM 2417 C CA . THR B 1 53 ? -3.418 13.094 13.094 1 97.06 53 THR B CA 1
ATOM 2418 C C . THR B 1 53 ? -3.887 12.086 14.141 1 97.06 53 THR B C 1
ATOM 2420 O O . THR B 1 53 ? -3.17 11.812 15.109 1 97.06 53 THR B O 1
ATOM 2423 N N . ASP B 1 54 ? -5.074 11.508 13.938 1 96.5 54 ASP B N 1
ATOM 2424 C CA . ASP B 1 54 ? -5.637 10.477 14.797 1 96.5 54 ASP B CA 1
ATOM 2425 C C . ASP B 1 54 ? -4.816 9.188 14.727 1 96.5 54 ASP B C 1
ATOM 2427 O O . ASP B 1 54 ? -3.996 9.016 13.828 1 96.5 54 ASP B O 1
ATOM 2431 N N . ALA B 1 55 ? -5.09 8.375 15.812 1 98.25 55 ALA B N 1
ATOM 2432 C CA . ALA B 1 55 ? -4.562 7.016 15.75 1 98.25 55 ALA B CA 1
ATOM 2433 C C . ALA B 1 55 ? -4.957 6.336 14.438 1 98.25 55 ALA B C 1
ATOM 2435 O O . ALA B 1 55 ? -6.117 6.402 14.023 1 98.25 55 ALA B O 1
ATOM 2436 N N . GLY B 1 56 ? -3.943 5.777 13.766 1 98.56 56 GLY B N 1
ATOM 2437 C CA . GLY B 1 56 ? -4.219 5.008 12.57 1 98.56 56 GLY B CA 1
ATOM 2438 C C . GLY B 1 56 ? -4.125 5.832 11.297 1 98.56 56 GLY B C 1
ATOM 2439 O O . GLY B 1 56 ? -4.125 5.285 10.195 1 98.56 56 GLY B O 1
ATOM 2440 N N . VAL B 1 57 ? -4.07 7.168 11.398 1 98.88 57 VAL B N 1
ATOM 2441 C CA . VAL B 1 57 ? -4.016 8.039 10.234 1 98.88 57 VAL B CA 1
ATOM 2442 C C . VAL B 1 57 ? -2.566 8.188 9.766 1 98.88 57 VAL B C 1
ATOM 2444 O O . VAL B 1 57 ? -1.65 8.281 10.586 1 98.88 57 VAL B O 1
ATOM 2447 N N . HIS B 1 58 ? -2.398 8.211 8.477 1 98.81 58 HIS B N 1
ATOM 2448 C CA . HIS B 1 58 ? -1.078 8.266 7.855 1 98.81 58 HIS B CA 1
ATOM 2449 C C . HIS B 1 58 ? -0.707 9.695 7.477 1 98.81 58 HIS B C 1
ATOM 2451 O O . HIS B 1 58 ? -1.547 10.602 7.535 1 98.81 58 HIS B O 1
ATOM 2457 N N . ALA B 1 59 ? 0.575 9.836 7.086 1 98.69 59 ALA B N 1
ATOM 2458 C CA . ALA B 1 59 ? 1.011 11.109 6.516 1 98.69 59 ALA B CA 1
ATOM 2459 C C . ALA B 1 59 ? 2.107 10.898 5.477 1 98.69 59 ALA B C 1
ATOM 2461 O O . ALA B 1 59 ? 2.992 10.055 5.66 1 98.69 59 ALA B O 1
ATOM 2462 N N . GLU B 1 60 ? 2.031 11.656 4.426 1 97.81 60 GLU B N 1
ATOM 2463 C CA . GLU B 1 60 ? 3.07 11.695 3.402 1 97.81 60 GLU B CA 1
ATOM 2464 C C . GLU B 1 60 ? 3.826 13.023 3.432 1 97.81 60 GLU B C 1
ATOM 2466 O O . GLU B 1 60 ? 4.898 13.148 2.836 1 97.81 60 GLU B O 1
ATOM 2471 N N . GLY B 1 61 ? 3.213 13.992 4.16 1 96.94 61 GLY B N 1
ATOM 2472 C CA . GLY B 1 61 ? 3.826 15.312 4.176 1 96.94 61 GLY B CA 1
ATOM 2473 C C . GLY B 1 61 ? 3.479 16.109 5.418 1 96.94 61 GLY B C 1
ATOM 2474 O O . GLY B 1 61 ? 3.062 17.266 5.32 1 96.94 61 GLY B O 1
ATOM 2475 N N . GLN B 1 62 ? 3.525 15.523 6.602 1 97.94 62 GLN B N 1
ATOM 2476 C CA . GLN B 1 62 ? 3.451 16.266 7.855 1 97.94 62 GLN B CA 1
ATOM 2477 C C . GLN B 1 62 ? 4.641 17.219 8 1 97.94 62 GLN B C 1
ATOM 2479 O O . GLN B 1 62 ? 5.723 16.938 7.477 1 97.94 62 GLN B O 1
ATOM 2484 N N . VAL B 1 63 ? 4.418 18.328 8.586 1 98.06 63 VAL B N 1
ATOM 2485 C CA . VAL B 1 63 ? 5.516 19.25 8.875 1 98.06 63 VAL B CA 1
ATOM 2486 C C . VAL B 1 63 ? 5.625 19.469 10.383 1 98.06 63 VAL B C 1
ATOM 2488 O O . VAL B 1 63 ? 4.621 19.703 11.055 1 98.06 63 VAL B O 1
ATOM 2491 N N . VAL B 1 64 ? 6.793 19.312 10.852 1 98.56 64 VAL B N 1
ATOM 2492 C CA . VAL B 1 64 ? 7.051 19.578 12.266 1 98.56 64 VAL B CA 1
ATOM 2493 C C . VAL B 1 64 ? 8.188 20.594 12.406 1 98.56 64 VAL B C 1
ATOM 2495 O O . VAL B 1 64 ? 8.93 20.828 11.453 1 98.56 64 VAL B O 1
ATOM 2498 N N . SER B 1 65 ? 8.281 21.203 13.555 1 98.5 65 SER B N 1
ATOM 2499 C CA . SER B 1 65 ? 9.398 22.094 13.852 1 98.5 65 SER B CA 1
ATOM 2500 C C . SER B 1 65 ? 9.898 21.891 15.273 1 98.5 65 SER B C 1
ATOM 2502 O O . SER B 1 65 ? 9.18 21.375 16.125 1 98.5 65 SER B O 1
ATOM 2504 N N . PHE B 1 66 ? 11.094 22.203 15.469 1 98.06 66 PHE B N 1
ATOM 2505 C CA . PHE B 1 66 ? 11.734 22.141 16.781 1 98.06 66 PHE B CA 1
ATOM 2506 C C . PHE B 1 66 ? 12.93 23.094 16.844 1 98.06 66 PHE B C 1
ATOM 2508 O O . PHE B 1 66 ? 13.375 23.609 15.805 1 98.06 66 PHE B O 1
ATOM 2515 N N . ARG B 1 67 ? 13.32 23.422 18 1 97.38 67 ARG B N 1
ATOM 2516 C CA . ARG B 1 67 ? 14.523 24.219 18.234 1 97.38 67 ARG B CA 1
ATOM 2517 C C . ARG B 1 67 ? 15.672 23.344 18.734 1 97.38 67 ARG B C 1
ATOM 2519 O O . ARG B 1 67 ? 15.445 22.375 19.453 1 97.38 67 ARG B O 1
ATOM 2526 N N . THR B 1 68 ? 16.844 23.703 18.312 1 97.06 68 THR B N 1
ATOM 2527 C CA . THR B 1 68 ? 18 22.906 18.703 1 97.06 68 THR B CA 1
ATOM 2528 C C . THR B 1 68 ? 19.266 23.766 18.703 1 97.06 68 THR B C 1
ATOM 2530 O O . THR B 1 68 ? 19.391 24.703 17.906 1 97.06 68 THR B O 1
ATOM 2533 N N . ALA B 1 69 ? 20.156 23.391 19.578 1 95.88 69 ALA B N 1
ATOM 2534 C CA . ALA B 1 69 ? 21.469 24.031 19.609 1 95.88 69 ALA B CA 1
ATOM 2535 C C . ALA B 1 69 ? 22.516 23.172 18.891 1 95.88 69 ALA B C 1
ATOM 2537 O O . ALA B 1 69 ? 23.688 23.547 18.828 1 95.88 69 ALA B O 1
ATOM 2538 N N . SER B 1 70 ? 21.984 22.016 18.328 1 95.12 70 SER B N 1
ATOM 2539 C CA . SER B 1 70 ? 22.891 21.109 17.656 1 95.12 70 SER B CA 1
ATOM 2540 C C . SER B 1 70 ? 23.547 21.781 16.453 1 95.12 70 SER B C 1
ATOM 2542 O O . SER B 1 70 ? 22.891 22.516 15.711 1 95.12 70 SER B O 1
ATOM 2544 N N . SER B 1 71 ? 24.797 21.469 16.188 1 94.19 71 SER B N 1
ATOM 2545 C CA . SER B 1 71 ? 25.547 22.062 15.086 1 94.19 71 SER B CA 1
ATOM 2546 C C . SER B 1 71 ? 25.438 21.203 13.828 1 94.19 71 SER B C 1
ATOM 2548 O O . SER B 1 71 ? 26 21.547 12.789 1 94.19 71 SER B O 1
ATOM 2550 N N . ILE B 1 72 ? 24.766 20.109 13.953 1 95.25 72 ILE B N 1
ATOM 2551 C CA . ILE B 1 72 ? 24.609 19.266 12.773 1 95.25 72 ILE B CA 1
ATOM 2552 C C . ILE B 1 72 ? 23.984 20.078 11.641 1 95.25 72 ILE B C 1
ATOM 2554 O O . ILE B 1 72 ? 22.922 20.688 11.812 1 95.25 72 ILE B O 1
ATOM 2558 N N . PRO B 1 73 ? 24.656 20.109 10.516 1 96.12 73 PRO B N 1
ATOM 2559 C CA . PRO B 1 73 ? 24.062 20.844 9.398 1 96.12 73 PRO B CA 1
ATOM 2560 C C . PRO B 1 73 ? 22.672 20.344 9.016 1 96.12 73 PRO B C 1
ATOM 2562 O O . PRO B 1 73 ? 22.422 19.141 9.062 1 96.12 73 PRO B O 1
ATOM 2565 N N . THR B 1 74 ? 21.812 21.234 8.617 1 95.25 74 THR B N 1
ATOM 2566 C CA . THR B 1 74 ? 20.391 20.953 8.383 1 95.25 74 THR B CA 1
ATOM 2567 C C . THR B 1 74 ? 20.234 19.844 7.352 1 95.25 74 THR B C 1
ATOM 2569 O O . THR B 1 74 ? 19.469 18.891 7.57 1 95.25 74 THR B O 1
ATOM 2572 N N . PRO B 1 75 ? 21 19.875 6.219 1 92.88 75 PR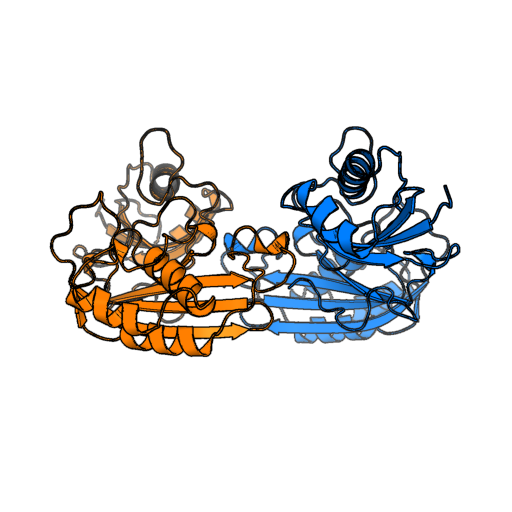O B N 1
ATOM 2573 C CA . PRO B 1 75 ? 20.828 18.812 5.227 1 92.88 75 PRO B CA 1
ATOM 2574 C C . PRO B 1 75 ? 21.203 17.438 5.77 1 92.88 75 PRO B C 1
ATOM 2576 O O . PRO B 1 75 ? 20.734 16.422 5.27 1 92.88 75 PRO B O 1
ATOM 2579 N N . ARG B 1 76 ? 22.031 17.422 6.77 1 97.06 76 ARG B N 1
ATOM 2580 C CA . ARG B 1 76 ? 22.516 16.156 7.32 1 97.06 76 ARG B CA 1
ATOM 2581 C C . ARG B 1 76 ? 21.516 15.578 8.32 1 97.06 76 ARG B C 1
ATOM 2583 O O . ARG B 1 76 ? 21.625 14.414 8.711 1 97.06 76 ARG B O 1
ATOM 2590 N N . LEU B 1 77 ? 20.578 16.406 8.688 1 97.5 77 LEU B N 1
ATOM 2591 C CA . LEU B 1 77 ? 19.547 15.945 9.625 1 97.5 77 LEU B CA 1
ATOM 2592 C C . LEU B 1 77 ? 18.719 14.836 9 1 97.5 77 LEU B C 1
ATOM 2594 O O . LEU B 1 77 ? 18.297 13.898 9.695 1 97.5 77 LEU B O 1
ATOM 2598 N N . VAL B 1 78 ? 18.5 14.898 7.723 1 97.44 78 VAL B N 1
ATOM 2599 C CA . VAL B 1 78 ? 17.609 13.961 7.039 1 97.44 78 VAL B CA 1
ATOM 2600 C C . VAL B 1 78 ? 18.203 12.547 7.117 1 97.44 78 VAL B C 1
ATOM 2602 O O . VAL B 1 78 ? 17.609 11.656 7.734 1 97.44 78 VAL B O 1
ATOM 2605 N N . PRO B 1 79 ? 19.406 12.336 6.637 1 97.88 79 PRO B N 1
ATOM 2606 C CA . PRO B 1 79 ? 19.938 10.977 6.742 1 97.88 79 PRO B CA 1
ATOM 2607 C C . PRO B 1 79 ? 20.234 10.562 8.188 1 97.88 79 PRO B C 1
ATOM 2609 O O . PRO B 1 79 ? 20.078 9.391 8.539 1 97.88 79 PRO B O 1
ATOM 2612 N N . ALA B 1 80 ? 20.656 11.484 9.008 1 98.44 80 ALA B N 1
ATOM 2613 C CA . ALA B 1 80 ? 20.984 11.172 10.398 1 98.44 80 ALA B CA 1
ATOM 2614 C C . ALA B 1 80 ? 19.75 10.695 11.156 1 98.44 80 ALA B C 1
ATOM 2616 O O . ALA B 1 80 ? 19.797 9.68 11.852 1 98.44 80 ALA B O 1
ATOM 2617 N N . LEU B 1 81 ? 18.672 11.422 11.008 1 98.62 81 LEU B N 1
ATOM 2618 C CA . LEU B 1 81 ? 17.438 11.047 11.695 1 98.62 81 LEU B CA 1
ATOM 2619 C C . LEU B 1 81 ? 16.875 9.75 11.125 1 98.62 81 LEU B C 1
ATOM 2621 O O . LEU B 1 81 ? 16.406 8.891 11.875 1 98.62 81 LEU B O 1
ATOM 2625 N N . ASN B 1 82 ? 16.891 9.602 9.82 1 98.44 82 ASN B N 1
ATOM 2626 C CA . ASN B 1 82 ? 16.344 8.406 9.195 1 98.44 82 ASN B CA 1
ATOM 2627 C C . ASN B 1 82 ? 17.141 7.16 9.578 1 98.44 82 ASN B C 1
ATOM 2629 O O . ASN B 1 82 ? 16.625 6.047 9.516 1 98.44 82 ASN B O 1
ATOM 2633 N N . GLY B 1 83 ? 18.375 7.352 9.961 1 98.38 83 GLY B N 1
ATOM 2634 C CA . GLY B 1 83 ? 19.156 6.246 10.5 1 98.38 83 GLY B CA 1
ATOM 2635 C C . GLY B 1 83 ? 18.703 5.812 11.875 1 98.38 83 GLY B C 1
ATOM 2636 O O . GLY B 1 83 ? 18.953 4.68 12.289 1 98.38 83 GLY B O 1
ATOM 2637 N N . LEU B 1 84 ? 17.984 6.66 12.578 1 98.62 84 LEU B N 1
ATOM 2638 C CA . LEU B 1 84 ? 17.578 6.406 13.953 1 98.62 84 LEU B CA 1
ATOM 2639 C C . LEU B 1 84 ? 16.094 6.078 14.023 1 98.62 84 LEU B C 1
ATOM 2641 O O . LEU B 1 84 ? 15.633 5.48 15 1 98.62 84 LEU B O 1
ATOM 2645 N N . LEU B 1 85 ? 15.359 6.5 13.062 1 98.81 85 LEU B N 1
ATOM 2646 C CA . LEU B 1 85 ? 13.906 6.328 13.062 1 98.81 85 LEU B CA 1
ATOM 2647 C C . LEU B 1 85 ? 13.531 4.91 12.641 1 98.81 85 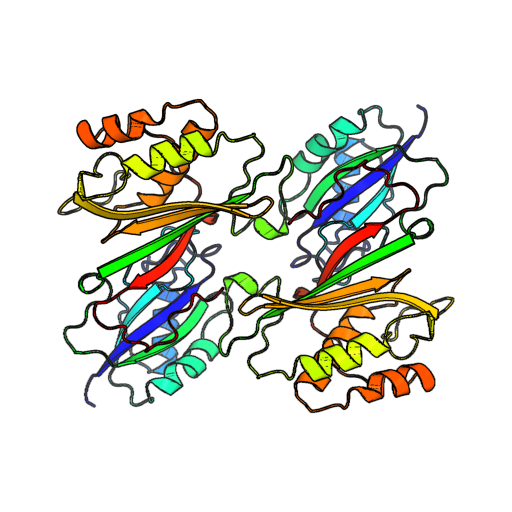LEU B C 1
ATOM 2649 O O . LEU B 1 85 ? 14.227 4.293 11.836 1 98.81 85 LEU B O 1
ATOM 2653 N N . PRO B 1 86 ? 12.438 4.402 13.227 1 98.69 86 PRO B N 1
ATOM 2654 C CA . PRO B 1 86 ? 11.938 3.115 12.742 1 98.69 86 PRO B CA 1
ATOM 2655 C C . PRO B 1 86 ? 11.453 3.18 11.297 1 98.69 86 PRO B C 1
ATOM 2657 O O . PRO B 1 86 ? 11.281 4.27 10.742 1 98.69 86 PRO B O 1
ATOM 2660 N N . PRO B 1 87 ? 11.203 2.023 10.633 1 98.25 87 PRO B N 1
ATOM 2661 C CA . PRO B 1 87 ? 10.891 2.002 9.203 1 98.25 87 PRO B CA 1
ATOM 2662 C C . PRO B 1 87 ? 9.547 2.654 8.883 1 98.25 87 PRO B C 1
ATOM 2664 O O . PRO B 1 87 ? 9.273 2.99 7.727 1 98.25 87 PRO B O 1
ATOM 2667 N N . ASP B 1 88 ? 8.719 2.814 9.914 1 98.69 88 ASP B N 1
ATOM 2668 C CA . ASP B 1 88 ? 7.379 3.344 9.648 1 98.69 88 ASP B CA 1
ATOM 2669 C C . ASP B 1 88 ? 7.344 4.859 9.828 1 98.69 88 ASP B C 1
ATOM 2671 O O . ASP B 1 88 ? 6.27 5.461 9.852 1 98.69 88 ASP B O 1
ATOM 2675 N N . VAL B 1 89 ? 8.461 5.527 9.969 1 98.81 89 VAL B N 1
ATOM 2676 C CA . VAL B 1 89 ? 8.602 6.98 9.992 1 98.81 89 VAL B CA 1
ATOM 2677 C C . VAL B 1 89 ? 9.82 7.398 9.172 1 98.81 89 VAL B C 1
ATOM 2679 O O . VAL B 1 89 ? 10.875 6.758 9.242 1 98.81 89 VAL B O 1
ATOM 2682 N N . ALA B 1 90 ? 9.703 8.492 8.406 1 98.44 90 ALA B N 1
ATOM 2683 C CA . ALA B 1 90 ? 10.836 9 7.641 1 98.44 90 ALA B CA 1
ATOM 2684 C C . ALA B 1 90 ? 10.812 10.523 7.578 1 98.44 90 ALA B C 1
ATOM 2686 O O . ALA B 1 90 ? 9.758 11.125 7.398 1 98.44 90 ALA B O 1
ATOM 2687 N N . VAL B 1 91 ? 11.945 11.109 7.773 1 98 91 VAL B N 1
ATOM 2688 C CA . VAL B 1 91 ? 12.141 12.523 7.492 1 98 91 VAL B CA 1
ATOM 2689 C C . VAL B 1 91 ? 12.492 12.719 6.016 1 98 91 VAL B C 1
ATOM 2691 O O . VAL B 1 91 ? 13.477 12.164 5.531 1 98 91 VAL B O 1
ATOM 2694 N N . LEU B 1 92 ? 11.734 13.508 5.355 1 96.75 92 LEU B N 1
ATOM 2695 C CA . LEU B 1 92 ? 11.875 13.664 3.912 1 96.75 92 LEU B CA 1
ATOM 2696 C C . LEU B 1 92 ? 12.734 14.875 3.58 1 96.75 92 LEU B C 1
ATOM 2698 O O . LEU B 1 92 ? 13.438 14.883 2.566 1 96.75 92 LEU B O 1
ATOM 2702 N N . ALA B 1 93 ? 12.633 15.867 4.383 1 96.56 93 ALA B N 1
ATOM 2703 C CA . ALA B 1 93 ? 13.352 17.125 4.168 1 96.56 93 ALA B CA 1
ATOM 2704 C C . ALA B 1 93 ? 13.539 17.875 5.48 1 96.56 93 ALA B C 1
ATOM 2706 O O . ALA B 1 93 ? 12.797 17.656 6.441 1 96.56 93 ALA B O 1
ATOM 2707 N N . ALA B 1 94 ? 14.508 18.719 5.492 1 97.06 94 ALA B N 1
ATOM 2708 C CA . ALA B 1 94 ? 14.789 19.594 6.625 1 97.06 94 ALA B CA 1
ATOM 2709 C C . ALA B 1 94 ? 15.156 21 6.156 1 97.06 94 ALA B C 1
ATOM 2711 O O . ALA B 1 94 ? 15.781 21.172 5.109 1 97.06 94 ALA B O 1
ATOM 2712 N N . ALA B 1 95 ? 14.734 21.953 6.918 1 97.19 95 ALA B N 1
ATOM 2713 C CA . ALA B 1 95 ? 15.062 23.344 6.598 1 97.19 95 ALA B CA 1
ATOM 2714 C C . ALA B 1 95 ? 15.141 24.188 7.863 1 97.19 95 ALA B C 1
ATOM 2716 O O . ALA B 1 95 ? 14.367 24 8.805 1 97.19 95 ALA B O 1
ATOM 2717 N N . GLU B 1 96 ? 16.062 25.125 7.832 1 96.5 96 GLU B N 1
ATOM 2718 C CA . GLU B 1 96 ? 16.016 26.156 8.867 1 96.5 96 GLU B CA 1
ATOM 2719 C C . GLU B 1 96 ? 14.891 27.156 8.594 1 96.5 96 GLU B C 1
ATOM 2721 O O . GLU B 1 96 ? 14.68 27.562 7.445 1 96.5 96 GLU B O 1
ATOM 2726 N N . VAL B 1 97 ? 14.25 27.5 9.609 1 97.19 97 VAL B N 1
ATOM 2727 C CA . VAL B 1 97 ? 13.125 28.422 9.469 1 97.19 97 VAL B CA 1
ATOM 2728 C C . VAL B 1 97 ? 13.266 29.578 10.453 1 97.19 97 VAL B C 1
ATOM 2730 O O . VAL B 1 97 ? 14.047 29.5 11.398 1 97.19 97 VAL B O 1
ATOM 2733 N N . PRO B 1 98 ? 12.57 30.688 10.188 1 96.38 98 PRO B N 1
ATOM 2734 C CA . PRO B 1 98 ? 12.609 31.812 11.125 1 96.38 98 PRO B CA 1
ATOM 2735 C C . PRO B 1 98 ? 12.18 31.422 12.531 1 96.38 98 PRO B C 1
ATOM 2737 O O . PRO B 1 98 ? 11.414 30.469 12.703 1 96.38 98 PRO B O 1
ATOM 2740 N N . GLU B 1 99 ? 12.609 32.156 13.477 1 95.19 99 GLU B N 1
ATOM 2741 C CA . GLU B 1 99 ? 12.328 31.906 14.883 1 95.19 99 GLU B CA 1
ATOM 2742 C C . GLU B 1 99 ? 10.828 31.891 15.148 1 95.19 99 GLU B C 1
ATOM 2744 O O . GLU B 1 99 ? 10.344 31.141 16 1 95.19 99 GLU B O 1
ATOM 2749 N N . GLN B 1 100 ? 10.125 32.656 14.422 1 96 100 GLN B N 1
ATOM 2750 C CA . GLN B 1 100 ? 8.703 32.844 14.688 1 96 100 GLN B CA 1
ATOM 2751 C C . GLN B 1 100 ? 7.859 31.828 13.914 1 96 100 GLN B C 1
ATOM 2753 O O . GLN B 1 100 ? 6.637 31.781 14.07 1 96 100 GLN B O 1
ATOM 2758 N N . PHE B 1 101 ? 8.539 31.031 13.125 1 97.19 101 PHE B N 1
ATOM 2759 C CA . PHE B 1 101 ? 7.82 30.062 12.312 1 97.19 101 PHE B CA 1
ATOM 2760 C C . PHE B 1 101 ? 7.051 29.078 13.195 1 97.19 101 PHE B C 1
ATOM 2762 O O . PHE B 1 101 ? 7.594 28.562 14.172 1 97.19 101 PHE B O 1
ATOM 2769 N N . HIS B 1 102 ? 5.793 28.922 12.922 1 97.56 102 HIS B N 1
ATOM 2770 C CA . HIS B 1 102 ? 4.965 27.906 13.555 1 97.56 102 HIS B CA 1
ATOM 2771 C C . HIS B 1 102 ? 4.336 26.969 12.523 1 97.56 102 HIS B C 1
ATOM 2773 O O . HIS B 1 102 ? 3.605 27.422 11.641 1 97.56 102 HIS B O 1
ATOM 2779 N N . PRO B 1 103 ? 4.633 25.656 12.609 1 97.75 103 PRO B N 1
ATOM 2780 C CA . PRO B 1 103 ? 4.172 24.734 11.555 1 97.75 103 PRO B CA 1
ATOM 2781 C C . PRO B 1 103 ? 2.654 24.734 11.406 1 97.75 103 PRO B C 1
ATOM 2783 O O . PRO B 1 103 ? 2.141 24.578 10.297 1 97.75 103 PRO B O 1
ATOM 2786 N N . ARG B 1 104 ? 1.921 24.875 12.453 1 96.31 104 ARG B N 1
ATOM 2787 C CA . ARG B 1 104 ? 0.464 24.812 12.414 1 96.31 104 ARG B CA 1
ATOM 2788 C C . ARG B 1 104 ? -0.136 26.141 11.992 1 96.31 104 ARG B C 1
ATOM 2790 O O . ARG B 1 104 ? -0.934 26.203 11.055 1 96.31 104 ARG B O 1
ATOM 2797 N N . TYR B 1 105 ? 0.344 27.25 12.602 1 95.69 105 TYR B N 1
ATOM 2798 C CA . TYR B 1 105 ? -0.338 28.547 12.477 1 95.69 105 TYR B CA 1
ATOM 2799 C C . TYR B 1 105 ? 0.104 29.266 11.211 1 95.69 105 TYR B C 1
ATOM 2801 O O . TYR B 1 105 ? -0.607 30.141 10.711 1 95.69 105 TYR B O 1
ATOM 2809 N N . ASP B 1 106 ? 1.251 28.953 10.711 1 97.12 106 ASP B N 1
ATOM 2810 C CA . ASP B 1 106 ? 1.75 29.609 9.508 1 97.12 106 ASP B CA 1
ATOM 2811 C C . ASP B 1 106 ? 1.311 28.859 8.25 1 97.12 106 ASP B C 1
ATOM 2813 O O . ASP B 1 106 ? 1.515 29.328 7.133 1 97.12 106 ASP B O 1
ATOM 2817 N N . ALA B 1 107 ? 0.752 27.672 8.469 1 97.12 107 ALA B N 1
ATOM 2818 C CA . ALA B 1 107 ? 0.255 26.906 7.324 1 97.12 107 ALA B CA 1
ATOM 2819 C C . ALA B 1 107 ? -0.894 27.641 6.637 1 97.12 107 ALA B C 1
ATOM 2821 O O . ALA B 1 107 ? -1.765 28.203 7.305 1 97.12 107 ALA B O 1
ATOM 2822 N N . VAL B 1 108 ? -0.885 27.609 5.312 1 97.62 108 VAL B N 1
ATOM 2823 C CA . VAL B 1 108 ? -1.947 28.219 4.516 1 97.62 108 VAL B CA 1
ATOM 2824 C C . VAL B 1 108 ? -3.035 27.188 4.23 1 97.62 108 VAL B C 1
ATOM 2826 O O . VAL B 1 108 ? -4.223 27.516 4.203 1 97.62 108 VAL B O 1
ATOM 2829 N N . SER B 1 109 ? -2.639 26.016 4.004 1 98 109 SER B N 1
ATOM 2830 C CA . SER B 1 109 ? -3.607 24.953 3.762 1 98 109 SER B CA 1
ATOM 2831 C C . SER B 1 109 ? -3.012 23.578 4.062 1 98 109 SER B C 1
ATOM 2833 O O . SER B 1 109 ? -1.795 23.453 4.207 1 98 109 SER B O 1
ATOM 2835 N N . LYS B 1 110 ? -3.852 22.688 4.277 1 98 110 LYS B N 1
ATOM 2836 C CA . LYS B 1 110 ? -3.541 21.281 4.41 1 98 110 LYS B CA 1
ATOM 2837 C C . LYS B 1 110 ? -4.348 20.438 3.418 1 98 110 LYS B C 1
ATOM 2839 O O . LYS B 1 110 ? -5.523 20.719 3.178 1 98 110 LYS B O 1
ATOM 2844 N N . VAL B 1 111 ? -3.693 19.469 2.871 1 98.25 111 VAL B N 1
ATOM 2845 C CA . VAL B 1 111 ? -4.328 18.594 1.898 1 98.25 111 VAL B CA 1
ATOM 2846 C C . VAL B 1 111 ? -4.43 17.172 2.471 1 98.25 111 VAL B C 1
ATOM 2848 O O . VAL B 1 111 ? -3.426 16.594 2.898 1 98.25 111 VAL B O 1
ATOM 2851 N N . TYR B 1 112 ? -5.621 16.734 2.465 1 98.69 112 TYR B N 1
ATOM 2852 C CA . TYR B 1 112 ? -5.867 15.352 2.883 1 98.69 112 TYR B CA 1
ATOM 2853 C C . TYR B 1 112 ? -6.426 14.523 1.733 1 98.69 112 TYR B C 1
ATOM 2855 O O . TYR B 1 112 ? -7.059 15.062 0.822 1 98.69 112 TYR B O 1
ATOM 2863 N N . ARG B 1 113 ? -6.129 13.219 1.798 1 98.75 113 ARG B N 1
ATOM 2864 C CA . ARG B 1 113 ? -6.719 12.234 0.895 1 98.75 113 ARG B CA 1
ATOM 2865 C C . ARG B 1 113 ? -7.301 11.055 1.671 1 98.75 113 ARG B C 1
ATOM 2867 O O . ARG B 1 113 ? -6.629 10.484 2.533 1 98.75 113 ARG B O 1
ATOM 2874 N N . TYR B 1 114 ? -8.531 10.781 1.485 1 98.88 114 TYR B N 1
ATOM 2875 C CA . TYR B 1 114 ? -9.133 9.539 1.97 1 98.88 114 TYR B CA 1
ATOM 2876 C C . TYR B 1 114 ? -9.297 8.539 0.836 1 98.88 114 TYR B C 1
ATOM 2878 O O . TYR B 1 114 ? -9.867 8.859 -0.208 1 98.88 114 TYR B O 1
ATOM 2886 N N . THR B 1 115 ? -8.836 7.301 1.046 1 98.81 115 THR B N 1
ATOM 2887 C CA . THR B 1 115 ? -8.828 6.305 -0.02 1 98.81 115 THR B CA 1
ATOM 2888 C C . THR B 1 115 ? -9.867 5.223 0.244 1 98.81 115 THR B C 1
ATOM 2890 O O . THR B 1 115 ? -9.859 4.586 1.3 1 98.81 115 THR B O 1
ATOM 2893 N N . PHE B 1 116 ? -10.789 5.066 -0.728 1 98.69 116 PHE B N 1
ATOM 2894 C CA . PHE B 1 116 ? -11.742 3.961 -0.732 1 98.69 116 PHE B CA 1
ATOM 2895 C C . PHE B 1 116 ? -11.32 2.895 -1.736 1 98.69 116 PHE B C 1
ATOM 2897 O O . PHE B 1 116 ? -10.867 3.213 -2.838 1 98.69 116 PHE B O 1
ATOM 2904 N N . PHE B 1 117 ? -11.438 1.65 -1.379 1 98.44 117 PHE B N 1
ATOM 2905 C CA . PHE B 1 117 ? -11.25 0.511 -2.268 1 98.44 117 PHE B CA 1
ATOM 2906 C C . PHE B 1 117 ? -12.578 -0.161 -2.586 1 98.44 117 PHE B C 1
ATOM 2908 O O . PHE B 1 117 ? -13.211 -0.744 -1.704 1 98.44 117 PHE B O 1
ATOM 2915 N N . ARG B 1 118 ? -12.945 -0.099 -3.979 1 96.94 118 ARG B N 1
ATOM 2916 C CA . ARG B 1 118 ? -14.312 -0.454 -4.348 1 96.94 118 ARG B CA 1
ATOM 2917 C C . ARG B 1 118 ? -14.352 -1.766 -5.125 1 96.94 118 ARG B C 1
ATOM 2919 O O . ARG B 1 118 ? -14.445 -1.762 -6.355 1 96.94 118 ARG B O 1
ATOM 2926 N N . ARG B 1 119 ? -14.312 -2.9 -4.453 1 95.31 119 ARG B N 1
ATOM 2927 C CA . ARG B 1 119 ? -14.531 -4.234 -5.004 1 95.31 119 ARG B CA 1
ATOM 2928 C C . ARG B 1 119 ? -15.367 -5.086 -4.055 1 95.31 119 ARG B C 1
ATOM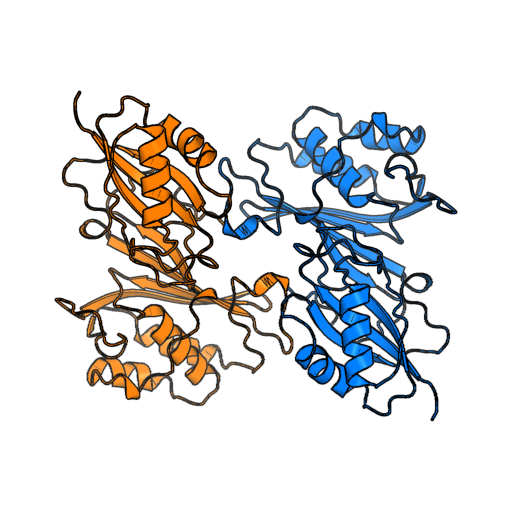 2930 O O . ARG B 1 119 ? -15.469 -4.781 -2.865 1 95.31 119 ARG B O 1
ATOM 2937 N N . ALA B 1 120 ? -15.961 -6.094 -4.59 1 94.12 120 ALA B N 1
ATOM 2938 C CA . ALA B 1 120 ? -16.828 -6.957 -3.793 1 94.12 120 ALA B CA 1
ATOM 2939 C C . ALA B 1 120 ? -16.047 -7.641 -2.676 1 94.12 120 ALA B C 1
ATOM 2941 O O . ALA B 1 120 ? -16.594 -7.887 -1.592 1 94.12 120 ALA B O 1
ATOM 2942 N N . VAL B 1 121 ? -14.773 -7.93 -2.975 1 95.75 121 VAL B N 1
ATOM 2943 C CA . VAL B 1 121 ? -13.914 -8.602 -2.01 1 95.75 121 VAL B CA 1
ATOM 2944 C C . VAL B 1 121 ? -12.742 -7.695 -1.63 1 95.75 121 VAL B C 1
ATOM 2946 O O . VAL B 1 121 ? -12.219 -6.965 -2.473 1 95.75 121 VAL B O 1
ATOM 2949 N N . ARG B 1 122 ? -12.328 -7.777 -0.395 1 96.94 122 ARG B N 1
ATOM 2950 C CA . ARG B 1 122 ? -11.195 -6.988 0.09 1 96.94 122 ARG B CA 1
ATOM 2951 C C . ARG B 1 122 ? -9.914 -7.367 -0.637 1 96.94 122 ARG B C 1
ATOM 2953 O O . ARG B 1 122 ? -9.797 -8.469 -1.18 1 96.94 122 ARG B O 1
ATOM 2960 N N . CYS B 1 123 ? -8.984 -6.465 -0.646 1 96.94 123 CYS B N 1
ATOM 2961 C CA . CYS B 1 123 ? -7.605 -6.723 -1.057 1 96.94 123 CYS B CA 1
ATOM 2962 C C . CYS B 1 123 ? -6.66 -6.645 0.135 1 96.94 123 CYS B C 1
ATOM 2964 O O . CYS B 1 123 ? -6.492 -5.582 0.733 1 96.94 123 CYS B O 1
ATOM 2966 N N . PRO B 1 124 ? -6.043 -7.77 0.438 1 98.19 124 PRO B N 1
ATOM 2967 C CA . PRO B 1 124 ? -5.133 -7.777 1.586 1 98.19 124 PRO B CA 1
ATOM 2968 C C . PRO B 1 124 ? -4.035 -6.723 1.477 1 98.19 124 PRO B C 1
ATOM 2970 O O . PRO B 1 124 ? -3.561 -6.215 2.496 1 98.19 124 PRO B O 1
ATOM 2973 N N . LEU B 1 125 ? -3.631 -6.34 0.286 1 97.81 125 LEU B N 1
ATOM 2974 C CA . LEU B 1 125 ? -2.488 -5.461 0.063 1 97.81 125 LEU B CA 1
ATOM 2975 C C . LEU B 1 125 ? -2.881 -4 0.256 1 97.81 125 LEU B C 1
ATOM 2977 O O . LEU B 1 125 ? -2.016 -3.125 0.321 1 97.81 125 LEU B O 1
ATOM 2981 N N . THR B 1 126 ? -4.172 -3.707 0.385 1 97.31 126 THR B N 1
ATOM 2982 C CA . THR B 1 126 ? -4.625 -2.332 0.548 1 97.31 126 THR B CA 1
ATOM 2983 C C . THR B 1 126 ? -5.18 -2.107 1.952 1 97.31 126 THR B C 1
ATOM 2985 O O . THR B 1 126 ? -5.562 -0.99 2.303 1 97.31 126 THR B O 1
ATOM 2988 N N . ARG B 1 127 ? -5.129 -3.096 2.756 1 97.31 127 ARG B N 1
ATOM 2989 C CA . ARG B 1 127 ? -5.906 -3.15 3.988 1 97.31 127 ARG B CA 1
ATOM 2990 C C . ARG B 1 127 ? -5.461 -2.07 4.969 1 97.31 127 ARG B C 1
ATOM 2992 O O . ARG B 1 127 ? -6.238 -1.643 5.824 1 97.31 127 ARG B O 1
ATOM 2999 N N . PHE B 1 128 ? -4.277 -1.573 4.82 1 97.75 128 PHE B N 1
ATOM 3000 C CA . PHE B 1 128 ? -3.779 -0.587 5.77 1 97.75 128 PHE B CA 1
ATOM 3001 C C . PHE B 1 128 ? -3.996 0.828 5.246 1 97.75 128 PHE B C 1
ATOM 3003 O O . PHE B 1 128 ? -3.865 1.799 5.992 1 97.75 128 PHE B O 1
ATOM 3010 N N . TYR B 1 129 ? -4.426 0.986 3.998 1 98.06 129 TYR B N 1
ATOM 3011 C CA . TYR B 1 129 ? -4.289 2.309 3.398 1 98.06 129 TYR B CA 1
ATOM 3012 C C . TYR B 1 129 ? -5.566 2.719 2.68 1 98.06 129 TYR B C 1
ATOM 3014 O O . TYR B 1 129 ? -5.66 3.826 2.148 1 98.06 129 TYR B O 1
ATOM 3022 N N . ALA B 1 130 ? -6.543 1.818 2.645 1 98.56 130 ALA B N 1
ATOM 3023 C CA . ALA B 1 130 ? -7.809 2.092 1.97 1 98.56 130 ALA B CA 1
ATOM 3024 C C . ALA B 1 130 ? -8.977 1.425 2.697 1 98.56 130 ALA B C 1
ATOM 3026 O O . ALA B 1 130 ? -8.844 0.301 3.189 1 98.56 130 ALA B O 1
ATOM 3027 N N . LEU B 1 131 ? -10.039 2.139 2.771 1 98.75 131 LEU B N 1
ATOM 3028 C CA . LEU B 1 131 ? -11.25 1.554 3.324 1 98.75 131 LEU B CA 1
ATOM 3029 C C . LEU B 1 131 ? -11.969 0.703 2.279 1 98.75 131 LEU B C 1
ATOM 3031 O O . LEU B 1 131 ? -12.352 1.204 1.222 1 98.75 131 LEU B O 1
ATOM 3035 N N . HIS B 1 132 ? -12.125 -0.555 2.533 1 98.38 132 HIS B N 1
ATOM 3036 C CA . HIS B 1 132 ? -12.844 -1.455 1.642 1 98.38 132 HIS B CA 1
ATOM 3037 C C . HIS B 1 132 ? -14.336 -1.143 1.634 1 98.38 132 HIS B C 1
ATOM 3039 O O . HIS B 1 132 ? -14.961 -1.055 2.693 1 98.38 132 HIS B O 1
ATOM 3045 N N . VAL B 1 133 ? -14.867 -0.922 0.489 1 98.12 133 VAL B N 1
ATOM 3046 C CA . VAL B 1 133 ? -16.281 -0.622 0.283 1 98.12 133 VAL B CA 1
ATOM 3047 C C . VAL B 1 133 ? -16.859 -1.565 -0.767 1 98.12 133 VAL B C 1
ATOM 3049 O O . VAL B 1 133 ? -16.812 -1.277 -1.965 1 98.12 133 VAL B O 1
ATOM 3052 N N . PRO B 1 134 ? -17.5 -2.66 -0.317 1 96.19 134 PRO B N 1
ATOM 3053 C CA . PRO B 1 134 ? -17.953 -3.682 -1.265 1 96.19 134 PRO B CA 1
ATOM 3054 C C . PRO B 1 134 ? -19.203 -3.262 -2.031 1 96.19 134 PRO B C 1
ATOM 3056 O O . PRO B 1 134 ? -19.516 -3.828 -3.084 1 96.19 134 PRO B O 1
ATOM 3059 N N . GLU B 1 135 ? -19.953 -2.297 -1.574 1 95.38 135 GLU B N 1
ATOM 3060 C CA . GLU B 1 135 ? -21.203 -1.882 -2.188 1 95.38 135 GLU B CA 1
ATOM 3061 C C . GLU B 1 135 ? -20.969 -0.876 -3.311 1 95.38 135 GLU B C 1
ATOM 3063 O O . GLU B 1 135 ? -20.047 -0.06 -3.236 1 95.38 135 GLU B O 1
ATOM 3068 N N . PRO B 1 136 ? -21.797 -0.979 -4.348 1 96 136 PRO B N 1
ATOM 3069 C CA . PRO B 1 136 ? -21.719 0.072 -5.363 1 96 136 PRO B CA 1
ATOM 3070 C C . PRO B 1 136 ? -22.031 1.459 -4.805 1 96 136 PRO B C 1
ATOM 3072 O O . PRO B 1 136 ? -22.875 1.597 -3.924 1 96 136 PRO B O 1
ATOM 3075 N N . LEU B 1 137 ? -21.328 2.436 -5.293 1 98.25 137 LEU B N 1
ATOM 3076 C CA . LEU B 1 137 ? -21.516 3.811 -4.848 1 98.25 137 LEU B CA 1
ATOM 3077 C C . LEU B 1 137 ? -21.953 4.699 -6.004 1 98.25 137 LEU B C 1
ATOM 3079 O O . LEU B 1 137 ? -21.469 4.555 -7.129 1 98.25 137 LEU B O 1
ATOM 3083 N N . ASP B 1 138 ? -22.906 5.535 -5.762 1 98.62 138 ASP B N 1
ATOM 3084 C CA . ASP B 1 138 ? -23.203 6.617 -6.691 1 98.62 138 ASP B CA 1
ATOM 3085 C C . ASP B 1 138 ? -22.219 7.766 -6.539 1 98.62 138 ASP B C 1
ATOM 3087 O O . ASP B 1 138 ? -22.453 8.695 -5.766 1 98.62 138 ASP B O 1
ATOM 3091 N N . VAL B 1 139 ? -21.172 7.75 -7.34 1 98.75 139 VAL B N 1
ATOM 3092 C CA . VAL B 1 139 ? -20.047 8.68 -7.188 1 98.75 139 VAL B CA 1
ATOM 3093 C C . VAL B 1 139 ? -20.484 10.086 -7.582 1 98.75 139 VAL B C 1
ATOM 3095 O O . VAL B 1 139 ? -20 11.078 -7.035 1 98.75 139 VAL B O 1
ATOM 3098 N N . GLU B 1 140 ? -21.422 10.203 -8.5 1 98.56 140 GLU B N 1
ATOM 3099 C CA . GLU B 1 140 ? -21.906 11.516 -8.914 1 98.56 140 GLU B CA 1
ATOM 3100 C C . GLU B 1 140 ? -22.625 12.227 -7.77 1 98.56 140 GLU B C 1
ATOM 3102 O O . GLU B 1 140 ? -22.484 13.438 -7.594 1 98.56 140 GLU B O 1
ATOM 3107 N N . ARG B 1 141 ? -23.406 11.469 -7.02 1 98.69 141 ARG B N 1
ATOM 3108 C CA . ARG B 1 141 ? -24.047 12.047 -5.84 1 98.69 141 ARG B CA 1
ATOM 3109 C C . ARG B 1 141 ? -23 12.484 -4.812 1 98.69 141 ARG B C 1
ATOM 3111 O O . ARG B 1 141 ? -23.172 13.516 -4.16 1 98.69 141 ARG B O 1
ATOM 3118 N N . MET B 1 142 ? -22 11.664 -4.672 1 98.88 142 MET B N 1
ATOM 3119 C CA . MET B 1 142 ? -20.906 12.031 -3.777 1 98.88 142 MET B CA 1
ATOM 3120 C C . MET B 1 142 ? -20.219 13.312 -4.242 1 98.88 142 MET B C 1
ATOM 3122 O O . MET B 1 142 ? -19.906 14.18 -3.424 1 98.88 142 MET B O 1
ATOM 3126 N N . ARG B 1 143 ? -20 13.398 -5.57 1 98.81 143 ARG B N 1
ATOM 3127 C CA . ARG B 1 143 ? -19.375 14.586 -6.148 1 98.81 143 ARG B CA 1
ATOM 3128 C C . ARG B 1 143 ? -20.219 15.828 -5.898 1 98.81 143 ARG B C 1
ATOM 3130 O O . ARG B 1 143 ? -19.688 16.891 -5.555 1 98.81 143 ARG B O 1
ATOM 3137 N N . GLU B 1 144 ? -21.469 15.695 -6.102 1 98.62 144 GLU B N 1
ATOM 3138 C CA . GLU B 1 144 ? -22.391 16.797 -5.828 1 98.62 144 GLU B CA 1
ATOM 3139 C C . GLU B 1 144 ? -22.281 17.25 -4.379 1 98.62 144 GLU B C 1
ATOM 3141 O O . GLU B 1 144 ? -22.156 18.453 -4.113 1 98.62 144 GLU B O 1
ATOM 3146 N N . ALA B 1 145 ? -22.312 16.328 -3.465 1 98.75 145 ALA B N 1
ATOM 3147 C CA . ALA B 1 145 ? -22.219 16.641 -2.039 1 98.75 145 ALA B CA 1
ATOM 3148 C C . ALA B 1 145 ? -20.906 17.312 -1.713 1 98.75 145 ALA B C 1
ATOM 3150 O O . ALA B 1 145 ? -20.875 18.312 -0.975 1 98.75 145 ALA B O 1
ATOM 3151 N N . ALA B 1 146 ? -19.812 16.766 -2.244 1 98.75 146 ALA B N 1
ATOM 3152 C CA . ALA B 1 146 ? -18.484 17.312 -1.999 1 98.75 146 ALA B CA 1
ATOM 3153 C C . ALA B 1 146 ? -18.391 18.781 -2.445 1 98.75 146 ALA B C 1
ATOM 3155 O O . ALA B 1 146 ? -17.734 19.594 -1.798 1 98.75 146 ALA B O 1
ATOM 3156 N N . ALA B 1 147 ? -19.047 19.094 -3.508 1 98.38 147 ALA B N 1
ATOM 3157 C CA . ALA B 1 147 ? -19.031 20.453 -4.055 1 98.38 147 ALA B CA 1
ATOM 3158 C C . ALA B 1 147 ? -19.625 21.453 -3.07 1 98.38 147 ALA B C 1
ATOM 3160 O O . ALA B 1 147 ? -19.219 22.609 -3.039 1 98.38 147 ALA B O 1
ATOM 3161 N N . TYR B 1 148 ? -20.547 21.016 -2.258 1 98.69 148 TYR B N 1
ATOM 3162 C CA . TYR B 1 148 ? -21.203 21.891 -1.307 1 98.69 148 TYR B CA 1
ATOM 3163 C C . TYR B 1 148 ? -20.266 22.297 -0.185 1 98.69 148 TYR B C 1
ATOM 3165 O O . TYR B 1 148 ? -20.547 23.266 0.546 1 98.69 148 TYR B O 1
ATOM 3173 N N . LEU B 1 149 ? -19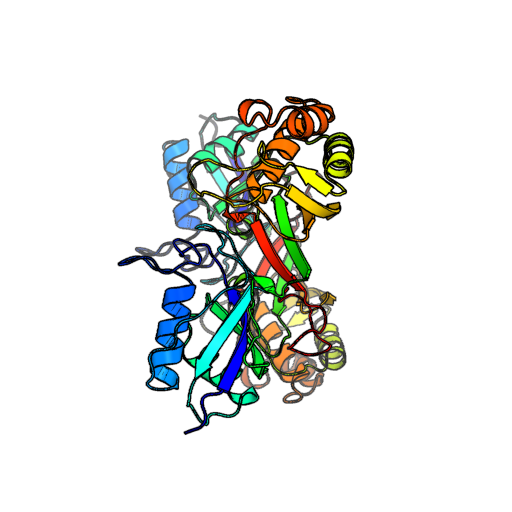.188 21.578 -0.03 1 98.75 149 LEU B N 1
ATOM 3174 C CA . LEU B 1 149 ? -18.25 21.812 1.058 1 98.75 149 LEU B CA 1
ATOM 3175 C C . LEU B 1 149 ? -17.328 22.984 0.725 1 98.75 149 LEU B C 1
ATOM 3177 O O . LEU B 1 149 ? -16.656 23.531 1.611 1 98.75 149 LEU B O 1
ATOM 3181 N N . GLY B 1 150 ? -17.266 23.281 -0.542 1 98.56 150 GLY B N 1
ATOM 3182 C CA . GLY B 1 150 ? -16.359 24.328 -0.987 1 98.56 150 GLY B CA 1
ATOM 3183 C C . GLY B 1 150 ? -16.719 25.703 -0.447 1 98.56 150 GLY B C 1
ATOM 3184 O O . GLY B 1 150 ? -17.891 26.078 -0.402 1 98.56 150 GLY B O 1
ATOM 3185 N N . GLY B 1 151 ? -15.641 26.484 0.009 1 98.44 151 GLY B N 1
ATOM 3186 C CA . GLY B 1 151 ? -15.844 27.844 0.51 1 98.44 151 GLY B CA 1
ATOM 3187 C C . GLY B 1 151 ? -15.75 27.938 2.021 1 98.44 151 GLY B C 1
ATOM 3188 O O . GLY B 1 151 ? -15.25 27.016 2.676 1 98.44 151 GLY B O 1
ATOM 3189 N N . ARG B 1 152 ? -16.016 29.141 2.52 1 98.62 152 ARG B N 1
ATOM 3190 C CA . ARG B 1 152 ? -15.945 29.438 3.945 1 98.62 152 ARG B CA 1
ATOM 3191 C C . ARG B 1 152 ? -17.25 29.094 4.645 1 98.62 152 ARG B C 1
ATOM 3193 O O . ARG B 1 152 ? -18.297 29.656 4.301 1 98.62 152 ARG B O 1
ATOM 3200 N N . HIS B 1 153 ? -17.25 28.156 5.559 1 98.62 153 HIS B N 1
ATOM 3201 C CA . HIS B 1 153 ? -18.438 27.703 6.266 1 98.62 153 HIS B CA 1
ATOM 3202 C C . HIS B 1 153 ? -18.156 27.453 7.742 1 98.62 153 HIS B C 1
ATOM 3204 O O . HIS B 1 153 ? -16.984 27.406 8.148 1 98.62 153 HIS B O 1
ATOM 3210 N N . ASP B 1 154 ? -19.172 27.469 8.547 1 98.12 154 ASP B N 1
ATOM 3211 C CA . ASP B 1 154 ? -19.109 26.922 9.891 1 98.12 154 ASP B CA 1
ATOM 3212 C C . ASP B 1 154 ? -19.219 25.391 9.867 1 98.12 154 ASP B C 1
ATOM 3214 O O . ASP B 1 154 ? -20.281 24.844 9.586 1 98.12 154 ASP B O 1
ATOM 3218 N N . PHE B 1 155 ? -18.156 24.688 10.203 1 98.31 155 PHE B N 1
ATOM 3219 C CA . PHE B 1 155 ? -18.109 23.25 10.078 1 98.31 155 PHE B CA 1
ATOM 3220 C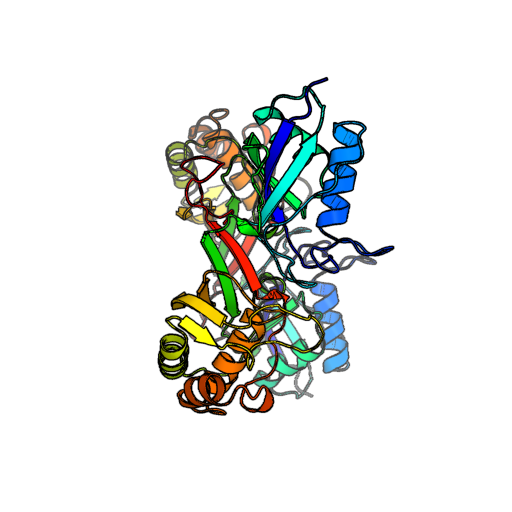 C . PHE B 1 155 ? -18.359 22.578 11.422 1 98.31 155 PHE B C 1
ATOM 3222 O O . PHE B 1 155 ? -17.906 21.453 11.656 1 98.31 155 PHE B O 1
ATOM 3229 N N . ARG B 1 156 ? -19.031 23.188 12.344 1 96.5 156 ARG B N 1
ATOM 3230 C CA . ARG B 1 156 ? -19.219 22.672 13.703 1 96.5 156 ARG B CA 1
ATOM 3231 C C . ARG B 1 156 ? -19.922 21.312 13.68 1 96.5 156 ARG B C 1
ATOM 3233 O O . ARG B 1 156 ? -19.703 20.484 14.555 1 96.5 156 ARG B O 1
ATOM 3240 N N . ALA B 1 157 ? -20.812 21.031 12.648 1 97.25 157 ALA B N 1
ATOM 3241 C CA . ALA B 1 157 ? -21.5 19.75 12.539 1 97.25 157 ALA B CA 1
ATOM 3242 C C . ALA B 1 157 ? -20.516 18.625 12.188 1 97.25 157 ALA B C 1
ATOM 3244 O O . ALA B 1 157 ? -20.828 17.453 12.367 1 97.25 157 ALA B O 1
ATOM 3245 N N . PHE B 1 158 ? -19.375 18.984 11.641 1 97.75 158 PHE B N 1
ATOM 3246 C CA . PHE B 1 158 ? -18.453 18 11.086 1 97.75 158 PHE B CA 1
ATOM 3247 C C . PHE B 1 158 ? -17.344 17.688 12.078 1 97.75 158 PHE B C 1
ATOM 3249 O O . PHE B 1 158 ? -16.297 17.141 11.703 1 97.75 158 PHE B O 1
ATOM 3256 N N . GLN B 1 159 ? -17.453 18.078 13.219 1 94.38 159 GLN B N 1
ATOM 3257 C CA . GLN B 1 159 ? -16.469 17.844 14.258 1 94.38 159 GLN B CA 1
ATOM 3258 C C . GLN B 1 159 ? -17 16.891 15.32 1 94.38 159 GLN B C 1
ATOM 3260 O O . GLN B 1 159 ? -18.172 16.969 15.711 1 94.38 159 GLN B O 1
ATOM 3265 N N . ASN B 1 160 ? -16.172 15.891 15.68 1 89.31 160 ASN B N 1
ATOM 3266 C CA . ASN B 1 160 ? -16.531 15.078 16.844 1 89.31 160 ASN B CA 1
ATOM 3267 C C . ASN B 1 160 ? -16.203 15.805 18.141 1 89.31 160 ASN B C 1
ATOM 3269 O O . ASN B 1 160 ? -15.414 16.75 18.156 1 89.31 160 ASN B O 1
ATOM 3273 N N . THR B 1 161 ? -17 15.391 19.219 1 77.75 161 THR B N 1
ATOM 3274 C CA . THR B 1 161 ? -16.859 16.062 20.516 1 77.75 161 THR B CA 1
ATOM 3275 C C . THR B 1 161 ? -15.531 15.695 21.172 1 77.75 161 THR B C 1
ATOM 3277 O O . THR B 1 161 ? -14.938 14.656 20.859 1 77.75 161 THR B O 1
ATOM 3280 N N . GLY B 1 162 ? -14.992 16.594 21.953 1 67.62 162 GLY B N 1
ATOM 3281 C CA . GLY B 1 162 ? -13.852 16.25 22.781 1 67.62 162 GLY B CA 1
ATOM 3282 C C . GLY B 1 162 ? -12.703 17.234 22.656 1 67.62 162 GLY B C 1
ATOM 3283 O O . GLY B 1 162 ? -11.789 17.25 23.484 1 67.62 162 GLY B O 1
ATOM 3284 N N . ARG B 1 163 ? -12.758 18.062 21.547 1 69.06 163 ARG B N 1
ATOM 3285 C CA . ARG B 1 163 ? -11.648 19 21.422 1 69.06 163 ARG B CA 1
ATOM 3286 C C . ARG B 1 163 ? -12.156 20.422 21.266 1 69.06 163 ARG B C 1
ATOM 3288 O O . ARG B 1 163 ? -12.656 20.797 20.203 1 69.06 163 ARG B O 1
ATOM 3295 N N . PRO B 1 164 ? -12.07 21.219 22.359 1 73.38 164 PRO B N 1
ATOM 3296 C CA . PRO B 1 164 ? -12.516 22.609 22.25 1 73.38 164 PRO B CA 1
ATOM 3297 C C . PRO B 1 164 ? -11.719 23.406 21.219 1 73.38 164 PRO B C 1
ATOM 3299 O O . PRO B 1 164 ? -10.516 23.188 21.062 1 73.38 164 PRO B O 1
ATOM 3302 N N . VAL B 1 165 ? -12.438 24.078 20.312 1 80.88 165 VAL B N 1
ATOM 3303 C CA . VAL B 1 165 ? -11.789 24.906 19.312 1 80.88 165 VAL B CA 1
ATOM 3304 C C . VAL B 1 165 ? -12.25 26.359 19.469 1 80.88 165 VAL B C 1
ATOM 3306 O O . VAL B 1 165 ? -13.328 26.625 20 1 80.88 165 VAL B O 1
ATOM 3309 N N . LYS B 1 166 ? -11.461 27.281 19.047 1 86.06 166 LYS B N 1
ATOM 3310 C CA . LYS B 1 166 ? -11.789 28.703 19.078 1 86.06 166 LYS B CA 1
ATOM 3311 C C . LYS B 1 166 ? -12.859 29.047 18.047 1 86.06 166 LYS B C 1
ATOM 3313 O O . LYS B 1 166 ? -13.734 29.875 18.297 1 86.06 166 LYS B O 1
ATOM 3318 N N . SER B 1 167 ? -12.758 28.469 16.891 1 93.44 167 SER B N 1
ATOM 3319 C CA . SER B 1 167 ? -13.695 28.672 15.789 1 93.44 167 SER B CA 1
ATOM 3320 C C . SER B 1 167 ? -13.867 27.406 14.953 1 93.44 167 SER B C 1
ATOM 3322 O O . SER B 1 167 ? -12.898 26.703 14.695 1 93.44 167 SER B O 1
ATOM 3324 N N . SER B 1 168 ? -15.031 27.188 14.609 1 96.19 168 SER B N 1
ATOM 3325 C CA . SER B 1 168 ? -15.328 26.047 13.75 1 96.19 168 SER B CA 1
ATOM 3326 C C . SER B 1 168 ? -15.422 26.469 12.289 1 96.19 168 SER B C 1
ATOM 3328 O O . SER B 1 168 ? -15.773 25.656 11.43 1 96.19 168 SER B O 1
ATOM 3330 N N . VAL B 1 169 ? -15.125 27.719 12.086 1 98 169 VAL B N 1
ATOM 3331 C CA . VAL B 1 169 ? -15.18 28.219 10.719 1 98 169 VAL B CA 1
ATOM 3332 C C . VAL B 1 169 ? -13.898 27.844 9.977 1 98 169 VAL B C 1
ATOM 3334 O O . VAL B 1 169 ? -12.797 28.031 10.492 1 98 169 VAL B O 1
ATOM 3337 N N . ARG B 1 170 ? -14.062 27.203 8.852 1 98.25 170 ARG B N 1
ATOM 3338 C CA . ARG B 1 170 ? -12.961 26.875 7.961 1 98.25 170 ARG B CA 1
ATOM 3339 C C . ARG B 1 170 ? -13.281 27.266 6.523 1 98.25 170 ARG B C 1
ATOM 3341 O O . ARG B 1 170 ? -14.453 27.438 6.168 1 98.25 170 ARG B O 1
ATOM 3348 N N . THR B 1 171 ? -12.25 27.422 5.738 1 98.75 171 THR B N 1
ATOM 3349 C CA . THR B 1 171 ? -12.383 27.625 4.301 1 98.75 171 THR B CA 1
ATOM 3350 C C . THR B 1 171 ? -11.836 26.422 3.529 1 98.75 171 THR B C 1
ATOM 3352 O O . THR B 1 171 ? -10.641 26.141 3.584 1 98.75 171 THR B O 1
ATOM 3355 N N . VAL B 1 172 ? -12.711 25.75 2.834 1 98.81 172 VAL B N 1
ATOM 3356 C CA . VAL B 1 172 ? -12.328 24.641 1.963 1 98.81 172 VAL B CA 1
ATOM 3357 C C . VAL B 1 172 ? -12.016 25.172 0.564 1 98.81 172 VAL B C 1
ATOM 3359 O O . VAL B 1 172 ? -12.883 25.75 -0.097 1 98.81 172 VAL B O 1
ATOM 3362 N N . PHE B 1 173 ? -10.805 24.969 0.141 1 98.75 173 PHE B N 1
ATOM 3363 C CA . PHE B 1 173 ? -10.336 25.5 -1.138 1 98.75 173 PHE B CA 1
ATOM 3364 C C . PHE B 1 173 ? -10.656 24.531 -2.27 1 98.75 173 PHE B C 1
ATOM 3366 O O . PHE B 1 173 ? -10.914 24.953 -3.398 1 98.75 173 PHE B O 1
ATOM 3373 N N . SER B 1 174 ? -10.57 23.297 -2.002 1 98.5 174 SER B N 1
ATOM 3374 C CA . SER B 1 174 ? -10.844 22.266 -2.994 1 98.5 174 SER B CA 1
ATOM 3375 C C . SER B 1 174 ? -11.352 20.984 -2.336 1 98.5 174 SER B C 1
ATOM 3377 O O . SER B 1 174 ? -10.914 20.625 -1.237 1 98.5 174 SER B O 1
ATOM 3379 N N . CYS B 1 175 ? -12.281 20.359 -2.926 1 98.44 175 CYS B N 1
ATOM 3380 C CA . CYS B 1 175 ? -12.859 19.078 -2.52 1 98.44 175 CYS B CA 1
ATOM 3381 C C . CYS B 1 175 ? -13.305 18.266 -3.73 1 98.44 175 CYS B C 1
ATOM 3383 O O . CYS B 1 175 ? -14.234 18.672 -4.438 1 98.44 175 CYS B O 1
ATOM 3385 N N . ARG B 1 176 ? -12.664 17.172 -3.961 1 98.25 176 ARG B N 1
ATOM 3386 C CA . ARG B 1 176 ? -12.969 16.453 -5.195 1 98.25 176 ARG B CA 1
ATOM 3387 C C . ARG B 1 176 ? -12.844 14.945 -5.008 1 98.25 176 ARG B C 1
ATOM 3389 O O . ARG B 1 176 ? -12.164 14.484 -4.086 1 98.25 176 ARG B O 1
ATOM 3396 N N . LEU B 1 177 ? -13.461 14.219 -5.871 1 98.69 177 LEU B N 1
ATOM 3397 C CA . LEU B 1 177 ? -13.367 12.766 -5.953 1 98.69 177 LEU B CA 1
ATOM 3398 C C . LEU B 1 177 ? -12.711 12.336 -7.262 1 98.69 177 LEU B C 1
ATOM 3400 O O . LEU B 1 177 ? -13 12.898 -8.32 1 98.69 177 LEU B O 1
ATOM 3404 N N . GLU B 1 178 ? -11.805 11.414 -7.164 1 98.31 178 GLU B N 1
ATOM 3405 C CA . GLU B 1 178 ? -11.102 10.867 -8.32 1 98.31 178 GLU B CA 1
ATOM 3406 C C . GLU B 1 178 ? -11.18 9.344 -8.352 1 98.31 178 GLU B C 1
ATOM 3408 O O . GLU B 1 178 ? -10.875 8.688 -7.352 1 98.31 178 GLU B O 1
ATOM 3413 N N . GLU B 1 179 ? -11.641 8.867 -9.5 1 97.62 179 GLU B N 1
ATOM 3414 C CA . GLU B 1 179 ? -11.672 7.418 -9.672 1 97.62 179 GLU B CA 1
ATOM 3415 C C . GLU B 1 179 ? -10.406 6.922 -10.367 1 97.62 179 GLU B C 1
ATOM 3417 O O . GLU B 1 179 ? -9.938 7.539 -11.328 1 97.62 179 GLU B O 1
ATOM 3422 N N . ALA B 1 180 ? -9.828 5.836 -9.883 1 95.75 180 ALA B N 1
ATOM 3423 C CA . ALA B 1 180 ? -8.703 5.129 -10.5 1 95.75 180 ALA B CA 1
ATOM 3424 C C . ALA B 1 180 ? -8.836 3.621 -10.297 1 95.75 180 ALA B C 1
ATOM 3426 O O . ALA B 1 180 ? -8.359 3.078 -9.297 1 95.75 180 ALA B O 1
ATOM 3427 N N . GLY B 1 181 ? -9.352 2.959 -11.336 1 93.56 181 GLY B N 1
ATOM 3428 C CA . GLY B 1 181 ? -9.625 1.543 -11.156 1 93.56 181 GLY B CA 1
ATOM 3429 C C . GLY B 1 181 ? -10.547 1.263 -9.984 1 93.56 181 GLY B C 1
ATOM 3430 O O . GLY B 1 181 ? -11.633 1.837 -9.883 1 93.56 181 GLY B O 1
ATOM 3431 N N . PRO B 1 182 ? -10.094 0.39 -9.109 1 95.5 182 PRO B N 1
ATOM 3432 C CA . PRO B 1 182 ? -10.922 0.067 -7.945 1 95.5 182 PRO B CA 1
ATOM 3433 C C . PRO B 1 182 ? -10.844 1.125 -6.848 1 95.5 182 PRO B C 1
ATOM 3435 O O . PRO B 1 182 ? -11.531 1.016 -5.828 1 95.5 182 PRO B O 1
ATOM 3438 N N . PHE B 1 183 ? -10.102 2.121 -7.09 1 97.81 183 PHE B N 1
ATOM 3439 C CA . PHE B 1 183 ? -9.898 3.117 -6.047 1 97.81 183 PHE B CA 1
ATOM 3440 C C . PHE B 1 183 ? -10.758 4.348 -6.293 1 97.81 183 PHE B C 1
ATOM 3442 O O . PHE B 1 183 ? -10.977 4.738 -7.441 1 97.81 183 PHE B O 1
ATOM 3449 N N . LEU B 1 184 ? -11.305 4.855 -5.254 1 98.56 184 LEU B N 1
ATOM 3450 C CA . LEU B 1 184 ? -11.93 6.172 -5.199 1 98.56 184 LEU B CA 1
ATOM 3451 C C . LEU B 1 184 ? -11.219 7.066 -4.188 1 98.56 184 LEU B C 1
ATOM 3453 O O . LEU B 1 184 ? -11.172 6.75 -2.996 1 98.56 184 LEU B O 1
ATOM 3457 N N . TYR B 1 185 ? -10.648 8.094 -4.668 1 98.69 185 TYR B N 1
ATOM 3458 C CA . TYR B 1 185 ? -9.922 9.031 -3.82 1 98.69 185 TYR B CA 1
ATOM 3459 C C . TYR B 1 185 ? -10.773 10.25 -3.502 1 98.69 185 TYR B C 1
ATOM 3461 O O . TYR B 1 185 ? -11.32 10.883 -4.406 1 98.69 185 TYR B O 1
ATOM 3469 N N . PHE B 1 186 ? -10.922 10.555 -2.227 1 98.81 186 PHE B N 1
ATOM 3470 C CA . PHE B 1 186 ? -11.516 11.805 -1.757 1 98.81 186 PHE B CA 1
ATOM 3471 C C . PHE B 1 186 ? -10.43 12.781 -1.32 1 98.81 186 PHE B C 1
ATOM 3473 O O . PHE B 1 186 ? -9.719 12.539 -0.342 1 98.81 186 PHE B O 1
ATOM 3480 N N . TRP B 1 187 ? -10.289 13.883 -2.072 1 98.81 187 TRP B N 1
ATOM 3481 C CA . TRP B 1 187 ? -9.305 14.922 -1.788 1 98.81 187 TRP B CA 1
ATOM 3482 C C . TRP B 1 187 ? -9.969 16.141 -1.164 1 98.81 187 TRP B C 1
ATOM 3484 O O . TRP B 1 187 ? -11.016 16.594 -1.627 1 98.81 187 TRP B O 1
ATOM 3494 N N . ILE B 1 188 ? -9.289 16.703 -0.178 1 98.88 188 ILE B N 1
ATOM 3495 C CA . ILE B 1 188 ? -9.797 17.953 0.391 1 98.88 188 ILE B CA 1
ATOM 3496 C C . ILE B 1 188 ? -8.633 18.828 0.836 1 98.88 188 ILE B C 1
ATOM 3498 O O . ILE B 1 188 ? -7.664 18.344 1.417 1 98.88 188 ILE B O 1
ATOM 3502 N N . GLU B 1 189 ? -8.68 20.031 0.444 1 98.81 189 GLU B N 1
ATOM 3503 C CA . GLU B 1 189 ? -7.73 21.062 0.862 1 98.81 189 GLU B CA 1
ATOM 3504 C C . GLU B 1 189 ? -8.438 22.219 1.577 1 98.81 189 GLU B C 1
ATOM 3506 O O . GLU B 1 189 ? -9.414 22.766 1.062 1 98.81 189 GLU B O 1
ATOM 3511 N N . ALA B 1 190 ? -7.996 22.578 2.719 1 98.75 190 ALA B N 1
ATOM 3512 C CA . ALA B 1 190 ? -8.594 23.656 3.49 1 98.75 190 ALA B CA 1
ATOM 3513 C C . ALA B 1 190 ? -7.551 24.375 4.34 1 98.75 190 ALA B C 1
ATOM 3515 O O . ALA B 1 190 ? -6.41 23.922 4.445 1 98.75 190 ALA B O 1
ATOM 3516 N N . ASP B 1 191 ? -7.945 25.484 4.949 1 98 191 ASP B N 1
ATOM 3517 C CA . ASP B 1 191 ? -7.051 26.266 5.801 1 98 191 ASP B CA 1
ATOM 3518 C C . ASP B 1 191 ? -6.824 25.562 7.141 1 98 191 ASP B C 1
ATOM 3520 O O . ASP B 1 191 ? -5.941 25.953 7.906 1 98 191 ASP B O 1
ATOM 3524 N N . GLY B 1 192 ? -7.57 24.625 7.391 1 96.88 192 GLY B N 1
ATOM 3525 C CA . GLY B 1 192 ? -7.508 23.828 8.602 1 96.88 192 GLY B CA 1
ATOM 3526 C C . GLY B 1 192 ? -8.664 22.859 8.734 1 96.88 192 GLY B C 1
ATOM 3527 O O . GLY B 1 192 ? -9.617 22.906 7.961 1 96.88 192 GLY B O 1
ATOM 3528 N N . PHE B 1 193 ? -8.539 22.016 9.641 1 97.38 193 PHE B N 1
ATOM 3529 C CA . PHE B 1 193 ? -9.586 21.031 9.859 1 97.38 193 PHE B CA 1
ATOM 3530 C C . PHE B 1 193 ? -9.875 20.859 11.344 1 97.38 193 PHE B C 1
ATOM 3532 O O . PHE B 1 193 ? -8.969 20.953 12.172 1 97.38 193 PHE B O 1
ATOM 3539 N N . LEU B 1 194 ? -11.094 20.625 11.625 1 96.75 194 LEU B N 1
ATOM 3540 C CA . LEU B 1 194 ? -11.516 20.297 12.984 1 96.75 194 LEU B CA 1
ATOM 3541 C C . LEU B 1 194 ? -11.234 18.828 13.297 1 96.75 194 LEU B C 1
ATOM 3543 O O . LEU B 1 194 ? -10.828 18.078 12.414 1 96.75 194 LEU B O 1
ATOM 3547 N N . TYR B 1 195 ? -11.398 18.5 14.648 1 95.88 195 TYR B N 1
ATOM 3548 C CA . TYR B 1 195 ? -11.156 17.141 15.109 1 95.88 195 TYR B CA 1
ATOM 3549 C C . TYR B 1 195 ? -12.008 16.141 14.328 1 95.88 195 TYR B C 1
ATOM 3551 O O . TYR B 1 195 ? -13.242 16.219 14.367 1 95.88 195 TYR B O 1
ATOM 3559 N N . GLN B 1 196 ? -11.383 15.219 13.562 1 97.62 196 GLN B N 1
ATOM 3560 C CA . GLN B 1 196 ? -11.953 14.117 12.805 1 97.62 196 GLN B CA 1
ATOM 3561 C C . GLN B 1 196 ? -12.844 14.625 11.68 1 97.62 196 GLN B C 1
ATOM 3563 O O . GLN B 1 196 ? -13.695 13.891 11.172 1 97.62 196 GLN B O 1
ATOM 3568 N N . MET B 1 197 ? -12.695 15.883 11.328 1 98.19 197 MET B N 1
ATOM 3569 C CA . MET B 1 197 ? -13.547 16.531 10.336 1 98.19 197 MET B CA 1
ATOM 3570 C C . MET B 1 197 ? -13.523 15.773 9.016 1 98.19 197 MET B C 1
ATOM 3572 O O . MET B 1 197 ? -14.578 15.445 8.469 1 98.19 197 MET B O 1
ATOM 3576 N N . VAL B 1 198 ? -12.328 15.445 8.492 1 98.81 198 VAL B N 1
ATOM 3577 C CA . VAL B 1 198 ? -12.195 14.797 7.191 1 98.81 198 VAL B CA 1
ATOM 3578 C C . VAL B 1 198 ? -12.844 13.414 7.238 1 98.81 198 VAL B C 1
ATOM 3580 O O . VAL B 1 198 ? -13.5 13 6.281 1 98.81 198 VAL B O 1
ATOM 3583 N N . ARG B 1 199 ? -12.695 12.734 8.32 1 98.81 199 ARG B N 1
ATOM 3584 C CA . ARG B 1 199 ? -13.258 11.391 8.461 1 98.81 199 ARG B CA 1
ATOM 3585 C C . ARG B 1 199 ? -14.773 11.438 8.547 1 98.81 199 ARG B C 1
ATOM 3587 O O . ARG B 1 199 ? -15.461 10.547 8.047 1 98.81 199 ARG B O 1
ATOM 3594 N N . VAL B 1 200 ? -15.297 12.461 9.211 1 98.69 200 VAL B N 1
ATOM 3595 C CA . VAL B 1 200 ? -16.734 12.656 9.242 1 98.69 200 VAL B CA 1
ATOM 3596 C C . VAL B 1 200 ? -17.25 12.93 7.828 1 98.69 200 VAL B C 1
ATOM 3598 O O . VAL B 1 200 ? -18.266 12.359 7.402 1 98.69 200 VAL B O 1
ATOM 3601 N N . ILE B 1 201 ? -16.547 13.773 7.121 1 98.88 201 ILE B N 1
ATOM 3602 C CA . ILE B 1 201 ? -16.922 14.086 5.746 1 98.88 201 ILE B CA 1
ATOM 3603 C C . ILE B 1 201 ? -16.891 12.812 4.902 1 98.88 201 ILE B C 1
ATOM 3605 O O . ILE B 1 201 ? -17.844 12.508 4.188 1 98.88 201 ILE B O 1
ATOM 3609 N N . ALA B 1 202 ? -15.812 12.07 5.004 1 98.88 202 ALA B N 1
ATOM 3610 C CA . ALA B 1 202 ? -15.656 10.836 4.234 1 98.88 202 ALA B CA 1
ATOM 3611 C C . ALA B 1 202 ? -16.781 9.852 4.539 1 98.88 202 ALA B C 1
ATOM 3613 O O . ALA B 1 202 ? -17.359 9.258 3.629 1 98.88 202 ALA B O 1
ATOM 3614 N N . GLY B 1 203 ? -17.047 9.664 5.832 1 98.81 203 GLY B N 1
ATOM 3615 C CA . GLY B 1 203 ? -18.141 8.781 6.215 1 98.81 203 GLY B CA 1
ATOM 3616 C C . GLY B 1 203 ? -19.484 9.234 5.695 1 98.81 203 GLY B C 1
ATOM 3617 O O . GLY B 1 203 ? -20.328 8.414 5.324 1 98.81 203 GLY B O 1
ATOM 3618 N N . THR B 1 204 ? -19.719 10.516 5.688 1 98.88 204 THR B N 1
ATOM 3619 C CA . THR B 1 204 ? -20.969 11.078 5.184 1 98.88 204 THR B CA 1
ATOM 3620 C C . THR B 1 204 ? -21.078 10.875 3.676 1 98.88 204 THR B C 1
ATOM 3622 O O . THR B 1 204 ? -22.141 10.461 3.18 1 98.88 204 THR B O 1
ATOM 3625 N N . LEU B 1 205 ? -20.016 11.188 2.967 1 98.88 205 LEU B N 1
ATOM 3626 C CA . LEU B 1 205 ? -20 10.961 1.525 1 98.88 205 LEU B CA 1
ATOM 3627 C C . LEU B 1 205 ? -20.297 9.508 1.194 1 98.88 205 LEU B C 1
ATOM 3629 O O . LEU B 1 205 ? -21.016 9.219 0.225 1 98.88 205 LEU B O 1
ATOM 3633 N N . LEU B 1 206 ? -19.766 8.617 1.974 1 98.75 206 LEU B N 1
ATOM 3634 C CA . LEU B 1 206 ? -20.016 7.191 1.773 1 98.75 206 LEU B CA 1
ATOM 3635 C C . LEU B 1 206 ? -21.5 6.883 1.888 1 98.75 206 LEU B C 1
ATOM 3637 O O . LEU B 1 206 ? -22.062 6.188 1.037 1 98.75 206 LEU B O 1
ATOM 3641 N N . GLU B 1 207 ? -22.172 7.426 2.922 1 98.69 207 GLU B N 1
ATOM 3642 C CA . GLU B 1 207 ? -23.609 7.203 3.104 1 98.69 207 GLU B CA 1
ATOM 3643 C C . GLU B 1 207 ? -24.406 7.801 1.95 1 98.69 207 GLU B C 1
ATOM 3645 O O . GLU B 1 207 ? -25.422 7.246 1.548 1 98.69 207 GLU B O 1
ATOM 3650 N N . ILE B 1 208 ? -23.938 8.891 1.463 1 98.88 208 ILE B N 1
ATOM 3651 C CA . ILE B 1 208 ? -24.578 9.516 0.311 1 98.88 208 ILE B CA 1
ATOM 3652 C C . ILE B 1 208 ? -24.406 8.625 -0.918 1 98.88 208 ILE B C 1
ATOM 3654 O O . ILE B 1 208 ? -25.359 8.367 -1.651 1 98.88 208 ILE B O 1
ATOM 3658 N N . GLY B 1 209 ? -23.203 8.203 -1.169 1 98.75 209 GLY B N 1
ATOM 3659 C CA . GLY B 1 209 ? -22.953 7.297 -2.275 1 98.75 209 GLY B CA 1
ATOM 3660 C C . GLY B 1 209 ? -23.781 6.031 -2.207 1 98.75 209 GLY B C 1
ATOM 3661 O O . GLY B 1 209 ? -24.156 5.469 -3.24 1 98.75 209 GLY B O 1
ATOM 3662 N N . ARG B 1 210 ? -24.109 5.578 -0.999 1 98.25 210 ARG B N 1
ATOM 3663 C CA . ARG B 1 210 ? -24.906 4.371 -0.767 1 98.25 210 ARG B CA 1
ATOM 3664 C C . ARG B 1 210 ? -26.391 4.645 -0.947 1 98.25 210 ARG B C 1
ATOM 3666 O O . ARG B 1 210 ? -27.203 3.721 -0.924 1 98.25 210 ARG B O 1
ATOM 3673 N N . GLY B 1 211 ? -26.75 5.898 -1.041 1 98.12 211 GLY B N 1
ATOM 3674 C CA . GLY B 1 211 ? -28.141 6.293 -1.211 1 98.12 211 GLY B CA 1
ATOM 3675 C C . GLY B 1 211 ? -28.891 6.422 0.102 1 98.12 211 GLY B C 1
ATOM 3676 O O . GLY B 1 211 ? -30.109 6.547 0.113 1 98.12 211 GLY B O 1
ATOM 3677 N N . LYS B 1 212 ? -28.172 6.391 1.168 1 98.19 212 LYS B N 1
ATOM 3678 C CA . LYS B 1 212 ? -28.797 6.469 2.484 1 98.19 212 LYS B CA 1
ATOM 3679 C C . LYS B 1 212 ? -29.047 7.918 2.891 1 98.19 212 LYS B C 1
ATOM 3681 O O . LYS B 1 212 ? -29.906 8.195 3.732 1 98.19 212 LYS B O 1
ATOM 3686 N N . LEU B 1 213 ? -28.266 8.812 2.373 1 98.56 213 LEU B N 1
ATOM 3687 C CA . LEU B 1 213 ? -28.406 10.242 2.594 1 98.56 213 LEU B CA 1
ATOM 3688 C C . LEU B 1 213 ? -28.484 10.992 1.27 1 98.56 213 LEU B C 1
ATOM 3690 O O . LEU B 1 213 ? -27.938 10.539 0.261 1 98.56 213 LEU B O 1
ATOM 3694 N N . GLU B 1 214 ? -29.172 12.086 1.31 1 98.56 214 GLU B N 1
ATOM 3695 C CA . GLU B 1 214 ? -29.172 12.977 0.156 1 98.56 214 GLU B CA 1
ATOM 3696 C C . GLU B 1 214 ? -27.984 13.938 0.194 1 98.56 214 GLU B C 1
ATOM 3698 O O . GLU B 1 214 ? -27.578 14.375 1.268 1 98.56 214 GLU B O 1
ATOM 3703 N N . PRO B 1 215 ? -27.438 14.305 -1.003 1 98.69 215 PRO B N 1
ATOM 3704 C CA . PRO B 1 215 ? -26.328 15.266 -1.028 1 98.69 215 PRO B CA 1
ATOM 3705 C C . PRO B 1 215 ? -26.641 16.547 -0.261 1 98.69 215 PRO B C 1
ATOM 3707 O O . PRO B 1 215 ? -25.75 17.141 0.354 1 98.69 215 PRO B O 1
ATOM 3710 N N . SER B 1 216 ? -27.906 16.969 -0.211 1 98.5 216 SER B N 1
ATOM 3711 C CA . SER B 1 216 ? -28.328 18.234 0.393 1 98.5 216 SER B CA 1
ATOM 3712 C C . SER B 1 216 ? -28.125 18.219 1.904 1 98.5 216 SER B C 1
ATOM 3714 O O . SER B 1 216 ? -28.188 19.266 2.555 1 98.5 216 SER B O 1
ATOM 3716 N N . VAL B 1 217 ? -27.844 17.031 2.422 1 98.56 217 VAL B N 1
ATOM 3717 C CA . VAL B 1 217 ? -27.609 16.922 3.857 1 98.56 217 VAL B CA 1
ATOM 3718 C C . VAL B 1 217 ? -26.375 17.766 4.238 1 98.56 217 VAL B C 1
ATOM 3720 O O . VAL B 1 217 ? -26.297 18.281 5.352 1 98.56 217 VAL B O 1
ATOM 3723 N N . ILE B 1 218 ? -25.453 17.875 3.287 1 98.75 218 ILE B N 1
ATOM 3724 C CA . ILE B 1 218 ? -24.25 18.672 3.518 1 98.75 218 ILE B CA 1
ATOM 3725 C C . ILE B 1 218 ? -24.656 20.125 3.779 1 98.75 218 ILE B C 1
ATOM 3727 O O . ILE B 1 218 ? -24.188 20.734 4.754 1 98.75 218 ILE B O 1
ATOM 3731 N N . LEU B 1 219 ? -25.5 20.688 2.975 1 98.56 219 LEU B N 1
ATOM 3732 C CA . LEU B 1 219 ? -25.969 22.062 3.121 1 98.56 219 LEU B CA 1
ATOM 3733 C C . LEU B 1 219 ? -26.719 22.234 4.438 1 98.56 219 LEU B C 1
ATOM 3735 O O . LEU B 1 219 ? -26.516 23.219 5.148 1 98.56 219 LEU B O 1
ATOM 3739 N N . ALA B 1 220 ? -27.547 21.281 4.711 1 98.62 220 ALA B N 1
ATOM 3740 C CA . ALA B 1 220 ? -28.312 21.328 5.957 1 98.62 220 ALA B CA 1
ATOM 3741 C C . ALA B 1 220 ? -27.375 21.328 7.168 1 98.62 220 ALA B C 1
ATOM 3743 O O . ALA B 1 220 ? -27.594 22.078 8.125 1 98.62 220 ALA B O 1
ATOM 3744 N N . ALA B 1 221 ? -26.422 20.453 7.141 1 98.5 221 ALA B N 1
ATOM 3745 C CA . ALA B 1 221 ? -25.484 20.359 8.25 1 98.5 221 ALA B CA 1
ATOM 3746 C C . ALA B 1 221 ? -24.688 21.641 8.414 1 98.5 221 ALA B C 1
ATOM 3748 O O . ALA B 1 221 ? -24.438 22.078 9.539 1 98.5 221 ALA B O 1
ATOM 3749 N N . LEU B 1 222 ? -24.25 22.25 7.309 1 98.12 222 LEU B N 1
ATOM 3750 C CA . LEU B 1 222 ? -23.516 23.5 7.355 1 98.12 222 LEU B CA 1
ATOM 3751 C C . LEU B 1 222 ? -24.375 24.625 7.945 1 98.12 222 LEU B C 1
ATOM 3753 O O . LEU B 1 222 ? -23.859 25.484 8.656 1 98.12 222 LEU B O 1
ATOM 3757 N N . GLU B 1 223 ? -25.609 24.578 7.711 1 97.75 223 GLU B N 1
ATOM 3758 C CA . GLU B 1 223 ? -26.547 25.609 8.18 1 97.75 223 GLU B CA 1
ATOM 3759 C C . GLU B 1 223 ? -26.922 25.375 9.641 1 97.75 223 GLU B C 1
ATOM 3761 O O . GLU B 1 223 ? -26.859 26.297 10.453 1 97.75 223 GLU B O 1
ATOM 3766 N N . LYS B 1 224 ? -27.25 24.141 10 1 97.5 224 LYS B N 1
ATOM 3767 C CA . LYS B 1 224 ? -27.844 23.844 11.297 1 97.5 224 LYS B CA 1
ATOM 3768 C C . LYS B 1 224 ? -26.766 23.531 12.336 1 97.5 224 LYS B C 1
ATOM 3770 O O . LYS B 1 224 ? -27 23.625 13.539 1 97.5 224 LYS B O 1
ATOM 3775 N N . GLY B 1 225 ? -25.641 23.031 11.875 1 96.5 225 GLY B N 1
ATOM 3776 C CA . GLY B 1 225 ? -24.562 22.688 12.773 1 96.5 225 GLY B CA 1
ATOM 3777 C C . GLY B 1 225 ? -24.828 21.438 13.602 1 96.5 225 GLY B C 1
ATOM 3778 O O . GLY B 1 225 ? -24.359 21.328 14.727 1 96.5 225 GLY B O 1
ATOM 3779 N N . GLU B 1 226 ? -25.641 20.516 13.062 1 96.19 226 GLU B N 1
ATOM 3780 C CA . GLU B 1 226 ? -26.047 19.328 13.789 1 96.19 226 GLU B CA 1
ATOM 3781 C C . GLU B 1 226 ? -25.297 18.094 13.297 1 96.19 226 GLU B C 1
ATOM 3783 O O . GLU B 1 226 ? -25.516 17.625 12.172 1 96.19 226 GLU B O 1
ATOM 3788 N N . ARG B 1 227 ? -24.516 17.484 14.164 1 96.44 227 ARG B N 1
ATOM 3789 C CA . ARG B 1 227 ? -23.656 16.344 13.836 1 96.44 227 ARG B CA 1
ATOM 3790 C C . ARG B 1 227 ? -24.5 15.133 13.445 1 96.44 227 ARG B C 1
ATOM 3792 O O . ARG B 1 227 ? -24.094 14.344 12.578 1 96.44 227 ARG B O 1
ATOM 3799 N N . GLN B 1 228 ? -25.703 14.961 13.945 1 96.44 228 GLN B N 1
ATOM 3800 C CA . GLN B 1 228 ? -26.531 13.773 13.766 1 96.44 228 GLN B CA 1
ATOM 3801 C C . GLN B 1 228 ? -27.062 13.688 12.336 1 96.44 228 GLN B C 1
ATOM 3803 O O . GLN B 1 228 ? -27.578 12.648 11.922 1 96.44 228 GLN B O 1
ATOM 3808 N N . LEU B 1 229 ? -26.953 14.789 11.609 1 97.5 229 LEU B N 1
ATOM 3809 C CA . LEU B 1 229 ? -27.406 14.797 10.219 1 97.5 229 LEU B CA 1
ATOM 3810 C C . LEU B 1 229 ? -26.422 14.047 9.328 1 97.5 229 LEU B C 1
ATOM 3812 O O . LEU B 1 229 ? -26.766 13.664 8.203 1 97.5 229 LEU B O 1
ATOM 3816 N N . LEU B 1 230 ? -25.234 13.914 9.812 1 98.25 230 LEU B N 1
ATOM 3817 C CA . LEU B 1 230 ? -24.156 13.398 8.984 1 98.25 230 LEU B CA 1
ATOM 3818 C C . LEU B 1 230 ? -23.906 11.922 9.273 1 98.25 230 LEU B C 1
ATOM 3820 O O . LEU B 1 230 ? -24.516 11.352 10.18 1 98.25 230 LEU B O 1
ATOM 3824 N N . GLY B 1 231 ? -23.109 11.32 8.43 1 97.81 231 GLY B N 1
ATOM 3825 C CA . GLY B 1 231 ? -22.766 9.914 8.555 1 97.81 231 GLY B CA 1
ATOM 3826 C C . GLY B 1 231 ? -21.75 9.641 9.641 1 97.81 231 GLY B C 1
ATOM 3827 O O . GLY B 1 231 ? -21.281 10.57 10.312 1 97.81 231 GLY B O 1
ATOM 3828 N N . PRO B 1 232 ? -21.469 8.359 9.867 1 98.12 232 PRO B N 1
ATOM 3829 C CA . PRO B 1 232 ? -20.484 7.98 10.875 1 98.12 232 PRO B CA 1
ATOM 3830 C C . PRO B 1 232 ? -19.078 8.469 10.531 1 98.12 232 PRO B C 1
ATOM 3832 O O . PRO B 1 232 ? -18.812 8.828 9.383 1 98.12 232 PRO B O 1
ATOM 3835 N N . THR B 1 233 ? -18.203 8.555 11.523 1 98.38 233 THR B N 1
ATOM 3836 C CA . THR B 1 233 ? -16.781 8.859 11.305 1 98.38 233 THR B CA 1
ATOM 3837 C C . THR B 1 233 ? -16.078 7.703 10.617 1 98.38 233 THR B C 1
ATOM 3839 O O . THR B 1 233 ? -16.047 6.586 11.133 1 98.38 233 THR B O 1
ATOM 3842 N N . ALA B 1 234 ? -15.562 7.934 9.453 1 98.75 234 ALA B N 1
ATOM 3843 C CA . ALA B 1 234 ? -14.898 6.875 8.695 1 98.75 234 ALA B CA 1
ATOM 3844 C C . ALA B 1 234 ? -13.648 6.391 9.414 1 98.75 234 ALA B C 1
ATOM 3846 O O . ALA B 1 234 ? -13.008 7.148 10.148 1 98.75 234 ALA B O 1
ATOM 3847 N N . PRO B 1 235 ? -13.281 5.105 9.219 1 98.69 235 PRO B N 1
ATOM 3848 C CA . PRO B 1 235 ? -12.062 4.566 9.828 1 98.69 235 PRO B CA 1
ATOM 3849 C C . PRO B 1 235 ? -10.812 5.359 9.469 1 98.69 235 PRO B C 1
ATOM 3851 O O . PRO B 1 235 ? -10.75 5.961 8.391 1 98.69 235 PRO B O 1
ATOM 3854 N N . PRO B 1 236 ? -9.812 5.344 10.328 1 98.75 236 PRO B N 1
ATOM 3855 C CA . PRO B 1 236 ? -8.672 6.242 10.156 1 98.75 236 PRO B CA 1
ATOM 3856 C C . PRO B 1 236 ? -7.703 5.762 9.07 1 98.75 236 PRO B C 1
ATOM 3858 O O . PRO B 1 236 ? -6.992 6.57 8.469 1 98.75 236 PRO B O 1
ATOM 3861 N N . HIS B 1 237 ? -7.652 4.449 8.812 1 98.62 237 HIS B N 1
ATOM 3862 C CA . HIS B 1 237 ? -6.582 3.891 7.996 1 98.62 237 HIS B CA 1
ATOM 3863 C C . HIS B 1 237 ? -6.695 4.352 6.547 1 98.62 237 HIS B C 1
ATOM 3865 O O . HIS B 1 237 ? -5.738 4.238 5.777 1 98.62 237 HIS B O 1
ATOM 3871 N N . GLY B 1 238 ? -7.832 4.832 6.129 1 98.69 238 GLY B N 1
ATOM 3872 C CA . GLY B 1 238 ? -7.984 5.355 4.781 1 98.69 238 GLY B CA 1
ATOM 3873 C C . GLY B 1 238 ? -7.516 6.793 4.645 1 98.69 238 GLY B C 1
ATOM 3874 O O . GLY B 1 238 ? -7.418 7.316 3.533 1 98.69 238 GLY B O 1
ATOM 3875 N N . LEU B 1 239 ? -7.219 7.465 5.711 1 98.88 239 LEU B N 1
ATOM 3876 C CA . LEU B 1 239 ? -6.918 8.891 5.707 1 98.88 239 LEU B CA 1
ATOM 3877 C C . LEU B 1 239 ? -5.414 9.133 5.727 1 98.88 239 LEU B C 1
ATOM 3879 O O . LEU B 1 239 ? -4.684 8.469 6.469 1 98.88 239 LEU B O 1
ATOM 3883 N N . CYS B 1 240 ? -4.977 10.086 4.914 1 98.81 240 CYS B N 1
ATOM 3884 C CA . CYS B 1 240 ? -3.568 10.453 4.832 1 98.81 240 CYS B CA 1
ATOM 3885 C C . CYS B 1 240 ? -3.406 11.961 4.703 1 98.81 240 CYS B C 1
ATOM 3887 O O . CYS B 1 240 ? -4.043 12.594 3.857 1 98.81 240 CYS B O 1
ATOM 3889 N N . LEU B 1 241 ? -2.645 12.578 5.59 1 98.62 241 LEU B N 1
ATOM 3890 C CA . LEU B 1 241 ? -2.182 13.945 5.391 1 98.62 241 LEU B CA 1
ATOM 3891 C C . LEU B 1 241 ? -1.111 14.008 4.305 1 98.62 241 LEU B C 1
ATOM 3893 O O . LEU B 1 241 ? 0.025 13.586 4.523 1 98.62 241 LEU B O 1
ATOM 3897 N N . VAL B 1 242 ? -1.421 14.625 3.205 1 97.81 242 VAL B N 1
ATOM 3898 C CA . VAL B 1 242 ? -0.569 14.5 2.025 1 97.81 242 VAL B CA 1
ATOM 3899 C C . VAL B 1 242 ? 0.405 15.68 1.969 1 97.81 242 VAL B C 1
ATOM 3901 O O . VAL B 1 242 ? 1.56 15.516 1.567 1 97.81 242 VAL B O 1
ATOM 3904 N N . GLN B 1 243 ? -0.144 16.812 2.398 1 96.94 243 GLN B N 1
ATOM 3905 C CA . GLN B 1 243 ? 0.678 18 2.217 1 96.94 243 GLN B CA 1
ATOM 3906 C C . GLN B 1 243 ? 0.238 19.125 3.156 1 96.94 243 GLN B C 1
ATOM 3908 O O . GLN B 1 243 ? -0.952 19.266 3.443 1 96.94 243 GLN B O 1
ATOM 3913 N N . VAL B 1 244 ? 1.158 19.844 3.631 1 97.5 244 VAL B N 1
ATOM 3914 C CA . VAL B 1 244 ? 0.948 21.125 4.312 1 97.5 244 VAL B CA 1
ATOM 3915 C C . VAL B 1 244 ? 1.608 22.25 3.52 1 97.5 244 VAL B C 1
ATOM 3917 O O . VAL B 1 244 ? 2.785 22.156 3.16 1 97.5 244 VAL B O 1
ATOM 3920 N N . LYS B 1 245 ? 0.836 23.234 3.266 1 96.69 245 LYS B N 1
ATOM 3921 C CA . LYS B 1 245 ? 1.342 24.312 2.42 1 96.69 245 LYS B CA 1
ATOM 3922 C C . LYS B 1 245 ? 1.563 25.594 3.227 1 96.69 245 LYS B C 1
ATOM 3924 O O . LYS B 1 245 ? 0.769 25.922 4.109 1 96.69 245 LYS B O 1
ATOM 3929 N N . TYR B 1 246 ? 2.557 26.328 2.865 1 96.81 246 TYR B N 1
ATOM 3930 C CA . TYR B 1 246 ? 2.939 27.594 3.482 1 96.81 246 TYR B CA 1
ATOM 3931 C C . TYR B 1 246 ? 3.08 28.688 2.434 1 96.81 246 TYR B C 1
ATOM 3933 O O . TYR B 1 246 ? 3.223 28.406 1.242 1 96.81 246 TYR B O 1
ATOM 3941 N N . PRO B 1 247 ? 3.004 29.938 2.924 1 94.81 247 PRO B N 1
ATOM 3942 C CA . PRO B 1 247 ? 3.219 31 1.935 1 94.81 247 PRO B CA 1
ATOM 3943 C C . PRO B 1 247 ? 4.516 30.812 1.146 1 94.81 247 PRO B C 1
ATOM 3945 O O . PRO B 1 247 ? 4.512 30.922 -0.083 1 94.81 247 PRO B O 1
ATOM 3948 N N . GLN B 1 248 ? 5.535 30.5 1.836 1 91.56 248 GLN B N 1
ATOM 3949 C CA . GLN B 1 248 ? 6.809 30.062 1.263 1 91.56 248 GLN B CA 1
ATOM 3950 C C . GLN B 1 248 ? 7.203 28.688 1.767 1 91.56 248 GLN B C 1
ATOM 3952 O O . GLN B 1 248 ? 7.461 28.5 2.957 1 91.56 248 GLN B O 1
ATOM 3957 N N . ASP B 1 249 ? 7.238 27.75 0.852 1 92.12 249 ASP B N 1
ATOM 3958 C CA . ASP B 1 249 ? 7.605 26.391 1.251 1 92.12 249 ASP B CA 1
ATOM 3959 C C . ASP B 1 249 ? 9.008 26.359 1.853 1 92.12 249 ASP B C 1
ATOM 3961 O O . ASP B 1 249 ? 9.977 26.766 1.204 1 92.12 249 ASP B O 1
ATOM 3965 N N . PRO B 1 250 ? 9.078 25.891 2.996 1 93.12 250 PRO B N 1
ATOM 3966 C CA . PRO B 1 250 ? 10.398 25.906 3.635 1 93.12 250 PRO B CA 1
ATOM 3967 C C . PRO B 1 250 ? 11.375 24.922 2.996 1 93.12 250 PRO B C 1
ATOM 3969 O O . PRO B 1 250 ? 12.594 25.062 3.154 1 93.12 250 PRO B O 1
ATOM 3972 N N . PHE B 1 251 ? 10.875 23.906 2.355 1 92.56 251 PHE B N 1
ATOM 3973 C CA . PHE B 1 251 ? 11.727 22.828 1.888 1 92.56 251 PHE B CA 1
ATOM 3974 C C . PHE B 1 251 ? 12.109 23.031 0.426 1 92.56 251 PHE B C 1
ATOM 3976 O O . PHE B 1 251 ? 12.914 22.266 -0.124 1 92.56 251 PHE B O 1
ATOM 3983 N N . GLY B 1 252 ? 11.742 23.953 -0.148 1 78.62 252 GLY B N 1
ATOM 3984 C CA . GLY B 1 252 ? 12.07 24.234 -1.537 1 78.62 252 GLY B CA 1
ATOM 3985 C C . GLY B 1 252 ? 11.102 23.594 -2.518 1 78.62 252 GLY B C 1
ATOM 3986 O O . GLY B 1 252 ? 10.039 23.109 -2.123 1 78.62 252 GLY B O 1
ATOM 3987 N N . GLU B 1 253 ? 11.359 23.625 -3.889 1 62.03 253 GLU B N 1
ATOM 3988 C CA . GLU B 1 253 ? 10.453 23.391 -5.008 1 62.03 253 GLU B CA 1
ATOM 3989 C C . GLU B 1 253 ? 9.977 21.953 -5.039 1 62.03 253 GLU B C 1
ATOM 3991 O O . GLU B 1 253 ? 8.875 21.656 -5.52 1 62.03 253 GLU B O 1
ATOM 3996 N N . ASP B 1 254 ? 10.672 20.906 -4.508 1 59.41 254 ASP B N 1
ATOM 3997 C CA . ASP B 1 254 ? 10.164 19.562 -4.766 1 59.41 254 ASP B CA 1
ATOM 3998 C C . ASP B 1 254 ? 9.227 19.109 -3.648 1 59.41 254 ASP B C 1
ATOM 4000 O O . ASP B 1 254 ? 9.648 18.422 -2.713 1 59.41 254 ASP B O 1
ATOM 4004 N N . ASP B 1 255 ? 8 19.688 -3.582 1 63.44 255 ASP B N 1
ATOM 4005 C CA . ASP B 1 255 ? 7.074 19.391 -2.49 1 63.44 255 ASP B CA 1
ATOM 4006 C C . ASP B 1 255 ? 6.156 18.219 -2.848 1 63.44 255 ASP B C 1
ATOM 4008 O O . ASP B 1 255 ? 5 18.188 -2.42 1 63.44 255 ASP B O 1
ATOM 4012 N N . ALA B 1 256 ? 6.758 17.203 -3.613 1 70.38 256 ALA B N 1
ATOM 4013 C CA . ALA B 1 256 ? 5.902 16.094 -3.982 1 70.38 256 ALA B CA 1
ATOM 4014 C C . ALA B 1 256 ? 5.688 15.148 -2.797 1 70.38 256 ALA B C 1
ATOM 4016 O O . ALA B 1 256 ? 6.59 14.953 -1.979 1 70.38 256 ALA B O 1
ATOM 4017 N N . PRO B 1 257 ? 4.453 14.781 -2.707 1 74 257 PRO B N 1
ATOM 4018 C CA . PRO B 1 257 ? 4.211 13.758 -1.684 1 74 257 PRO B CA 1
ATOM 4019 C C . PRO B 1 257 ? 5.121 12.547 -1.832 1 74 257 PRO B C 1
ATOM 4021 O O . PRO B 1 257 ? 5.793 12.391 -2.855 1 74 257 PRO B O 1
ATOM 4024 N N . CYS B 1 258 ? 5.211 11.836 -0.772 1 79 258 CYS B N 1
ATOM 4025 C CA . CYS B 1 258 ? 6.09 10.672 -0.744 1 79 258 CYS B CA 1
ATOM 4026 C C . CYS B 1 258 ? 5.73 9.688 -1.853 1 79 258 CYS B C 1
ATOM 4028 O O . CYS B 1 258 ? 6.613 9.141 -2.51 1 79 258 CYS B O 1
ATOM 4030 N N . ARG B 1 259 ? 4.465 9.57 -2.01 1 76.81 259 ARG B N 1
ATOM 4031 C CA . ARG B 1 259 ? 4.031 8.672 -3.078 1 76.81 259 ARG B CA 1
ATOM 4032 C C . ARG B 1 259 ? 3.281 9.438 -4.164 1 76.81 259 ARG B C 1
ATOM 4034 O O . ARG B 1 259 ? 2.736 10.516 -3.908 1 76.81 259 ARG B O 1
#

Radius of gyration: 25.47 Å; Cα contacts (8 Å, |Δi|>4): 1249; chains: 2; bounding box: 57×70×54 Å

Secondary structure (DSSP, 8-state):
---EEEEEEEEE-GGG-S-SS--TTS--HHHHHHHHHHHHHSS----EES--PPTT-EEEEEEEEEEE---S-HHHHHHHHHHHS-TTEEEEEEEE--TT--TTTT--EEEEEEEEE-SSS--GGGTTTSEE--S---HHHHHHHHHTT-EEEE-GGGS-TT---S--EEEEEEEEEEEETTEEEEEEEES---TTHHHHHHHHHHHHHTTSS-TTHHHHHHHH--GGGS-PPPPGGGEEEEEEE-SS-TT-S------/---EEEEEEEEE-GGG-S-SS--TTS--HHHHHHHHHHHHHSS----EES--PPTT-EEEEEEEEEEE---S-HHHHHHHHHHHS-TTEEEEEEEE--TT--TTTT--EEEEEEEEE-SSS--GGGTTTSEE--S---HHHHHHHHHTT-EEEE-GGGS-TT---S--EEEEEEEEEEEETTEEEEEEEES---TTHHHHHHHHHHHHHTTSS-TTHHHHHHHH--GGGS-PPPPGGGEEEEEEE-SS-TT-S------

pLDDT: mean 95.99, std 6.49, range [59.41, 98.88]

Nearest PDB structures (foldseek):
  1vs3-assembly1_B  TM=9.543E-01  e=2.017E-33  Thermus thermophilus HB8
  2nr0-assembly1_B  TM=9.283E-01  e=9.505E-33  Escherichia coli K-12
  2nre-assembly1_A-2  TM=8.996E-01  e=2.410E-28  Escherichia coli K-12
  8q70-assembly1_A-2  TM=9.104E-01  e=5.841E-26  Pyrococcus furiosus
  7r9f-assembly1_A-2  TM=7.554E-01  e=1.653E-19  Saccharomyces cerevisiae

InterPro domains:
  IPR001406 Pseudouridine synthase I, TruA [MF_00171] (4-246)
  IPR001406 Pseudouridine synthase I, TruA [PIRSF001430] (5-251)
  IPR001406 Pseudouridine synthase I, TruA [PTHR11142] (4-246)
  IPR001406 Pseudouridine synthase I, TruA [TIGR00071] (4-241)
  IPR001406 Pseudouridine synthase I, TruA [cd02570] (8-246)
  IPR020094 Pseudouridine synthase TruA/RsuA/RluB/E/F, N-terminal [G3DSA:3.30.70.580] (1-107)
  IPR020095 Pseudouridine synthase I, TruA, C-terminal [G3DSA:3.30.70.660] (108-245)
  IPR020097 Pseudouridine synthase I, TruA, alpha/beta domain [PF01416] (10-106)
  IPR020097 Pseudouridine synthase I, TruA, alpha/beta domain [PF01416] (145-247)
  IPR020103 Pseudouridine synthase, catalytic domain superfamily [SSF55120] (3-250)